Protein AF-0000000083137584 (afdb_homodimer)

Organism: NCBI:txid40520

Structure (mmCIF, N/CA/C/O backbone):
data_AF-0000000083137584-model_v1
#
loop_
_entity.id
_entity.type
_entity.pdbx_description
1 polymer 'Ribose transport system permease protein RbsC'
#
loop_
_atom_site.group_PDB
_atom_site.id
_atom_site.type_symbol
_atom_site.label_atom_id
_atom_site.label_alt_id
_atom_site.label_comp_id
_atom_site.label_asym_id
_atom_site.label_entity_id
_atom_site.label_seq_id
_atom_site.pdbx_PDB_ins_code
_atom_site.Cartn_x
_atom_site.Cartn_y
_atom_site.Cartn_z
_atom_site.occupancy
_atom_site.B_iso_or_equiv
_atom_site.auth_seq_id
_atom_site.auth_comp_id
_atom_site.auth_asym_id
_atom_site.auth_atom_id
_atom_site.pdbx_PDB_model_num
ATOM 1 N N . MET A 1 1 ? 3.494 50.312 -6.324 1 30.39 1 MET A N 1
ATOM 2 C CA . MET A 1 1 ? 2.43 49.438 -6.832 1 30.39 1 MET A CA 1
ATOM 3 C C . MET A 1 1 ? 2.652 48 -6.402 1 30.39 1 MET A C 1
ATOM 5 O O . MET A 1 1 ? 3.66 47.375 -6.77 1 30.39 1 MET A O 1
ATOM 9 N N . LYS A 1 2 ? 2.305 47.625 -5.207 1 37.81 2 LYS A N 1
ATOM 10 C CA . LYS A 1 2 ? 2.469 46.375 -4.461 1 37.81 2 LYS A CA 1
ATOM 11 C C . LYS A 1 2 ? 1.999 45.188 -5.285 1 37.81 2 LYS A C 1
ATOM 13 O O . LYS A 1 2 ? 0.844 45.125 -5.711 1 37.81 2 LYS A O 1
ATOM 18 N N . GLU A 1 3 ? 2.756 44.562 -6.102 1 38.31 3 GLU A N 1
ATOM 19 C CA . GLU A 1 3 ? 2.469 43.406 -6.961 1 38.31 3 GLU A CA 1
ATOM 20 C C . GLU A 1 3 ? 1.7 42.344 -6.203 1 38.31 3 GLU A C 1
ATOM 22 O O . GLU A 1 3 ? 2.141 41.875 -5.148 1 38.31 3 GLU A O 1
ATOM 27 N N . LYS A 1 4 ? 0.429 42.375 -6.156 1 37.44 4 LYS A N 1
ATOM 28 C CA . LYS A 1 4 ? -0.526 41.406 -5.605 1 37.44 4 LYS A CA 1
ATOM 29 C C . LYS A 1 4 ? -0.069 39.969 -5.848 1 37.44 4 LYS A C 1
ATOM 31 O O . LYS A 1 4 ? -0.001 39.531 -6.992 1 37.44 4 LYS A O 1
ATOM 36 N N . LYS A 1 5 ? 0.869 39.438 -5.184 1 43.12 5 LYS A N 1
ATOM 37 C CA . LYS A 1 5 ? 1.196 38 -5.133 1 43.12 5 LYS A CA 1
ATOM 38 C C . LYS A 1 5 ? -0.048 37.156 -5.344 1 43.12 5 LYS A C 1
ATOM 40 O O . LYS A 1 5 ? -0.951 37.156 -4.504 1 43.12 5 LYS A O 1
ATOM 45 N N . ILE A 1 6 ? -0.612 37 -6.527 1 44.5 6 ILE A N 1
ATOM 46 C CA . ILE A 1 6 ? -1.68 36.062 -6.879 1 44.5 6 ILE A CA 1
ATOM 47 C C . ILE A 1 6 ? -1.604 34.844 -5.988 1 44.5 6 ILE A C 1
ATOM 49 O O . ILE A 1 6 ? -0.574 34.156 -5.938 1 44.5 6 ILE A O 1
ATOM 53 N N . ASN A 1 7 ? -2.387 34.781 -4.949 1 54.81 7 ASN A N 1
ATOM 54 C CA . ASN A 1 7 ? -2.48 33.688 -3.986 1 54.81 7 ASN A CA 1
ATOM 55 C C . ASN A 1 7 ? -2.551 32.312 -4.684 1 54.81 7 ASN A C 1
ATOM 57 O O . ASN A 1 7 ? -3.609 31.922 -5.172 1 54.81 7 ASN A O 1
ATOM 61 N N . ILE A 1 8 ? -1.445 31.828 -5.285 1 58.09 8 ILE A N 1
ATOM 62 C CA . ILE A 1 8 ? -1.237 30.594 -6.016 1 58.09 8 ILE A CA 1
ATOM 63 C C . ILE A 1 8 ? -2.109 29.484 -5.414 1 58.09 8 ILE A C 1
ATOM 65 O O . ILE A 1 8 ? -2.684 28.672 -6.141 1 58.09 8 ILE A O 1
ATOM 69 N N . ASN A 1 9 ? -2.332 29.516 -4.121 1 61.72 9 ASN A N 1
ATOM 70 C CA . ASN A 1 9 ? -3.182 28.516 -3.473 1 61.72 9 ASN A CA 1
ATOM 71 C C . ASN A 1 9 ? -4.652 28.719 -3.83 1 61.72 9 ASN A C 1
ATOM 73 O O . ASN A 1 9 ? -5.379 27.75 -4.062 1 61.72 9 ASN A O 1
ATOM 77 N N . GLY A 1 10 ? -4.949 29.984 -3.889 1 64.56 10 GLY A N 1
ATOM 78 C CA . GLY A 1 10 ? -6.312 30.297 -4.277 1 64.56 10 GLY A CA 1
ATOM 79 C C . GLY A 1 10 ? -6.629 29.922 -5.711 1 64.56 10 GLY A C 1
ATOM 80 O O . GLY A 1 10 ? -7.727 29.438 -6.008 1 64.56 10 GLY A O 1
ATOM 81 N N . LEU A 1 11 ? -5.664 30 -6.559 1 71.06 11 LEU A N 1
ATOM 82 C CA . LEU A 1 11 ? -5.824 29.641 -7.961 1 71.06 11 LEU A CA 1
ATOM 83 C C . LEU A 1 11 ? -5.957 28.125 -8.125 1 71.06 11 LEU A C 1
ATOM 85 O O . LEU A 1 11 ? -6.746 27.656 -8.945 1 71.06 11 LEU A O 1
ATOM 89 N N . ARG A 1 12 ? -5.258 27.391 -7.273 1 76.31 12 ARG A N 1
ATOM 90 C CA . ARG A 1 12 ? -5.328 25.938 -7.32 1 76.31 12 ARG A CA 1
ATOM 91 C C . ARG A 1 12 ? -6.703 25.438 -6.887 1 76.31 12 ARG A C 1
ATOM 93 O O . ARG A 1 12 ? -7.266 24.531 -7.504 1 76.31 12 ARG A O 1
ATOM 100 N N . GLU A 1 13 ? -7.105 26.094 -5.895 1 78.25 13 GLU A N 1
ATOM 101 C CA . GLU A 1 13 ? -8.43 25.703 -5.41 1 78.25 13 GLU A CA 1
ATOM 102 C C . GLU A 1 13 ? -9.508 26.047 -6.438 1 78.25 13 GLU A C 1
ATOM 104 O O . GLU A 1 13 ? -10.438 25.25 -6.645 1 78.25 13 GLU A O 1
ATOM 109 N N . LEU A 1 14 ? -9.336 27.156 -7.078 1 80.38 14 LEU A N 1
ATOM 110 C CA . LEU A 1 14 ? -10.297 27.562 -8.094 1 80.38 14 LEU A CA 1
ATOM 111 C C . LEU A 1 14 ? -10.242 26.641 -9.305 1 80.38 14 LEU A C 1
ATOM 113 O O . LEU A 1 14 ? -11.281 26.297 -9.875 1 80.38 14 LEU A O 1
ATOM 117 N N . LEU A 1 15 ? -9.094 26.25 -9.617 1 81.94 15 LEU A N 1
ATOM 118 C CA . LEU A 1 15 ? -8.922 25.328 -10.734 1 81.94 15 LEU A CA 1
ATOM 119 C C . LEU A 1 15 ? -9.57 23.984 -10.43 1 81.94 15 LEU A C 1
ATOM 121 O O . LEU A 1 15 ? -10.211 23.375 -11.289 1 81.94 15 LEU A O 1
ATOM 125 N N . LEU A 1 16 ? -9.398 23.578 -9.188 1 86.75 16 LEU A N 1
ATOM 126 C CA . LEU A 1 16 ? -9.969 22.297 -8.789 1 86.75 16 LEU A CA 1
ATOM 127 C C . LEU A 1 16 ? -11.492 22.328 -8.828 1 86.75 16 LEU A C 1
ATOM 129 O O . LEU A 1 16 ? -12.133 21.391 -9.289 1 86.75 16 LEU A O 1
ATOM 133 N N . VAL A 1 17 ? -11.969 23.469 -8.375 1 88.69 17 VAL A N 1
ATOM 134 C CA . VAL A 1 17 ? -13.414 23.656 -8.414 1 88.69 17 VAL A CA 1
ATOM 135 C C . VAL A 1 17 ? -13.898 23.672 -9.859 1 88.69 17 VAL A C 1
ATOM 137 O O . VAL A 1 17 ? -14.945 23.109 -10.188 1 88.69 17 VAL A O 1
ATOM 140 N N . GLY A 1 18 ? -13.125 24.297 -10.703 1 89.62 18 GLY A N 1
ATOM 141 C CA . GLY A 1 18 ? -13.438 24.312 -12.125 1 89.62 18 GLY A CA 1
ATOM 142 C C . GLY A 1 18 ? -13.484 22.922 -12.742 1 89.62 18 GLY A C 1
ATOM 143 O O . GLY A 1 18 ? -14.391 22.625 -13.523 1 89.62 18 GLY A O 1
ATOM 144 N N . VAL A 1 19 ? -12.578 22.094 -12.32 1 90.12 19 VAL A N 1
ATOM 145 C CA . VAL A 1 19 ? -12.516 20.734 -12.852 1 90.12 19 VAL A CA 1
ATOM 146 C C . VAL A 1 19 ? -13.734 19.938 -12.391 1 90.12 19 VAL A C 1
ATOM 148 O O . VAL A 1 19 ? -14.312 19.172 -13.164 1 90.12 19 VAL A O 1
ATOM 151 N N . VAL A 1 20 ? -14.078 20.156 -11.133 1 90.81 20 VAL A N 1
ATOM 152 C CA . VAL A 1 20 ? -15.25 19.469 -10.609 1 90.81 20 VAL A CA 1
ATOM 153 C C . VAL A 1 20 ? -16.484 19.891 -11.398 1 90.81 20 VAL A C 1
ATOM 155 O O . VAL A 1 20 ? -17.297 19.047 -11.797 1 90.81 20 VAL A O 1
ATOM 158 N N . LEU A 1 21 ? -16.594 21.156 -11.68 1 92.12 21 LEU A N 1
ATOM 159 C CA . LEU A 1 21 ? -17.734 21.672 -12.438 1 92.12 21 LEU A CA 1
ATOM 160 C C . LEU A 1 21 ? -17.734 21.141 -13.859 1 92.12 21 LEU A C 1
ATOM 162 O O . LEU A 1 21 ? -18.781 20.781 -14.398 1 92.12 21 LEU A O 1
ATOM 166 N N . LEU A 1 22 ? -16.578 21.094 -14.461 1 92.5 22 LEU A N 1
ATOM 167 C CA . LEU A 1 22 ? -16.453 20.547 -15.805 1 92.5 22 LEU A CA 1
ATOM 168 C C . LEU A 1 22 ? -16.891 19.094 -15.852 1 92.5 22 LEU A C 1
ATOM 170 O O . LEU A 1 22 ? -17.609 18.672 -16.766 1 92.5 22 LEU A O 1
ATOM 174 N N . LEU A 1 23 ? -16.5 18.344 -14.859 1 91.94 23 LEU A N 1
ATOM 175 C CA . LEU A 1 23 ? -16.891 16.938 -14.797 1 91.94 23 LEU A CA 1
ATOM 176 C C . LEU A 1 23 ? -18.406 16.812 -14.633 1 91.94 23 LEU A C 1
ATOM 178 O O . LEU A 1 23 ? -19.031 15.93 -15.234 1 91.94 23 LEU A O 1
ATOM 182 N N . CYS A 1 24 ? -18.969 17.719 -13.828 1 92.12 24 CYS A N 1
ATOM 183 C CA . CYS A 1 24 ? -20.406 17.703 -13.641 1 92.12 24 CYS A CA 1
ATOM 184 C C . CYS A 1 24 ? -21.141 17.938 -14.969 1 92.12 24 CYS A C 1
ATOM 186 O O . CYS A 1 24 ? -22.125 17.266 -15.258 1 92.12 24 CYS A O 1
ATOM 188 N N . VAL A 1 25 ? -20.625 18.797 -15.758 1 93.38 25 VAL A N 1
ATOM 189 C CA . VAL A 1 25 ? -21.234 19.109 -17.047 1 93.38 25 VAL A CA 1
ATOM 190 C C . VAL A 1 25 ? -21.078 17.906 -17.984 1 93.38 25 VAL A C 1
ATOM 192 O O . VAL A 1 25 ? -22.047 17.5 -18.625 1 93.38 25 VAL A O 1
ATOM 195 N N . VAL A 1 26 ? -19.953 17.328 -18 1 93.19 26 VAL A N 1
ATOM 196 C CA . VAL A 1 26 ? -19.688 16.203 -18.875 1 93.19 26 VAL A CA 1
ATOM 197 C C . VAL A 1 26 ? -20.609 15.031 -18.531 1 93.19 26 VAL A C 1
ATOM 199 O O . VAL A 1 26 ? -21.234 14.445 -19.406 1 93.19 26 VAL A O 1
ATOM 202 N N . TRP A 1 27 ? -20.703 14.719 -17.203 1 93.38 27 TRP A N 1
ATOM 203 C CA . TRP A 1 27 ? -21.531 13.594 -16.766 1 93.38 27 TRP A CA 1
ATOM 204 C C . TRP A 1 27 ? -23 13.875 -17.016 1 93.38 27 TRP A C 1
ATOM 206 O O . TRP A 1 27 ? -23.766 12.969 -17.359 1 93.38 27 TRP A O 1
ATOM 216 N N . THR A 1 28 ? -23.422 15.133 -16.891 1 92.69 28 THR A N 1
ATOM 217 C CA . THR A 1 28 ? -24.812 15.508 -17.125 1 92.69 28 THR A CA 1
ATOM 218 C C . THR A 1 28 ? -25.188 15.344 -18.594 1 92.69 28 THR A C 1
ATOM 220 O O . THR A 1 28 ? -26.297 14.906 -18.906 1 92.69 28 THR A O 1
ATOM 223 N N . VAL A 1 29 ? -24.266 15.688 -19.422 1 93.75 29 VAL A N 1
ATOM 224 C CA . VAL A 1 29 ? -24.5 15.539 -20.859 1 93.75 29 VAL A CA 1
ATOM 225 C C . VAL A 1 29 ? -24.609 14.055 -21.219 1 93.75 29 VAL A C 1
ATOM 227 O O . VAL A 1 29 ? -25.406 13.672 -22.062 1 93.75 29 VAL A O 1
ATOM 230 N N . MET A 1 30 ? -23.922 13.266 -20.547 1 93 30 MET A N 1
ATOM 231 C CA . MET A 1 30 ? -23.906 11.836 -20.844 1 93 30 MET A CA 1
ATOM 232 C C . MET A 1 30 ? -25.094 11.133 -20.203 1 93 30 MET A C 1
ATOM 234 O O . MET A 1 30 ? -25.578 10.117 -20.719 1 93 30 MET A O 1
ATOM 238 N N . ASN A 1 31 ? -25.516 11.594 -19.047 1 92.44 31 ASN A N 1
ATOM 239 C CA . ASN A 1 31 ? -26.656 11.031 -18.312 1 92.44 31 ASN A CA 1
ATOM 240 C C . ASN A 1 31 ? -27.422 12.117 -17.562 1 92.44 31 ASN A C 1
ATOM 242 O O . ASN A 1 31 ? -26.984 12.578 -16.516 1 92.44 31 ASN A O 1
ATOM 246 N N . PRO A 1 32 ? -28.578 12.422 -17.984 1 89.25 32 PRO A N 1
ATOM 247 C CA . PRO A 1 32 ? -29.359 13.508 -17.375 1 89.25 32 PRO A CA 1
ATOM 248 C C . PRO A 1 32 ? -29.703 13.25 -15.922 1 89.25 32 PRO A C 1
ATOM 250 O O . PRO A 1 32 ? -30.047 14.18 -15.188 1 89.25 32 PRO A O 1
ATOM 253 N N . GLN A 1 33 ? -29.594 12.078 -15.461 1 92.19 33 GLN A N 1
ATOM 254 C CA . GLN A 1 33 ? -29.906 11.734 -14.086 1 92.19 33 GLN A CA 1
ATOM 255 C C . GLN A 1 33 ? -28.781 12.125 -13.141 1 92.19 33 GLN A C 1
ATOM 257 O O . GLN A 1 33 ? -28.922 12.031 -11.922 1 92.19 33 GLN A O 1
ATOM 262 N N . PHE A 1 34 ? -27.75 12.617 -13.711 1 93.88 34 PHE A N 1
ATOM 263 C CA . PHE A 1 34 ? -26.578 12.953 -12.898 1 93.88 34 PHE A CA 1
ATOM 264 C C . PHE A 1 34 ? -26.922 14.047 -11.891 1 93.88 34 PHE A C 1
ATOM 266 O O . PHE A 1 34 ? -26.516 13.984 -10.734 1 93.88 34 PHE A O 1
ATOM 273 N N . LEU A 1 35 ? -27.719 15.031 -12.266 1 91.69 35 LEU A N 1
ATOM 274 C CA . LEU A 1 35 ? -28 16.156 -11.375 1 91.69 35 LEU A CA 1
ATOM 275 C C . LEU A 1 35 ? -29.312 15.938 -10.633 1 91.69 35 LEU A C 1
ATOM 277 O O . LEU A 1 35 ? -29.844 16.875 -10.031 1 91.69 35 LEU A O 1
ATOM 281 N N . SER A 1 36 ? -29.812 14.75 -10.656 1 92.75 36 SER A N 1
ATOM 282 C CA . SER A 1 36 ? -31.016 14.453 -9.867 1 92.75 36 SER A CA 1
ATOM 283 C C . SER A 1 36 ? -30.719 14.555 -8.375 1 92.75 36 SER A C 1
ATOM 285 O O . SER A 1 36 ? -29.578 14.398 -7.945 1 92.75 36 SER A O 1
ATOM 287 N N . VAL A 1 37 ? -31.719 14.836 -7.598 1 91.81 37 VAL A N 1
ATOM 288 C CA . VAL A 1 37 ? -31.594 14.969 -6.148 1 91.81 37 VAL A CA 1
ATOM 289 C C . VAL A 1 37 ? -31.078 13.664 -5.551 1 91.81 37 VAL A C 1
ATOM 291 O O . VAL A 1 37 ? -30.25 13.672 -4.645 1 91.81 37 VAL A O 1
ATOM 294 N N . ASN A 1 38 ? -31.562 12.602 -6.078 1 91.81 38 ASN A N 1
ATOM 295 C CA . ASN A 1 38 ? -31.141 11.289 -5.598 1 91.81 38 ASN A CA 1
ATOM 296 C C . ASN A 1 38 ? -29.656 11.055 -5.836 1 91.81 38 ASN A C 1
ATOM 298 O O . ASN A 1 38 ? -28.953 10.57 -4.949 1 91.81 38 ASN A O 1
ATOM 302 N N . ASN A 1 39 ? -29.219 11.453 -7.016 1 94.38 39 ASN A N 1
ATOM 303 C CA . ASN A 1 39 ? -27.812 11.234 -7.328 1 94.38 39 ASN A CA 1
ATOM 304 C C . ASN A 1 39 ? -26.906 12.203 -6.562 1 94.38 39 ASN A C 1
ATOM 306 O O . ASN A 1 39 ? -25.812 11.82 -6.117 1 94.38 39 ASN A O 1
ATOM 310 N N . ILE A 1 40 ? -27.297 13.367 -6.449 1 93.56 40 ILE A N 1
ATOM 311 C CA . ILE A 1 40 ? -26.516 14.336 -5.691 1 93.56 40 ILE A CA 1
ATOM 312 C C . ILE A 1 40 ? -26.406 13.891 -4.234 1 93.56 40 ILE A C 1
ATOM 314 O O . ILE A 1 40 ? -25.344 14.008 -3.621 1 93.56 40 ILE A O 1
ATOM 318 N N . THR A 1 41 ? -27.516 13.383 -3.727 1 92.88 41 THR A N 1
ATOM 319 C CA . THR A 1 41 ? -27.484 12.867 -2.363 1 92.88 41 THR A CA 1
ATOM 320 C C . THR A 1 41 ? -26.531 11.68 -2.25 1 92.88 41 THR A C 1
ATOM 322 O O . THR A 1 41 ? -25.828 11.547 -1.254 1 92.88 41 THR A O 1
ATOM 325 N N . ASN A 1 42 ? -26.469 10.922 -3.258 1 91.56 42 ASN A N 1
ATOM 326 C CA . ASN A 1 42 ? -25.562 9.781 -3.285 1 91.56 42 ASN A CA 1
ATOM 327 C C . ASN A 1 42 ? -24.109 10.234 -3.34 1 91.56 42 ASN A C 1
ATOM 329 O O . ASN A 1 42 ? -23.25 9.648 -2.684 1 91.56 42 ASN A O 1
ATOM 333 N N . ILE A 1 43 ? -23.875 11.188 -4.09 1 94.5 43 ILE A N 1
ATOM 334 C CA . ILE A 1 43 ? -22.531 11.742 -4.195 1 94.5 43 ILE A CA 1
ATOM 335 C C . ILE A 1 43 ? -22.094 12.273 -2.834 1 94.5 43 ILE A C 1
ATOM 337 O O . ILE A 1 43 ? -20.969 12.008 -2.395 1 94.5 43 ILE A O 1
ATOM 341 N N . LEU A 1 44 ? -22.969 12.898 -2.186 1 95.06 44 LEU A N 1
ATOM 342 C CA . LEU A 1 44 ? -22.625 13.477 -0.891 1 95.06 44 LEU A CA 1
ATOM 343 C C . LEU A 1 44 ? -22.422 12.391 0.155 1 95.06 44 LEU A C 1
ATOM 345 O O . LEU A 1 44 ? -21.531 12.5 1.007 1 95.06 44 LEU A O 1
ATOM 349 N N . ARG A 1 45 ? -23.203 11.367 0.063 1 94.12 45 ARG A N 1
ATOM 350 C CA . ARG A 1 45 ? -23.031 10.242 0.984 1 94.12 45 ARG A CA 1
ATOM 351 C C . ARG A 1 45 ? -21.688 9.562 0.782 1 94.12 45 ARG A C 1
ATOM 353 O O . ARG A 1 45 ? -20.984 9.25 1.751 1 94.12 45 ARG A O 1
ATOM 360 N N . GLN A 1 46 ? -21.328 9.406 -0.46 1 92.75 46 GLN A N 1
ATOM 361 C CA . GLN A 1 46 ? -20.062 8.766 -0.779 1 92.75 46 GLN A CA 1
ATOM 362 C C . GLN A 1 46 ? -18.891 9.664 -0.391 1 92.75 46 GLN A C 1
ATOM 364 O O . GLN A 1 46 ? -17.875 9.172 0.114 1 92.75 46 GLN A O 1
ATOM 369 N N . ALA A 1 47 ? -19.078 10.883 -0.617 1 96.75 47 ALA A N 1
ATOM 370 C CA . ALA A 1 47 ? -18.031 11.836 -0.278 1 96.75 47 ALA A CA 1
ATOM 371 C C . ALA A 1 47 ? -17.828 11.93 1.232 1 96.75 47 ALA A C 1
ATOM 373 O O . ALA A 1 47 ? -16.734 12.234 1.705 1 96.75 47 ALA A O 1
ATOM 374 N N . SER A 1 48 ? -18.875 11.625 1.947 1 97.38 48 SER A N 1
ATOM 375 C CA . SER A 1 48 ? -18.859 11.867 3.385 1 97.38 48 SER A CA 1
ATOM 376 C C . SER A 1 48 ? -17.812 11 4.082 1 97.38 48 SER A C 1
ATOM 378 O O . SER A 1 48 ? -16.969 11.516 4.824 1 97.38 48 SER A O 1
ATOM 380 N N . TYR A 1 49 ? -17.812 9.68 3.822 1 96.81 49 TYR A N 1
ATOM 381 C CA . TYR A 1 49 ? -16.891 8.836 4.57 1 96.81 49 TYR A CA 1
ATOM 382 C C . TYR A 1 49 ? -15.453 9.062 4.117 1 96.81 49 TYR A C 1
ATOM 384 O O . TYR A 1 49 ? -14.523 9.023 4.93 1 96.81 49 TYR A O 1
ATOM 392 N N . THR A 1 50 ? -15.234 9.406 2.855 1 97.69 50 THR A N 1
ATOM 393 C CA . THR A 1 50 ? -13.883 9.719 2.389 1 97.69 50 THR A CA 1
ATOM 394 C C . THR A 1 50 ? -13.414 11.055 2.957 1 97.69 50 THR A C 1
ATOM 396 O O . THR A 1 50 ? -12.25 11.188 3.352 1 97.69 50 THR A O 1
ATOM 399 N N . ALA A 1 51 ? -14.336 11.953 2.955 1 98.5 51 ALA A N 1
ATOM 400 C CA . ALA A 1 51 ? -13.992 13.281 3.469 1 98.5 51 ALA A CA 1
ATOM 401 C C . ALA A 1 51 ? -13.602 13.211 4.941 1 98.5 51 ALA A C 1
ATOM 403 O O . ALA A 1 51 ? -12.633 13.844 5.363 1 98.5 51 ALA A O 1
ATOM 404 N N . ILE A 1 52 ? -14.344 12.5 5.703 1 98.69 52 ILE A N 1
ATOM 405 C CA . ILE A 1 52 ? -14.086 12.383 7.137 1 98.69 52 ILE A CA 1
ATOM 406 C C . ILE A 1 52 ? -12.688 11.828 7.359 1 98.69 52 ILE A C 1
ATOM 408 O O . ILE A 1 52 ? -11.891 12.406 8.102 1 98.69 52 ILE A O 1
ATOM 412 N N . ALA A 1 53 ? -12.359 10.758 6.684 1 98.56 53 ALA A N 1
ATOM 413 C CA . ALA A 1 53 ? -11.047 10.148 6.824 1 98.56 53 ALA A CA 1
ATOM 414 C C . ALA A 1 53 ? -9.961 11.031 6.215 1 98.56 53 ALA A C 1
ATOM 416 O O . ALA A 1 53 ? -8.836 11.094 6.73 1 98.56 53 ALA A O 1
ATOM 417 N N . ALA A 1 54 ? -10.297 11.719 5.152 1 98.5 54 ALA A N 1
ATOM 418 C CA . ALA A 1 54 ? -9.32 12.555 4.453 1 98.5 54 ALA A CA 1
ATOM 419 C C . ALA A 1 54 ? -8.898 13.742 5.316 1 98.5 54 ALA A C 1
ATOM 421 O O . ALA A 1 54 ? -7.785 14.25 5.18 1 98.5 54 ALA A O 1
ATOM 422 N N . VAL A 1 55 ? -9.789 14.195 6.164 1 98.56 55 VAL A N 1
ATOM 423 C CA . VAL A 1 55 ? -9.43 15.25 7.109 1 98.56 55 VAL A CA 1
ATOM 424 C C . VAL A 1 55 ? -8.25 14.789 7.965 1 98.56 55 VAL A C 1
ATOM 426 O O . VAL A 1 55 ? -7.289 15.531 8.172 1 98.56 55 VAL A O 1
ATOM 429 N N . GLY A 1 56 ? -8.352 13.562 8.469 1 98.5 56 GLY A N 1
ATOM 430 C CA . GLY A 1 56 ? -7.242 12.992 9.219 1 98.5 56 GLY A CA 1
ATOM 431 C C . GLY A 1 56 ? -5.992 12.812 8.383 1 98.5 56 GLY A C 1
ATOM 432 O O . GLY A 1 56 ? -4.891 13.141 8.82 1 98.5 56 GLY A O 1
ATOM 433 N N . MET A 1 57 ? -6.172 12.352 7.191 1 98.12 57 MET A N 1
ATOM 434 C CA . MET A 1 57 ? -5.047 12.117 6.293 1 98.12 57 MET A CA 1
ATOM 435 C C . MET A 1 57 ? -4.324 13.422 5.969 1 98.12 57 MET A C 1
ATOM 437 O O . MET A 1 57 ? -3.1 13.445 5.828 1 98.12 57 MET A O 1
ATOM 441 N N . THR A 1 58 ? -5.082 14.461 5.824 1 98.06 58 THR A N 1
ATOM 442 C CA . THR A 1 58 ? -4.492 15.773 5.562 1 98.06 58 THR A CA 1
ATOM 443 C C . THR A 1 58 ? -3.504 16.156 6.66 1 98.06 58 THR A C 1
ATOM 445 O O . THR A 1 58 ? -2.393 16.594 6.371 1 98.06 58 THR A O 1
ATOM 448 N N . MET A 1 59 ? -3.863 15.93 7.867 1 98.44 59 MET A N 1
ATOM 449 C CA . MET A 1 59 ? -2.984 16.266 8.984 1 98.44 59 MET A CA 1
ATOM 450 C C . MET A 1 59 ? -1.753 15.367 9 1 98.44 59 MET A C 1
ATOM 452 O O . MET A 1 59 ? -0.65 15.82 9.305 1 98.44 59 MET A O 1
ATOM 456 N N . ILE A 1 60 ? -1.973 14.078 8.664 1 98.44 60 ILE A N 1
ATOM 457 C CA . ILE A 1 60 ? -0.863 13.133 8.586 1 98.44 60 ILE A CA 1
ATOM 458 C C . ILE A 1 60 ? 0.138 13.602 7.527 1 98.44 60 ILE A C 1
ATOM 460 O O . ILE A 1 60 ? 1.347 13.609 7.773 1 98.44 60 ILE A O 1
ATOM 464 N N . ILE A 1 61 ? -0.363 14.031 6.406 1 96.62 61 ILE A N 1
ATOM 465 C CA . ILE A 1 61 ? 0.504 14.438 5.305 1 96.62 61 ILE A CA 1
ATOM 466 C C . ILE A 1 61 ? 1.186 15.758 5.645 1 96.62 61 ILE A C 1
ATOM 468 O O . ILE A 1 61 ? 2.35 15.977 5.301 1 96.62 61 ILE A O 1
ATOM 472 N N . ILE A 1 62 ? 0.556 16.641 6.363 1 97.31 62 ILE A N 1
ATOM 473 C CA . ILE A 1 62 ? 1.141 17.922 6.742 1 97.31 62 ILE A CA 1
ATOM 474 C C . ILE A 1 62 ? 2.359 17.688 7.633 1 97.31 62 ILE A C 1
ATOM 476 O O . ILE A 1 62 ? 3.355 18.406 7.531 1 97.31 62 ILE A O 1
ATOM 480 N N . ILE A 1 63 ? 2.314 16.672 8.492 1 97.12 63 ILE A N 1
ATOM 481 C CA . ILE A 1 63 ? 3.465 16.469 9.367 1 97.12 63 ILE A CA 1
ATOM 482 C C . ILE A 1 63 ? 4.539 15.68 8.617 1 97.12 63 ILE A C 1
ATOM 484 O O . ILE A 1 63 ? 5.559 15.297 9.203 1 97.12 63 ILE A O 1
ATOM 488 N N . GLY A 1 64 ? 4.234 15.352 7.391 1 94.12 64 GLY A N 1
ATOM 489 C CA . GLY A 1 64 ? 5.246 14.734 6.547 1 94.12 64 GLY A CA 1
ATOM 490 C C . GLY A 1 64 ? 5.195 13.219 6.566 1 94.12 64 GLY A C 1
ATOM 491 O O . GLY A 1 64 ? 6.211 12.555 6.332 1 94.12 64 GLY A O 1
ATOM 492 N N . GLU A 1 65 ? 4.066 12.633 6.887 1 94.81 65 GLU A N 1
ATOM 493 C CA . GLU A 1 65 ? 3.902 11.18 6.941 1 94.81 65 GLU A CA 1
ATOM 494 C C . GLU A 1 65 ? 2.732 10.719 6.078 1 94.81 65 GLU A C 1
ATOM 496 O O . GLU A 1 65 ? 2.049 11.547 5.461 1 94.81 65 GLU A O 1
ATOM 501 N N . ILE A 1 66 ? 2.629 9.461 5.906 1 93.69 66 ILE A N 1
ATOM 502 C CA . ILE A 1 66 ? 1.525 8.859 5.164 1 93.69 66 ILE A CA 1
ATOM 503 C C . ILE A 1 66 ? 0.96 7.676 5.945 1 93.69 66 ILE A C 1
ATOM 505 O O . ILE A 1 66 ? 1.712 6.898 6.539 1 93.69 66 ILE A O 1
ATOM 509 N N . ASP A 1 67 ? -0.285 7.625 6.039 1 96.81 67 ASP A N 1
ATOM 510 C CA . ASP A 1 67 ? -0.944 6.512 6.711 1 96.81 67 ASP A CA 1
ATOM 511 C C . ASP A 1 67 ? -1.598 5.57 5.703 1 96.81 67 ASP A C 1
ATOM 513 O O . ASP A 1 67 ? -2.617 5.91 5.098 1 96.81 67 ASP A O 1
ATOM 517 N N . LEU A 1 68 ? -1.086 4.395 5.531 1 94.38 68 LEU A N 1
ATOM 518 C CA . LEU A 1 68 ? -1.614 3.441 4.562 1 94.38 68 LEU A CA 1
ATOM 519 C C . LEU A 1 68 ? -2.625 2.506 5.219 1 94.38 68 LEU A C 1
ATOM 521 O O . LEU A 1 68 ? -3.26 1.697 4.535 1 94.38 68 LEU A O 1
ATOM 525 N N . SER A 1 69 ? -2.834 2.633 6.457 1 96.94 69 SER A N 1
ATOM 526 C CA . SER A 1 69 ? -3.664 1.669 7.176 1 96.94 69 SER A CA 1
ATOM 527 C C . SER A 1 69 ? -5.133 2.07 7.141 1 96.94 69 SER A C 1
ATOM 529 O O . SER A 1 69 ? -5.992 1.341 7.637 1 96.94 69 SER A O 1
ATOM 531 N N . ALA A 1 70 ? -5.441 3.191 6.547 1 97.12 70 ALA A N 1
ATOM 532 C CA . ALA A 1 70 ? -6.797 3.74 6.586 1 97.12 70 ALA A CA 1
ATOM 533 C C . ALA A 1 70 ? -7.812 2.736 6.051 1 97.12 70 ALA A C 1
ATOM 535 O O . ALA A 1 70 ? -8.883 2.555 6.641 1 97.12 70 ALA A O 1
ATOM 536 N N . GLY A 1 71 ? -7.469 2.096 5.016 1 96.38 71 GLY A N 1
ATOM 537 C CA . GLY A 1 71 ? -8.398 1.141 4.43 1 96.38 71 GLY A CA 1
ATOM 538 C C . GLY A 1 71 ? -8.703 -0.028 5.348 1 96.38 71 GLY A C 1
ATOM 539 O O . GLY A 1 71 ? -9.875 -0.352 5.574 1 96.38 71 GLY A O 1
ATOM 540 N N . SER A 1 72 ? -7.68 -0.648 5.859 1 97.25 72 SER A N 1
ATOM 541 C CA . SER A 1 72 ? -7.867 -1.785 6.754 1 97.25 72 SER A CA 1
ATOM 542 C C . SER A 1 72 ? -8.516 -1.354 8.07 1 97.25 72 SER A C 1
ATOM 544 O O . SER A 1 72 ? -9.234 -2.133 8.695 1 97.25 72 SER A O 1
ATOM 546 N N . LEU A 1 73 ? -8.266 -0.136 8.43 1 98.38 73 LEU A N 1
ATOM 547 C CA . LEU A 1 73 ? -8.883 0.357 9.656 1 98.38 73 LEU A CA 1
ATOM 548 C C . LEU A 1 73 ? -10.375 0.594 9.461 1 98.38 73 LEU A C 1
ATOM 550 O O . LEU A 1 73 ? -11.172 0.356 10.375 1 98.38 73 LEU A O 1
ATOM 554 N N . VAL A 1 74 ? -10.75 1.065 8.289 1 98.12 74 VAL A N 1
ATOM 555 C CA . VAL A 1 74 ? -12.164 1.179 7.945 1 98.12 74 VAL A CA 1
ATOM 556 C C . VAL A 1 74 ? -12.844 -0.177 8.109 1 98.12 74 VAL A C 1
ATOM 558 O O . VAL A 1 74 ? -13.922 -0.272 8.711 1 98.12 74 VAL A O 1
ATOM 561 N N . CYS A 1 75 ? -12.195 -1.123 7.605 1 97.81 75 CYS A N 1
ATOM 562 C CA . CYS A 1 75 ? -12.711 -2.482 7.703 1 97.81 75 CYS A CA 1
ATOM 563 C C . CYS A 1 75 ? -12.781 -2.936 9.156 1 97.81 75 CYS A C 1
ATOM 565 O O . CYS A 1 75 ? -13.836 -3.391 9.617 1 97.81 75 CYS A O 1
ATOM 567 N N . ALA A 1 76 ? -11.742 -2.789 9.898 1 97.75 76 ALA A N 1
ATOM 568 C CA . ALA A 1 76 ? -11.664 -3.258 11.281 1 97.75 76 ALA A CA 1
ATOM 569 C C . ALA A 1 76 ? -12.703 -2.557 12.156 1 97.75 76 ALA A C 1
ATOM 571 O O . ALA A 1 76 ? -13.406 -3.203 12.93 1 97.75 76 ALA A O 1
ATOM 572 N N . ALA A 1 77 ? -12.758 -1.282 12.008 1 98.06 77 ALA A N 1
ATOM 573 C CA . ALA A 1 77 ? -13.719 -0.509 12.797 1 98.06 77 ALA A CA 1
ATOM 574 C C . ALA A 1 77 ? -15.148 -0.89 12.438 1 98.06 77 ALA A C 1
ATOM 576 O O . ALA A 1 77 ? -15.992 -1.05 13.328 1 98.06 77 ALA A O 1
ATOM 577 N N . GLY A 1 78 ? -15.414 -1.005 11.18 1 97.69 78 GLY A N 1
ATOM 578 C CA . GLY A 1 78 ? -16.734 -1.432 10.742 1 97.69 78 GLY A CA 1
ATOM 579 C C . GLY A 1 78 ? -17.125 -2.801 11.273 1 97.69 78 GLY A C 1
ATOM 580 O O . GLY A 1 78 ? -18.25 -3 11.719 1 97.69 78 GLY A O 1
ATOM 581 N N . LEU A 1 79 ? -16.203 -3.682 11.234 1 97.88 79 LEU A N 1
ATOM 582 C CA . LEU A 1 79 ? -16.453 -5.043 11.688 1 97.88 79 LEU A CA 1
ATOM 583 C C . LEU A 1 79 ? -16.703 -5.078 13.188 1 97.88 79 LEU A C 1
ATOM 585 O O . LEU A 1 79 ? -17.625 -5.75 13.656 1 97.88 79 LEU A O 1
ATOM 589 N N . VAL A 1 80 ? -15.859 -4.371 13.938 1 97.88 80 VAL A N 1
ATOM 590 C CA . VAL A 1 80 ? -16.031 -4.336 15.383 1 97.88 80 VAL A CA 1
ATOM 591 C C . VAL A 1 80 ? -17.391 -3.719 15.727 1 97.88 80 VAL A C 1
ATOM 593 O O . VAL A 1 80 ? -18.109 -4.23 16.578 1 97.88 80 VAL A O 1
ATOM 596 N N . GLY A 1 81 ? -17.75 -2.65 15.023 1 97.88 81 GLY A N 1
ATOM 597 C CA . GLY A 1 81 ? -19.078 -2.072 15.219 1 97.88 81 GLY A CA 1
ATOM 598 C C . GLY A 1 81 ? -20.203 -3.047 14.922 1 97.88 81 GLY A C 1
ATOM 599 O O . GLY A 1 81 ? -21.156 -3.145 15.688 1 97.88 81 GLY A O 1
ATOM 600 N N . ALA A 1 82 ? -20.078 -3.758 13.852 1 97.5 82 ALA A N 1
ATOM 601 C CA . ALA A 1 82 ? -21.094 -4.715 13.43 1 97.5 82 ALA A CA 1
ATOM 602 C C . ALA A 1 82 ? -21.219 -5.855 14.43 1 97.5 82 ALA A C 1
ATOM 604 O O . ALA A 1 82 ? -22.344 -6.258 14.781 1 97.5 82 ALA A O 1
ATOM 605 N N . VAL A 1 83 ? -20.109 -6.367 14.906 1 96.81 83 VAL A N 1
ATOM 606 C CA . VAL A 1 83 ? -20.109 -7.488 15.836 1 96.81 83 VAL A CA 1
ATOM 607 C C . VAL A 1 83 ? -20.75 -7.066 17.156 1 96.81 83 VAL A C 1
ATOM 609 O O . VAL A 1 83 ? -21.562 -7.801 17.719 1 96.81 83 VAL A O 1
ATOM 612 N N . VAL A 1 84 ? -20.344 -5.902 17.641 1 97.5 84 VAL A N 1
ATOM 613 C CA . VAL A 1 84 ? -20.875 -5.414 18.906 1 97.5 84 VAL A CA 1
ATOM 614 C C . VAL A 1 84 ? -22.375 -5.16 18.766 1 97.5 84 VAL A C 1
ATOM 616 O O . VAL A 1 84 ? -23.156 -5.488 19.656 1 97.5 84 VAL A O 1
ATOM 619 N N . CYS A 1 85 ? -22.781 -4.598 17.641 1 97.19 85 CYS A N 1
ATOM 620 C CA . CYS A 1 85 ? -24.203 -4.363 17.406 1 97.19 85 CYS A CA 1
ATOM 621 C C . CYS A 1 85 ? -24.969 -5.68 17.359 1 97.19 85 CYS A C 1
ATOM 623 O O . CYS A 1 85 ? -26.047 -5.793 17.938 1 97.19 85 CYS A O 1
ATOM 625 N N . LYS A 1 86 ? -24.406 -6.605 16.672 1 96.19 86 LYS A N 1
ATOM 626 C CA . LYS A 1 86 ? -25.047 -7.914 16.531 1 96.19 86 LYS A CA 1
ATOM 627 C C . LYS A 1 86 ? -25.234 -8.586 17.891 1 96.19 86 LYS A C 1
ATOM 629 O O . LYS A 1 86 ? -26.281 -9.164 18.172 1 96.19 86 LYS A O 1
ATOM 634 N N . ASN A 1 87 ? -24.234 -8.477 18.766 1 96.38 87 ASN A N 1
ATOM 635 C CA . ASN A 1 87 ? -24.25 -9.219 20.016 1 96.38 87 ASN A CA 1
ATOM 636 C C . ASN A 1 87 ? -24.969 -8.445 21.125 1 96.38 87 ASN A C 1
ATOM 638 O O . ASN A 1 87 ? -25.531 -9.047 22.031 1 96.38 87 ASN A O 1
ATOM 642 N N . THR A 1 88 ? -24.922 -7.094 21.094 1 96.44 88 THR A N 1
ATOM 643 C CA . THR A 1 88 ? -25.453 -6.324 22.219 1 96.44 88 THR A CA 1
ATOM 644 C C . THR A 1 88 ? -26.703 -5.555 21.797 1 96.44 88 THR A C 1
ATOM 646 O O . THR A 1 88 ? -27.469 -5.082 22.641 1 96.44 88 THR A O 1
ATOM 649 N N . ASN A 1 89 ? -26.938 -5.375 20.562 1 96.12 89 ASN A N 1
ATOM 650 C CA . ASN A 1 89 ? -28.031 -4.594 20 1 96.12 89 ASN A CA 1
ATOM 651 C C . ASN A 1 89 ? -28.016 -3.158 20.516 1 96.12 89 ASN A C 1
ATOM 653 O O . ASN A 1 89 ? -29.078 -2.533 20.656 1 96.12 89 ASN A O 1
ATOM 657 N N . ASN A 1 90 ? -26.875 -2.725 20.906 1 97.12 90 ASN A N 1
ATOM 658 C CA . ASN A 1 90 ? -26.703 -1.359 21.391 1 97.12 90 ASN A CA 1
ATOM 659 C C . ASN A 1 90 ? -25.859 -0.531 20.422 1 97.12 90 ASN A C 1
ATOM 661 O O . ASN A 1 90 ? -24.656 -0.773 20.281 1 97.12 90 ASN A O 1
ATOM 665 N N . VAL A 1 91 ? -26.453 0.463 19.891 1 97.19 91 VAL A N 1
ATOM 666 C CA . VAL A 1 91 ? -25.828 1.276 18.859 1 97.19 91 VAL A CA 1
ATOM 667 C C . VAL A 1 91 ? -24.703 2.113 19.469 1 97.19 91 VAL A C 1
ATOM 669 O O . VAL A 1 91 ? -23.625 2.23 18.875 1 97.19 91 VAL A O 1
ATOM 672 N N . LEU A 1 92 ? -24.891 2.691 20.594 1 97.5 92 LEU A N 1
ATOM 673 C CA . LEU A 1 92 ? -23.891 3.531 21.234 1 97.5 92 LEU A CA 1
ATOM 674 C C . LEU A 1 92 ? -22.641 2.732 21.547 1 97.5 92 LEU A C 1
ATOM 676 O O . LEU A 1 92 ? -21.516 3.219 21.344 1 97.5 92 LEU A O 1
ATOM 680 N N . LEU A 1 93 ? -22.844 1.53 22.047 1 97.94 93 LEU A N 1
ATOM 681 C CA . LEU A 1 93 ? -21.703 0.672 22.359 1 97.94 93 LEU A CA 1
ATOM 682 C C . LEU A 1 93 ? -20.953 0.311 21.078 1 97.94 93 LEU A C 1
ATOM 684 O O . LEU A 1 93 ? -19.719 0.187 21.109 1 97.94 93 LEU A O 1
ATOM 688 N N . SER A 1 94 ? -21.719 0.102 20 1 98.12 94 SER A N 1
ATOM 689 C CA . SER A 1 94 ? -21.094 -0.21 18.703 1 98.12 94 SER A CA 1
ATOM 690 C C . SER A 1 94 ? -20.219 0.94 18.219 1 98.12 94 SER A C 1
ATOM 692 O O . SER A 1 94 ? -19.094 0.723 17.766 1 98.12 94 SER A O 1
ATOM 694 N N . ILE A 1 95 ? -20.734 2.139 18.375 1 98.25 95 ILE A N 1
ATOM 695 C CA . ILE A 1 95 ? -20 3.324 17.922 1 98.25 95 ILE A CA 1
ATOM 696 C C . ILE A 1 95 ? -18.75 3.51 18.781 1 98.25 95 ILE A C 1
ATOM 698 O O . ILE A 1 95 ? -17.656 3.732 18.25 1 98.25 95 ILE A O 1
ATOM 702 N N . LEU A 1 96 ? -18.875 3.35 20.094 1 98.56 96 LEU A N 1
ATOM 703 C CA . LEU A 1 96 ? -17.75 3.531 21.016 1 98.56 96 LEU A CA 1
ATOM 704 C C . LEU A 1 96 ? -16.672 2.484 20.766 1 98.56 96 LEU A C 1
ATOM 706 O O . LEU A 1 96 ? -15.477 2.795 20.812 1 98.56 96 LEU A O 1
ATOM 710 N N . ALA A 1 97 ? -17.125 1.27 20.5 1 98.56 97 ALA A N 1
ATOM 711 C CA . ALA A 1 97 ? -16.172 0.195 20.234 1 98.56 97 ALA A CA 1
ATOM 712 C C . ALA A 1 97 ? -15.383 0.46 18.969 1 98.56 97 ALA A C 1
ATOM 714 O O . ALA A 1 97 ? -14.164 0.268 18.922 1 98.56 97 ALA A O 1
ATOM 715 N N . ALA A 1 98 ? -16.078 0.879 17.906 1 98.5 98 ALA A N 1
ATOM 716 C CA . ALA A 1 98 ? -15.43 1.181 16.625 1 98.5 98 ALA A CA 1
ATOM 717 C C . ALA A 1 98 ? -14.438 2.33 16.781 1 98.5 98 ALA A C 1
ATOM 719 O O . ALA A 1 98 ? -13.305 2.25 16.297 1 98.5 98 ALA A O 1
ATOM 720 N N . VAL A 1 99 ? -14.844 3.357 17.469 1 98.69 99 VAL A N 1
ATOM 721 C CA . VAL A 1 99 ? -14.008 4.535 17.656 1 98.69 99 VAL A CA 1
ATOM 722 C C . VAL A 1 99 ? -12.797 4.18 18.531 1 98.69 99 VAL A C 1
ATOM 724 O O . VAL A 1 99 ? -11.695 4.664 18.297 1 98.69 99 VAL A O 1
ATOM 727 N N . LEU A 1 100 ? -12.992 3.346 19.516 1 98.69 100 LEU A N 1
ATOM 728 C CA . LEU A 1 100 ? -11.906 2.912 20.391 1 98.69 100 LEU A CA 1
ATOM 729 C C . LEU A 1 100 ? -10.852 2.143 19.594 1 98.69 100 LEU A C 1
ATOM 731 O O . LEU A 1 100 ? -9.656 2.307 19.844 1 98.69 100 LEU A O 1
ATOM 735 N N . VAL A 1 101 ? -11.32 1.283 18.703 1 98.38 101 VAL A N 1
ATOM 736 C CA . VAL A 1 101 ? -10.383 0.546 17.844 1 98.38 101 VAL A CA 1
ATOM 737 C C . VAL A 1 101 ? -9.555 1.524 17.016 1 98.38 101 VAL A C 1
ATOM 739 O O . VAL A 1 101 ? -8.344 1.363 16.891 1 98.38 101 VAL A O 1
ATOM 742 N N . GLY A 1 102 ? -10.25 2.508 16.453 1 98.69 102 GLY A N 1
ATOM 743 C CA . GLY A 1 102 ? -9.547 3.525 15.695 1 98.69 102 GLY A CA 1
ATOM 744 C C . GLY A 1 102 ? -8.523 4.285 16.516 1 98.69 102 GLY A C 1
ATOM 745 O O . GLY A 1 102 ? -7.398 4.504 16.062 1 98.69 102 GLY A O 1
ATOM 746 N N . ALA A 1 103 ? -8.93 4.629 17.703 1 98.81 103 ALA A N 1
ATOM 747 C CA . ALA A 1 103 ? -8.023 5.355 18.594 1 98.81 103 ALA A CA 1
ATOM 748 C C . ALA A 1 103 ? -6.82 4.5 18.969 1 98.81 103 ALA A C 1
ATOM 750 O O . ALA A 1 103 ? -5.691 4.992 19 1 98.81 103 ALA A O 1
ATOM 751 N N . LEU A 1 104 ? -7.027 3.268 19.203 1 98.69 104 LEU A N 1
ATOM 752 C CA . LEU A 1 104 ? -5.965 2.359 19.609 1 98.69 104 LEU A CA 1
ATOM 753 C C . LEU A 1 104 ? -4.984 2.119 18.453 1 98.69 104 LEU A C 1
ATOM 755 O O . LEU A 1 104 ? -3.77 2.135 18.656 1 98.69 104 LEU A O 1
ATOM 759 N N . VAL A 1 105 ? -5.527 1.88 17.312 1 98.56 105 VAL A N 1
ATOM 760 C CA . VAL A 1 105 ? -4.672 1.663 16.141 1 98.56 105 VAL A CA 1
ATOM 761 C C . VAL A 1 105 ? -3.885 2.936 15.844 1 98.56 105 VAL A C 1
ATOM 763 O O . VAL A 1 105 ? -2.689 2.877 15.539 1 98.56 105 VAL A O 1
ATOM 766 N N . GLY A 1 106 ? -4.605 4.066 15.891 1 98.69 106 GLY A N 1
ATOM 767 C CA . GLY A 1 106 ? -3.908 5.336 15.727 1 98.69 106 GLY A CA 1
ATOM 768 C C . GLY A 1 106 ? -2.805 5.547 16.75 1 98.69 106 GLY A C 1
ATOM 769 O O . GLY A 1 106 ? -1.714 6.004 16.406 1 98.69 106 GLY A O 1
ATOM 770 N N . LEU A 1 107 ? -3.078 5.191 17.938 1 98.75 107 LEU A N 1
ATOM 771 C CA . LEU A 1 107 ? -2.09 5.312 19.016 1 98.75 107 LEU A CA 1
ATOM 772 C C . LEU A 1 107 ? -0.891 4.41 18.75 1 98.75 107 LEU A C 1
ATOM 774 O O . LEU A 1 107 ? 0.257 4.832 18.906 1 98.75 107 LEU A O 1
ATOM 778 N N . CYS A 1 108 ? -1.141 3.229 18.344 1 98.31 108 CYS A N 1
ATOM 779 C CA . CYS A 1 108 ? -0.063 2.289 18.062 1 98.31 108 CYS A CA 1
ATOM 780 C C . CYS A 1 108 ? 0.809 2.797 16.922 1 98.31 108 CYS A C 1
ATOM 782 O O . CYS A 1 108 ? 2.035 2.822 17.031 1 98.31 108 CYS A O 1
ATOM 784 N N . ASN A 1 109 ? 0.162 3.213 15.852 1 98.25 109 ASN A N 1
ATOM 785 C CA . ASN A 1 109 ? 0.909 3.754 14.719 1 98.25 109 ASN A CA 1
ATOM 786 C C . ASN A 1 109 ? 1.689 5.004 15.109 1 98.25 109 ASN A C 1
ATOM 788 O O . ASN A 1 109 ? 2.846 5.168 14.719 1 98.25 109 ASN A O 1
ATOM 792 N N . GLY A 1 110 ? 1.001 5.836 15.891 1 98.38 110 GLY A N 1
ATOM 793 C CA . GLY A 1 110 ? 1.667 7.043 16.344 1 98.38 110 GLY A CA 1
ATOM 794 C C . GLY A 1 110 ? 2.895 6.762 17.188 1 98.38 110 GLY A C 1
ATOM 795 O O . GLY A 1 110 ? 3.936 7.398 17.016 1 98.38 110 GLY A O 1
ATOM 796 N N . VAL A 1 111 ? 2.799 5.848 18.062 1 97.94 111 VAL A N 1
ATOM 797 C CA . VAL A 1 111 ? 3.91 5.5 18.953 1 97.94 111 VAL A CA 1
ATOM 798 C C . VAL A 1 111 ? 5.035 4.863 18.125 1 97.94 111 VAL A C 1
ATOM 800 O O . VAL A 1 111 ? 6.211 5.172 18.344 1 97.94 111 VAL A O 1
ATOM 803 N N . LEU A 1 112 ? 4.691 4.012 17.234 1 96.75 112 LEU A N 1
ATOM 804 C CA . LEU A 1 112 ? 5.695 3.361 16.406 1 96.75 112 LEU A CA 1
ATOM 805 C C . LEU A 1 112 ? 6.465 4.391 15.578 1 96.75 112 LEU A C 1
ATOM 807 O O . LEU A 1 112 ? 7.676 4.258 15.391 1 96.75 112 LEU A O 1
ATOM 811 N N . CYS A 1 113 ? 5.766 5.398 15.125 1 95.88 113 CYS A N 1
ATOM 812 C CA . CYS A 1 113 ? 6.402 6.41 14.289 1 95.88 113 CYS A CA 1
ATOM 813 C C . CYS A 1 113 ? 7.18 7.41 15.141 1 95.88 113 CYS A C 1
ATOM 815 O O . CYS A 1 113 ? 8.336 7.707 14.844 1 95.88 113 CYS A O 1
ATOM 817 N N . ALA A 1 114 ? 6.535 7.848 16.203 1 96.25 114 ALA A N 1
ATOM 818 C CA . ALA A 1 114 ? 7.105 8.945 16.984 1 96.25 114 ALA A CA 1
ATOM 819 C C . ALA A 1 114 ? 8.211 8.438 17.906 1 96.25 114 ALA A C 1
ATOM 821 O O . ALA A 1 114 ? 9.242 9.094 18.078 1 96.25 114 ALA A O 1
ATOM 822 N N . VAL A 1 115 ? 7.992 7.363 18.547 1 94.81 115 VAL A N 1
ATOM 823 C CA . VAL A 1 115 ? 8.945 6.84 19.531 1 94.81 115 VAL A CA 1
ATOM 824 C C . VAL A 1 115 ? 9.836 5.789 18.875 1 94.81 115 VAL A C 1
ATOM 826 O O . VAL A 1 115 ? 11.055 5.785 19.078 1 94.81 115 VAL A O 1
ATOM 829 N N . GLY A 1 116 ? 9.258 4.969 18.031 1 93.19 116 GLY A N 1
ATOM 830 C CA . GLY A 1 116 ? 10.023 3.92 17.375 1 93.19 116 GLY A CA 1
ATOM 831 C C . GLY A 1 116 ? 10.812 4.418 16.188 1 93.19 116 GLY A C 1
ATOM 832 O O . GLY A 1 116 ? 11.641 3.691 15.633 1 93.19 116 GLY A O 1
ATOM 833 N N . CYS A 1 117 ? 10.461 5.613 15.719 1 92.31 117 CYS A N 1
ATOM 834 C CA . CYS A 1 117 ? 11.148 6.273 14.609 1 92.31 117 CYS A CA 1
ATOM 835 C C . CYS A 1 117 ? 10.977 5.488 13.312 1 92.31 117 CYS A C 1
ATOM 837 O O . CYS A 1 117 ? 11.898 5.414 12.508 1 92.31 117 CYS A O 1
ATOM 839 N N . LEU A 1 118 ? 9.844 4.812 13.266 1 91.69 118 LEU A N 1
ATOM 840 C CA . LEU A 1 118 ? 9.492 4.156 12.008 1 91.69 118 LEU A CA 1
ATOM 841 C C . LEU A 1 118 ? 8.93 5.164 11.008 1 91.69 118 LEU A C 1
ATOM 843 O O . LEU A 1 118 ? 8.133 6.027 11.375 1 91.69 118 LEU A O 1
ATOM 847 N N . PRO A 1 119 ? 9.391 5.035 9.734 1 89.31 119 PRO A N 1
ATOM 848 C CA . PRO A 1 119 ? 8.672 5.832 8.734 1 89.31 119 PRO A CA 1
ATOM 849 C C . PRO A 1 119 ? 7.176 5.527 8.703 1 89.31 119 PRO A C 1
ATOM 851 O O . PRO A 1 119 ? 6.773 4.367 8.828 1 89.31 119 PRO A O 1
ATOM 854 N N . GLY A 1 120 ? 6.414 6.531 8.656 1 92.75 120 GLY A N 1
ATOM 855 C CA . GLY A 1 120 ? 4.965 6.422 8.727 1 92.75 120 GLY A CA 1
ATOM 856 C C . GLY A 1 120 ? 4.398 5.371 7.793 1 92.75 120 GLY A C 1
ATOM 857 O O . GLY A 1 120 ? 3.541 4.578 8.188 1 92.75 120 GLY A O 1
ATOM 858 N N . PHE A 1 121 ? 4.934 5.344 6.598 1 89.75 121 PHE A N 1
ATOM 859 C CA . PHE A 1 121 ? 4.371 4.445 5.594 1 89.75 121 PHE A CA 1
ATOM 860 C C . PHE A 1 121 ? 4.625 2.99 5.965 1 89.75 121 PHE A C 1
ATOM 862 O O . PHE A 1 121 ? 3.809 2.117 5.664 1 89.75 121 PHE A O 1
ATOM 869 N N . ILE A 1 122 ? 5.719 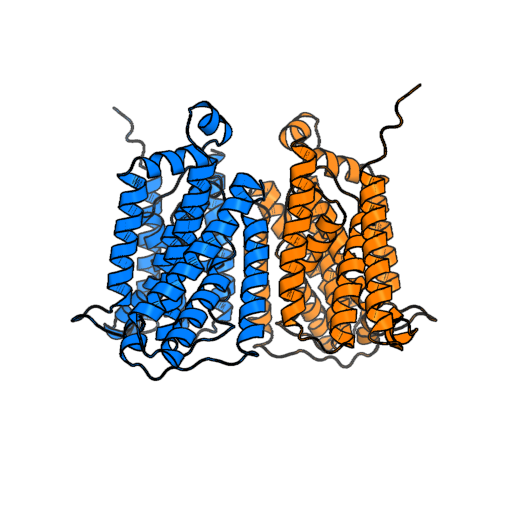2.623 6.582 1 88.88 122 ILE A N 1
ATOM 870 C CA . ILE A 1 122 ? 6.062 1.254 6.949 1 88.88 122 ILE A CA 1
ATOM 871 C C . ILE A 1 122 ? 5.207 0.808 8.133 1 88.88 122 ILE A C 1
ATOM 873 O O . ILE A 1 122 ? 4.648 -0.29 8.125 1 88.88 122 ILE A O 1
ATOM 877 N N . ALA A 1 123 ? 5.152 1.726 9.156 1 93.5 123 ALA A N 1
ATOM 878 C CA . ALA A 1 123 ? 4.336 1.412 10.328 1 93.5 123 ALA A CA 1
ATOM 879 C C . ALA A 1 123 ? 2.893 1.123 9.93 1 93.5 123 ALA A C 1
ATOM 881 O O . ALA A 1 123 ? 2.285 0.168 10.422 1 93.5 123 ALA A O 1
ATOM 882 N N . THR A 1 124 ? 2.459 1.903 8.984 1 95.69 124 THR A N 1
ATOM 883 C CA . THR A 1 124 ? 1.041 1.79 8.656 1 95.69 124 THR A CA 1
ATOM 884 C C . THR A 1 124 ? 0.814 0.716 7.598 1 95.69 124 THR A C 1
ATOM 886 O O . THR A 1 124 ? -0.29 0.181 7.473 1 95.69 124 THR A O 1
ATOM 889 N N . LEU A 1 125 ? 1.818 0.432 6.816 1 91.25 125 LEU A N 1
ATOM 890 C CA . LEU A 1 125 ? 1.743 -0.737 5.949 1 91.25 125 LEU A CA 1
ATOM 891 C C . LEU A 1 125 ? 1.619 -2.018 6.77 1 91.25 125 LEU A C 1
ATOM 893 O O . LEU A 1 125 ? 0.831 -2.902 6.43 1 91.25 125 LEU A O 1
ATOM 897 N N . ALA A 1 126 ? 2.451 -2.109 7.785 1 93.62 126 ALA A N 1
ATOM 898 C CA . ALA A 1 126 ? 2.371 -3.25 8.695 1 93.62 126 ALA A CA 1
ATOM 899 C C . ALA A 1 126 ? 0.997 -3.336 9.352 1 93.62 126 ALA A C 1
ATOM 901 O O . ALA A 1 126 ? 0.388 -4.406 9.391 1 93.62 126 ALA A O 1
ATOM 902 N N . SER A 1 127 ? 0.537 -2.195 9.805 1 96.38 127 SER A N 1
ATOM 903 C CA . SER A 1 127 ? -0.775 -2.15 10.438 1 96.38 127 SER A CA 1
ATOM 904 C C . SER A 1 127 ? -1.878 -2.549 9.461 1 96.38 127 SER A C 1
ATOM 906 O O . SER A 1 127 ? -2.832 -3.23 9.844 1 96.38 127 SER A O 1
ATOM 908 N N . MET A 1 128 ? -1.73 -2.092 8.258 1 95.38 128 MET A N 1
ATOM 909 C CA . MET A 1 128 ? -2.699 -2.434 7.223 1 95.38 128 MET A CA 1
ATOM 910 C C . MET A 1 128 ? -2.805 -3.945 7.047 1 95.38 128 MET A C 1
ATOM 912 O O . MET A 1 128 ? -3.904 -4.5 7.039 1 95.38 128 MET A O 1
ATOM 916 N N . THR A 1 129 ? -1.666 -4.559 6.992 1 92.69 129 THR A N 1
ATOM 917 C CA . THR A 1 129 ? -1.621 -5.996 6.754 1 92.69 129 THR A CA 1
ATOM 918 C C . THR A 1 129 ? -2.121 -6.762 7.977 1 92.69 129 THR A C 1
ATOM 920 O O . THR A 1 129 ? -2.865 -7.738 7.844 1 92.69 129 THR A O 1
ATOM 923 N N . ILE A 1 130 ? -1.734 -6.328 9.109 1 95.81 130 ILE A N 1
ATOM 924 C CA . ILE A 1 130 ? -2.135 -6.984 10.352 1 95.81 130 ILE A CA 1
ATOM 925 C C . ILE A 1 130 ? -3.646 -6.867 10.531 1 95.81 130 ILE A C 1
ATOM 927 O O . ILE A 1 130 ? -4.324 -7.863 10.789 1 95.81 130 ILE A O 1
ATOM 931 N N . LEU A 1 131 ? -4.156 -5.676 10.336 1 96.94 131 LEU A N 1
ATOM 932 C CA . LEU A 1 131 ? -5.582 -5.43 10.531 1 96.94 131 LEU A CA 1
ATOM 933 C C . LEU A 1 131 ? -6.41 -6.219 9.516 1 96.94 131 LEU A C 1
ATOM 935 O O . LEU A 1 131 ? -7.441 -6.801 9.875 1 96.94 131 LEU A O 1
ATOM 939 N N . ARG A 1 132 ? -5.969 -6.191 8.328 1 94.94 132 ARG A N 1
ATOM 940 C CA . ARG A 1 132 ? -6.68 -6.938 7.293 1 94.94 132 ARG A CA 1
ATOM 941 C C . ARG A 1 132 ? -6.664 -8.43 7.59 1 94.94 132 ARG A C 1
ATOM 943 O O . ARG A 1 132 ? -7.691 -9.102 7.477 1 94.94 132 ARG A O 1
ATOM 950 N N . GLY A 1 133 ? -5.488 -8.961 7.953 1 93.12 133 GLY A N 1
ATOM 951 C CA . GLY A 1 133 ? -5.391 -10.359 8.328 1 93.12 133 GLY A CA 1
ATOM 952 C C . GLY A 1 133 ? -6.281 -10.734 9.492 1 93.12 133 GLY A C 1
ATOM 953 O O . GLY A 1 133 ? -6.973 -11.75 9.461 1 93.12 133 GLY A O 1
ATOM 954 N N . LEU A 1 134 ? -6.316 -9.906 10.453 1 95.44 134 LEU A N 1
ATOM 955 C CA . LEU A 1 134 ? -7.141 -10.156 11.625 1 95.44 134 LEU A CA 1
ATOM 956 C C . LEU A 1 134 ? -8.625 -10.125 11.266 1 95.44 134 LEU A C 1
ATOM 958 O O . LEU A 1 134 ? -9.414 -10.891 11.82 1 95.44 134 LEU A O 1
ATOM 962 N N . ALA A 1 135 ? -8.992 -9.211 10.375 1 95.38 135 ALA A N 1
ATOM 963 C CA . ALA A 1 135 ? -10.383 -9.141 9.922 1 95.38 135 ALA A CA 1
ATOM 964 C C . ALA A 1 135 ? -10.812 -10.453 9.281 1 95.38 135 ALA A C 1
ATOM 966 O O . ALA A 1 135 ? -11.891 -10.977 9.586 1 95.38 135 ALA A O 1
ATOM 967 N N . TYR A 1 136 ? -9.969 -10.977 8.523 1 93.31 136 TYR A N 1
ATOM 968 C CA . TYR A 1 136 ? -10.297 -12.227 7.848 1 93.31 136 TYR A CA 1
ATOM 969 C C . TYR A 1 136 ? -10.289 -13.391 8.828 1 93.31 136 TYR A C 1
ATOM 971 O O . TYR A 1 136 ? -11.125 -14.297 8.742 1 93.31 136 TYR A O 1
ATOM 979 N N . ILE A 1 137 ? -9.375 -13.422 9.773 1 92.75 137 ILE A N 1
ATOM 980 C CA . ILE A 1 137 ? -9.266 -14.5 10.75 1 92.75 137 ILE A CA 1
ATOM 981 C C . ILE A 1 137 ? -10.508 -14.531 11.633 1 92.75 137 ILE A C 1
ATOM 983 O O . ILE A 1 137 ? -11.109 -15.586 11.844 1 92.75 137 ILE A O 1
ATOM 987 N N . ILE A 1 138 ? -10.922 -13.398 12.039 1 91.38 138 ILE A N 1
ATOM 988 C CA . ILE A 1 138 ? -12.008 -13.305 13.008 1 91.38 138 ILE A CA 1
ATOM 989 C C . ILE A 1 138 ? -13.336 -13.617 12.328 1 91.38 138 ILE A C 1
ATOM 991 O O . ILE A 1 138 ? -14.203 -14.273 12.914 1 91.38 138 ILE A O 1
ATOM 995 N N . THR A 1 139 ? -13.5 -13.266 11.062 1 93.56 139 THR A N 1
ATOM 996 C CA . THR A 1 139 ? -14.781 -13.445 10.391 1 93.56 139 THR A CA 1
ATOM 997 C C . THR A 1 139 ? -14.789 -14.742 9.586 1 93.56 139 THR A C 1
ATOM 999 O O . THR A 1 139 ? -15.844 -15.188 9.117 1 93.56 139 THR A O 1
ATOM 1002 N N . GLY A 1 140 ? -13.609 -15.352 9.438 1 90.38 140 GLY A N 1
ATOM 1003 C CA . GLY A 1 140 ? -13.516 -16.5 8.555 1 90.38 140 GLY A CA 1
ATOM 1004 C C . GLY A 1 140 ? -13.805 -16.156 7.105 1 90.38 140 GLY A C 1
ATOM 1005 O O . GLY A 1 140 ? -14.25 -17.016 6.34 1 90.38 140 GLY A O 1
ATOM 1006 N N . GLY A 1 141 ? -13.688 -14.891 6.824 1 89.56 141 GLY A N 1
ATOM 1007 C CA . GLY A 1 141 ? -13.945 -14.445 5.469 1 89.56 141 GLY A CA 1
ATOM 1008 C C . GLY A 1 141 ? -15.414 -14.18 5.195 1 89.56 141 GLY A C 1
ATOM 1009 O O . GLY A 1 141 ? -15.789 -13.789 4.086 1 89.56 141 GLY A O 1
ATOM 1010 N N . ASN A 1 142 ? -16.203 -14.297 6.191 1 93.44 142 ASN A N 1
ATOM 1011 C CA . ASN A 1 142 ? -17.641 -14.102 6.031 1 93.44 142 ASN A CA 1
ATOM 1012 C C . ASN A 1 142 ? -18.062 -12.703 6.453 1 93.44 142 ASN A C 1
ATOM 1014 O O . ASN A 1 142 ? -17.391 -12.055 7.246 1 93.44 142 ASN A O 1
ATOM 1018 N N . SER A 1 143 ? -19.172 -12.297 5.887 1 95.31 143 SER A N 1
ATOM 1019 C CA . SER A 1 143 ? -19.75 -11.016 6.273 1 95.31 143 SER A CA 1
ATOM 1020 C C . SER A 1 143 ? -20.531 -11.133 7.578 1 95.31 143 SER A C 1
ATOM 1022 O O . SER A 1 143 ? -21.062 -12.195 7.902 1 95.31 143 SER A O 1
ATOM 1024 N N . ILE A 1 144 ? -20.578 -10.047 8.273 1 96.31 144 ILE A N 1
ATOM 1025 C CA . ILE A 1 144 ? -21.328 -9.984 9.516 1 96.31 144 ILE A CA 1
ATOM 1026 C C . ILE A 1 144 ? -22.578 -9.133 9.32 1 96.31 144 ILE A C 1
ATOM 1028 O O . ILE A 1 144 ? -22.484 -7.996 8.836 1 96.31 144 ILE A O 1
ATOM 1032 N N . VAL A 1 145 ? -23.688 -9.75 9.711 1 95 145 VAL A N 1
ATOM 1033 C CA . VAL A 1 145 ? -24.953 -9.039 9.555 1 95 145 VAL A CA 1
ATOM 1034 C C . VAL A 1 145 ? -25.547 -8.742 10.93 1 95 145 VAL A C 1
ATOM 1036 O O . VAL A 1 145 ? -25.281 -9.461 11.898 1 95 145 VAL A O 1
ATOM 1039 N N . TRP A 1 146 ? -26.234 -7.621 10.961 1 94.44 146 TRP A N 1
ATOM 1040 C CA . TRP A 1 146 ? -26.906 -7.207 12.188 1 94.44 146 TRP A CA 1
ATOM 1041 C C . TRP A 1 146 ? -28.391 -6.957 11.945 1 94.44 146 TRP A C 1
ATOM 1043 O O . TRP A 1 146 ? -28.828 -6.875 10.789 1 94.44 146 TRP A O 1
ATOM 1053 N N . SER A 1 147 ? -29.234 -6.902 12.969 1 89.81 147 SER A N 1
ATOM 1054 C CA . SER A 1 147 ? -30.672 -6.723 12.82 1 89.81 147 SER A CA 1
ATOM 1055 C C . SER A 1 147 ? -31.109 -5.344 13.297 1 89.81 147 SER A C 1
ATOM 1057 O O . SER A 1 147 ? -32.219 -4.906 13.016 1 89.81 147 SER A O 1
ATOM 1059 N N . ASN A 1 148 ? -30.234 -4.559 13.852 1 93.69 148 ASN A N 1
ATOM 1060 C CA . ASN A 1 148 ? -30.609 -3.279 14.445 1 93.69 148 ASN A CA 1
ATOM 1061 C C . ASN A 1 148 ? -30.719 -2.18 13.398 1 93.69 148 ASN A C 1
ATOM 1063 O O . ASN A 1 148 ? -29.703 -1.731 12.852 1 93.69 148 ASN A O 1
ATOM 1067 N N . ASP A 1 149 ? -31.891 -1.644 13.227 1 93.25 149 ASP A N 1
ATOM 1068 C CA . ASP A 1 149 ? -32.156 -0.638 12.203 1 93.25 149 ASP A CA 1
ATOM 1069 C C . ASP A 1 149 ? -31.484 0.689 12.547 1 93.25 149 ASP A C 1
ATOM 1071 O O . ASP A 1 149 ? -31.094 1.443 11.656 1 93.25 149 ASP A O 1
ATOM 1075 N N . ASN A 1 150 ? -31.391 0.945 13.789 1 94.81 150 ASN A N 1
ATOM 1076 C CA . ASN A 1 150 ? -30.766 2.197 14.203 1 94.81 150 ASN A CA 1
ATOM 1077 C C . ASN A 1 150 ? -29.281 2.238 13.836 1 94.81 150 ASN A C 1
ATOM 1079 O O . ASN A 1 150 ? -28.75 3.305 13.531 1 94.81 150 ASN A O 1
ATOM 1083 N N . PHE A 1 151 ? -28.719 1.068 13.906 1 96.38 151 PHE A N 1
ATOM 1084 C CA . PHE A 1 151 ? -27.328 0.975 13.484 1 96.38 151 PHE A CA 1
ATOM 1085 C C . PHE A 1 151 ? -27.203 1.222 11.984 1 96.38 151 PHE A C 1
ATOM 1087 O O . PHE A 1 151 ? -26.297 1.929 11.547 1 96.38 151 PHE A O 1
ATOM 1094 N N . THR A 1 152 ? -28.109 0.759 11.25 1 95.12 152 THR A N 1
ATOM 1095 C CA . THR A 1 152 ? -28.109 0.915 9.805 1 95.12 152 THR A CA 1
ATOM 1096 C C . THR A 1 152 ? -28.359 2.371 9.414 1 95.12 152 THR A C 1
ATOM 1098 O O . THR A 1 152 ? -27.844 2.84 8.391 1 95.12 152 THR A O 1
ATOM 1101 N N . LYS A 1 153 ? -29.016 3.115 10.258 1 94.31 153 LYS A N 1
ATOM 1102 C CA . LYS A 1 153 ? -29.375 4.496 9.961 1 94.31 153 LYS A CA 1
ATOM 1103 C C . LYS A 1 153 ? -28.156 5.406 9.977 1 94.31 153 LYS A C 1
ATOM 1105 O O . LYS A 1 153 ? -28.188 6.504 9.414 1 94.31 153 LYS A O 1
ATOM 1110 N N . ILE A 1 154 ? -27.078 4.961 10.539 1 94.62 154 ILE A N 1
ATOM 1111 C CA . ILE A 1 154 ? -25.859 5.746 10.562 1 94.62 154 ILE A CA 1
ATOM 1112 C C . ILE A 1 154 ? -25.375 6 9.133 1 94.62 154 ILE A C 1
ATOM 1114 O O . ILE A 1 154 ? -24.953 7.105 8.805 1 94.62 154 ILE A O 1
ATOM 1118 N N . GLY A 1 155 ? -25.469 4.992 8.289 1 93.75 155 GLY A N 1
ATOM 1119 C CA . GLY A 1 155 ? -24.984 5.105 6.926 1 93.75 155 GLY A CA 1
ATOM 1120 C C . GLY A 1 155 ? -26.078 5.379 5.914 1 93.75 155 GLY A C 1
ATOM 1121 O O . GLY A 1 155 ? -25.812 5.883 4.824 1 93.75 155 GLY A O 1
ATOM 1122 N N . THR A 1 156 ? -27.328 5.082 6.289 1 92.56 156 THR A N 1
ATOM 1123 C CA . THR A 1 156 ? -28.391 5.152 5.285 1 92.56 156 THR A CA 1
ATOM 1124 C C . THR A 1 156 ? -29.484 6.129 5.719 1 92.56 156 THR A C 1
ATOM 1126 O O . THR A 1 156 ? -30.328 6.523 4.91 1 92.56 156 THR A O 1
ATOM 1129 N N . GLY A 1 157 ? -29.422 6.59 6.906 1 91.81 157 GLY A N 1
ATOM 1130 C CA . GLY A 1 157 ? -30.516 7.367 7.461 1 91.81 157 GLY A CA 1
ATOM 1131 C C . GLY A 1 157 ? -30.484 8.828 7.059 1 91.81 157 GLY A C 1
ATOM 1132 O O . GLY A 1 157 ? -29.547 9.266 6.375 1 91.81 157 GLY A O 1
ATOM 1133 N N . TYR A 1 158 ? -31.641 9.531 7.469 1 92.5 158 TYR A N 1
ATOM 1134 C CA . TYR A 1 158 ? -31.781 10.945 7.152 1 92.5 158 TYR A CA 1
ATOM 1135 C C . TYR A 1 158 ? -32.188 11.734 8.383 1 92.5 158 TYR A C 1
ATOM 1137 O O . TYR A 1 158 ? -32.875 11.203 9.281 1 92.5 158 TYR A O 1
ATOM 1145 N N . MET A 1 159 ? -31.656 12.852 8.5 1 91.81 159 MET A N 1
ATOM 1146 C CA . MET A 1 159 ? -32.188 13.891 9.375 1 91.81 159 MET A CA 1
ATOM 1147 C C . MET A 1 159 ? -32.812 15.023 8.555 1 91.81 159 MET A C 1
ATOM 1149 O O . MET A 1 159 ? -32.094 15.906 8.086 1 91.81 159 MET A O 1
ATOM 1153 N N . GLY A 1 160 ? -34.156 14.953 8.359 1 91.25 160 GLY A N 1
ATOM 1154 C CA . GLY A 1 160 ? -34.75 15.828 7.367 1 91.25 160 GLY A CA 1
ATOM 1155 C C . GLY A 1 160 ? -34.375 15.461 5.941 1 91.25 160 GLY A C 1
ATOM 1156 O O . GLY A 1 160 ? -34.5 14.305 5.543 1 91.25 160 GLY A O 1
ATOM 1157 N N . PRO A 1 161 ? -33.969 16.438 5.172 1 90.19 161 PRO A N 1
ATOM 1158 C CA . PRO A 1 161 ? -33.562 16.156 3.795 1 90.19 161 PRO A CA 1
ATOM 1159 C C . PRO A 1 161 ? -32.062 15.82 3.682 1 90.19 161 PRO A C 1
ATOM 1161 O O . PRO A 1 161 ? -31.609 15.422 2.611 1 90.19 161 PRO A O 1
ATOM 1164 N N . VAL A 1 162 ? -31.422 15.867 4.77 1 93.25 162 VAL A N 1
ATOM 1165 C CA . VAL A 1 162 ? -29.969 15.703 4.715 1 93.25 162 VAL A CA 1
ATOM 1166 C C . VAL A 1 162 ? -29.578 14.336 5.273 1 93.25 162 VAL A C 1
ATOM 1168 O O . VAL A 1 162 ? -29.969 13.977 6.383 1 93.25 162 VAL A O 1
ATOM 1171 N N . PRO A 1 163 ? -28.844 13.57 4.516 1 95.81 163 PRO A N 1
ATOM 1172 C CA . PRO A 1 163 ? -28.375 12.273 5.02 1 95.81 163 PRO A CA 1
ATOM 1173 C C . PRO A 1 163 ? -27.484 12.406 6.254 1 95.81 163 PRO A C 1
ATOM 1175 O O . PRO A 1 163 ? -26.688 13.344 6.348 1 95.81 163 PRO A O 1
ATOM 1178 N N . ILE A 1 164 ? -27.562 11.492 7.188 1 97.06 164 ILE A N 1
ATOM 1179 C CA . ILE A 1 164 ? -26.859 11.508 8.461 1 97.06 164 ILE A CA 1
ATOM 1180 C C . ILE A 1 164 ? -25.344 11.531 8.211 1 97.06 164 ILE A C 1
ATOM 1182 O O . ILE A 1 164 ? -24.625 12.305 8.844 1 97.06 164 ILE A O 1
ATOM 1186 N N . PRO A 1 165 ? -24.797 10.695 7.223 1 97.56 165 PRO A N 1
ATOM 1187 C CA . PRO A 1 165 ? -23.359 10.742 6.965 1 97.56 165 PRO A CA 1
ATOM 1188 C C . PRO A 1 165 ? -22.875 12.141 6.586 1 97.56 165 PRO A C 1
ATOM 1190 O O . PRO A 1 165 ? -21.734 12.516 6.914 1 97.56 165 PRO A O 1
ATOM 1193 N N . VAL A 1 166 ? -23.672 12.898 5.91 1 97.75 166 VAL A N 1
ATOM 1194 C CA . VAL A 1 166 ? -23.281 14.242 5.48 1 97.75 166 VAL A CA 1
ATOM 1195 C C . VAL A 1 166 ? -23.172 15.156 6.695 1 97.75 166 VAL A C 1
ATOM 1197 O O . VAL A 1 166 ? -22.266 15.992 6.762 1 97.75 166 VAL A O 1
ATOM 1200 N N . ILE A 1 167 ? -24.047 15 7.609 1 97.81 167 ILE A N 1
ATOM 1201 C CA . ILE A 1 167 ? -24.016 15.789 8.844 1 97.81 167 ILE A CA 1
ATOM 1202 C C . ILE A 1 167 ? -22.719 15.469 9.609 1 97.81 167 ILE A C 1
ATOM 1204 O O . ILE A 1 167 ? -22.031 16.375 10.062 1 97.81 167 ILE A O 1
ATOM 1208 N N . ILE A 1 168 ? -22.438 14.18 9.703 1 98.12 168 ILE A N 1
ATOM 1209 C CA . ILE A 1 168 ? -21.219 13.758 10.391 1 98.12 168 ILE A CA 1
ATOM 1210 C C . ILE A 1 168 ? -20 14.328 9.672 1 98.12 168 ILE A C 1
ATOM 1212 O O . ILE A 1 168 ? -19.031 14.766 10.32 1 98.12 168 ILE A O 1
ATOM 1216 N N . MET A 1 169 ? -20.031 14.312 8.359 1 98.19 169 MET A N 1
ATOM 1217 C CA . MET A 1 169 ? -18.953 14.867 7.543 1 98.19 169 MET A CA 1
ATOM 1218 C C . MET A 1 169 ? -18.734 16.344 7.855 1 98.19 169 MET A C 1
ATOM 1220 O O . MET A 1 169 ? -17.609 16.781 8.039 1 98.19 169 MET A O 1
ATOM 1224 N N . ILE A 1 170 ? -19.828 17.141 7.945 1 98.06 170 ILE A N 1
ATOM 1225 C CA . ILE A 1 170 ? -19.734 18.562 8.219 1 98.06 170 ILE A CA 1
ATOM 1226 C C . ILE A 1 170 ? -19.094 18.797 9.586 1 98.06 170 ILE A C 1
ATOM 1228 O O . ILE A 1 170 ? -18.234 19.656 9.734 1 98.06 170 ILE A O 1
ATOM 1232 N N . VAL A 1 171 ? -19.484 18.016 10.547 1 98.31 171 VAL A N 1
ATOM 1233 C CA . VAL A 1 171 ? -18.906 18.125 11.891 1 98.31 171 VAL A CA 1
ATOM 1234 C C . VAL A 1 171 ? -17.406 17.828 11.836 1 98.31 171 VAL A C 1
ATOM 1236 O O . VAL A 1 171 ? -16.609 18.531 12.453 1 98.31 171 VAL A O 1
ATOM 1239 N N . ALA A 1 172 ? -17.047 16.766 11.102 1 98.31 172 ALA A N 1
ATOM 1240 C CA . ALA A 1 172 ? -15.641 16.391 10.977 1 98.31 172 ALA A CA 1
ATOM 1241 C C . ALA A 1 172 ? -14.836 17.484 10.281 1 98.31 172 ALA A C 1
ATOM 1243 O O . ALA A 1 172 ? -13.695 17.75 10.656 1 98.31 172 ALA A O 1
ATOM 1244 N N . ILE A 1 173 ? -15.453 18.094 9.266 1 98.31 173 ILE A N 1
ATOM 1245 C CA . ILE A 1 173 ? -14.789 19.156 8.523 1 98.31 173 ILE A CA 1
ATOM 1246 C C . ILE A 1 173 ? -14.57 20.359 9.438 1 98.31 173 ILE A C 1
ATOM 1248 O O . ILE A 1 173 ? -13.477 20.922 9.477 1 98.31 173 ILE A O 1
ATOM 1252 N N . ILE A 1 174 ? -15.602 20.719 10.141 1 98.19 174 ILE A N 1
ATOM 1253 C CA . ILE A 1 174 ? -15.5 21.844 11.07 1 98.19 174 ILE A CA 1
ATOM 1254 C C . ILE A 1 174 ? -14.414 21.562 12.109 1 98.19 174 ILE A C 1
ATOM 1256 O O . ILE A 1 174 ? -13.586 22.422 12.406 1 98.19 174 ILE A O 1
ATOM 1260 N N . PHE A 1 175 ? -14.414 20.312 12.57 1 97.94 175 PHE A N 1
ATOM 1261 C CA . PHE A 1 175 ? -13.406 19.891 13.539 1 97.94 175 PHE A CA 1
ATOM 1262 C C . PHE A 1 175 ? -12.008 20.031 12.945 1 97.94 175 PHE A C 1
ATOM 1264 O O . PHE A 1 175 ? -11.117 20.609 13.578 1 97.94 175 PHE A O 1
ATOM 1271 N N . GLY A 1 176 ? -11.828 19.531 11.789 1 97.81 176 GLY A N 1
ATOM 1272 C CA . GLY A 1 176 ? -10.531 19.578 11.141 1 97.81 176 GLY A CA 1
ATOM 1273 C C . GLY A 1 176 ? -10.062 21 10.852 1 97.81 176 GLY A C 1
ATOM 1274 O O . GLY A 1 176 ? -8.906 21.344 11.086 1 97.81 176 GLY A O 1
ATOM 1275 N N . VAL A 1 177 ? -11.016 21.828 10.375 1 97.25 177 VAL A N 1
ATOM 1276 C CA . VAL A 1 177 ? -10.695 23.219 10.039 1 97.25 177 VAL A CA 1
ATOM 1277 C C . VAL A 1 177 ? -10.328 23.984 11.312 1 97.25 177 VAL A C 1
ATOM 1279 O O . VAL A 1 177 ? -9.328 24.688 11.352 1 97.25 177 VAL A O 1
ATOM 1282 N N . MET A 1 178 ? -11.094 23.812 12.328 1 97.5 178 MET A N 1
ATOM 1283 C CA . MET A 1 178 ? -10.836 24.5 13.594 1 97.5 178 MET A CA 1
ATOM 1284 C C . MET A 1 178 ? -9.516 24.031 14.203 1 97.5 178 MET A C 1
ATOM 1286 O O . MET A 1 178 ? -8.719 24.859 14.656 1 97.5 178 MET A O 1
ATOM 1290 N N . LEU A 1 179 ? -9.266 22.766 14.141 1 96.94 179 LEU A N 1
ATOM 1291 C CA . LEU A 1 179 ? -8.055 22.188 14.734 1 96.94 179 LEU A CA 1
ATOM 1292 C C . LEU A 1 179 ? -6.809 22.703 14.023 1 96.94 179 LEU A C 1
ATOM 1294 O O . LEU A 1 179 ? -5.785 22.953 14.664 1 96.94 179 LEU A O 1
ATOM 1298 N N . THR A 1 180 ? -6.863 22.922 12.742 1 96 180 THR A N 1
ATOM 1299 C CA . THR A 1 180 ? -5.68 23.281 11.969 1 96 180 THR A CA 1
ATOM 1300 C C . THR A 1 180 ? -5.512 24.781 11.883 1 96 180 THR A C 1
ATOM 1302 O O . THR A 1 180 ? -4.418 25.281 11.609 1 96 180 THR A O 1
ATOM 1305 N N . THR A 1 181 ? -6.602 25.578 12.086 1 94.69 181 THR A N 1
ATOM 1306 C CA . THR A 1 181 ? -6.488 27 11.836 1 94.69 181 THR A CA 1
ATOM 1307 C C . THR A 1 181 ? -6.656 27.797 13.133 1 94.69 181 THR A C 1
ATOM 1309 O O . THR A 1 181 ? -6.086 28.875 13.281 1 94.69 181 THR A O 1
ATOM 1312 N N . LYS A 1 182 ? -7.414 27.266 14.062 1 95.44 182 LYS A N 1
ATOM 1313 C CA . LYS A 1 182 ? -7.781 28.094 15.203 1 95.44 182 LYS A CA 1
ATOM 1314 C C . LYS A 1 182 ? -7.035 27.656 16.469 1 95.44 182 LYS A C 1
ATOM 1316 O O . LYS A 1 182 ? -6.801 28.469 17.359 1 95.44 182 LYS A O 1
ATOM 1321 N N . PHE A 1 183 ? -6.629 26.469 16.547 1 96.06 183 PHE A N 1
ATOM 1322 C CA . PHE A 1 183 ? -6.016 25.938 17.766 1 96.06 183 PHE A CA 1
ATOM 1323 C C . PHE A 1 183 ? -4.496 25.953 17.656 1 96.06 183 PHE A C 1
ATOM 1325 O O . PHE A 1 183 ? -3.947 25.969 16.547 1 96.06 183 PHE A O 1
ATOM 1332 N N . ARG A 1 184 ? -3.836 26 18.859 1 95.19 184 ARG A N 1
ATOM 1333 C CA . ARG A 1 184 ? -2.379 25.953 18.922 1 95.19 184 ARG A CA 1
ATOM 1334 C C . ARG A 1 184 ? -1.841 24.656 18.328 1 95.19 184 ARG A C 1
ATOM 1336 O O . ARG A 1 184 ? -0.765 24.641 17.734 1 95.19 184 ARG A O 1
ATOM 1343 N N . PHE A 1 185 ? -2.611 23.672 18.453 1 96.75 185 PHE A N 1
ATOM 1344 C CA . PHE A 1 185 ? -2.211 22.359 17.953 1 96.75 185 PHE A CA 1
ATOM 1345 C C . PHE A 1 185 ? -1.976 22.406 16.453 1 96.75 185 PHE A C 1
ATOM 1347 O O . PHE A 1 185 ? -1.064 21.75 15.938 1 96.75 185 PHE A O 1
ATOM 1354 N N . GLY A 1 186 ? -2.812 23.125 15.789 1 96.69 186 GLY A N 1
ATOM 1355 C CA . GLY A 1 186 ? -2.635 23.281 14.359 1 96.69 186 GLY A CA 1
ATOM 1356 C C . GLY A 1 186 ? -1.291 23.891 13.984 1 96.69 186 GLY A C 1
ATOM 1357 O O . GLY A 1 186 ? -0.638 23.438 13.047 1 96.69 186 GLY A O 1
ATOM 1358 N N . ARG A 1 187 ? -0.835 24.844 14.719 1 96.44 187 ARG A N 1
ATOM 1359 C CA . ARG A 1 187 ? 0.464 25.453 14.477 1 96.44 187 ARG A CA 1
ATOM 1360 C C . ARG A 1 187 ? 1.595 24.453 14.688 1 96.44 187 ARG A C 1
ATOM 1362 O O . ARG A 1 187 ? 2.592 24.469 13.961 1 96.44 187 ARG A O 1
ATOM 1369 N N . TYR A 1 188 ? 1.348 23.641 15.641 1 97.88 188 TYR A N 1
ATOM 1370 C CA . TYR A 1 188 ? 2.363 22.625 15.906 1 97.88 188 TYR A CA 1
ATOM 1371 C C . TYR A 1 188 ? 2.451 21.625 14.758 1 97.88 188 TYR A C 1
ATOM 1373 O O . TYR A 1 188 ? 3.543 21.188 14.398 1 97.88 188 TYR A O 1
ATOM 1381 N N . ILE A 1 189 ? 1.317 21.312 14.18 1 97.81 189 ILE A N 1
ATOM 1382 C CA . ILE A 1 189 ? 1.269 20.359 13.078 1 97.81 189 ILE A CA 1
ATOM 1383 C C . ILE A 1 189 ? 2.045 20.906 11.883 1 97.81 189 ILE A C 1
ATOM 1385 O O . ILE A 1 189 ? 2.883 20.203 11.305 1 97.81 189 ILE A O 1
ATOM 1389 N N . TYR A 1 190 ? 1.84 22.156 11.555 1 97.69 190 TYR A N 1
ATOM 1390 C CA . TYR A 1 190 ? 2.502 22.781 10.406 1 97.69 190 TYR A CA 1
ATOM 1391 C C . TYR A 1 190 ? 3.992 22.953 10.672 1 97.69 190 TYR A C 1
ATOM 1393 O O . TYR A 1 190 ? 4.816 22.781 9.773 1 97.69 190 TYR A O 1
ATOM 1401 N N . ALA A 1 191 ? 4.355 23.281 11.875 1 97.44 191 ALA A N 1
ATOM 1402 C CA . ALA A 1 191 ? 5.758 23.469 12.234 1 97.44 191 ALA A CA 1
ATOM 1403 C C . ALA A 1 191 ? 6.531 22.156 12.141 1 97.44 191 ALA A C 1
ATOM 1405 O O . ALA A 1 191 ? 7.613 22.109 11.547 1 97.44 191 ALA A O 1
ATOM 1406 N N . VAL A 1 192 ? 5.898 21.141 12.695 1 97.44 192 VAL A N 1
ATOM 1407 C CA . VAL A 1 192 ? 6.531 19.828 12.656 1 97.44 192 VAL A CA 1
ATOM 1408 C C . VAL A 1 192 ? 6.719 19.375 11.211 1 97.44 192 VAL A C 1
ATOM 1410 O O . VAL A 1 192 ? 7.754 18.812 10.859 1 97.44 192 VAL A O 1
ATOM 1413 N N . GLY A 1 193 ? 5.723 19.656 10.422 1 96.38 193 GLY A N 1
ATOM 1414 C CA . GLY A 1 193 ? 5.789 19.297 9.016 1 96.38 193 GLY A CA 1
ATOM 1415 C C . GLY A 1 193 ? 6.828 20.094 8.242 1 96.38 193 GLY A C 1
ATOM 1416 O O . GLY A 1 193 ? 7.379 19.594 7.254 1 96.38 193 GLY A O 1
ATOM 1417 N N . GLY A 1 194 ? 7.035 21.281 8.625 1 94.69 194 GLY A N 1
ATOM 1418 C CA . GLY A 1 194 ? 8.039 22.109 7.973 1 94.69 194 GLY A CA 1
ATOM 1419 C C . GLY A 1 194 ? 9.461 21.625 8.227 1 94.69 194 GLY A C 1
ATOM 1420 O O . GLY A 1 194 ? 10.227 21.438 7.289 1 94.69 194 GLY A O 1
ATOM 1421 N N . ASN A 1 195 ? 9.75 21.531 9.523 1 95.12 195 ASN A N 1
ATOM 1422 C CA . ASN A 1 195 ? 11.055 21.031 9.938 1 95.12 195 ASN A CA 1
ATOM 1423 C C . ASN A 1 195 ? 11.008 20.438 11.336 1 95.12 195 ASN A C 1
ATOM 1425 O O . ASN A 1 195 ? 10.961 21.156 12.328 1 95.12 195 ASN A O 1
ATOM 1429 N N . MET A 1 196 ? 11.195 19.172 11.359 1 93.25 196 MET A N 1
ATOM 1430 C CA . MET A 1 196 ? 11.055 18.469 12.625 1 93.25 196 MET A CA 1
ATOM 1431 C C . MET A 1 196 ? 12.156 18.859 13.594 1 93.25 196 MET A C 1
ATOM 1433 O O . MET A 1 196 ? 11.906 19.047 14.789 1 93.25 196 MET A O 1
ATOM 1437 N N . GLU A 1 197 ? 13.328 18.953 13.086 1 92.56 197 GLU A N 1
ATOM 1438 C CA . GLU A 1 197 ? 14.469 19.281 13.938 1 92.56 197 GLU A CA 1
ATOM 1439 C C . GLU A 1 197 ? 14.344 20.688 14.508 1 92.56 197 GLU A C 1
ATOM 1441 O O . GLU A 1 197 ? 14.57 20.906 15.695 1 92.56 197 GLU A O 1
ATOM 1446 N N . THR A 1 198 ? 14.031 21.562 13.656 1 95.25 198 THR A N 1
ATOM 1447 C CA . THR A 1 198 ? 13.859 22.938 14.109 1 95.25 198 THR A CA 1
ATOM 1448 C C . THR A 1 198 ? 12.711 23.047 15.109 1 95.25 198 THR A C 1
ATOM 1450 O O . THR A 1 198 ? 12.781 23.812 16.078 1 95.25 198 THR A O 1
ATOM 1453 N N . SER A 1 199 ? 11.672 22.234 14.891 1 96.44 199 SER A N 1
ATOM 1454 C CA . SER A 1 199 ? 10.531 22.219 15.805 1 96.44 199 SER A CA 1
ATOM 1455 C C . SER A 1 199 ? 10.938 21.703 17.188 1 96.44 199 SER A C 1
ATOM 1457 O O . SER A 1 199 ? 10.539 22.266 18.203 1 96.44 199 SER A O 1
ATOM 1459 N N . ARG A 1 200 ? 11.734 20.734 17.156 1 95.12 200 ARG A N 1
ATOM 1460 C CA . ARG A 1 200 ? 12.234 20.188 18.422 1 95.12 200 ARG A CA 1
ATOM 1461 C C . ARG A 1 200 ? 13.055 21.219 19.172 1 95.12 200 ARG A C 1
ATOM 1463 O O . ARG A 1 200 ? 12.891 21.375 20.391 1 95.12 200 ARG A O 1
ATOM 1470 N N . TRP A 1 201 ? 13.836 21.953 18.484 1 95.44 201 TRP A N 1
ATOM 1471 C CA . TRP A 1 201 ? 14.703 22.969 19.062 1 95.44 201 TRP A CA 1
ATOM 1472 C C . TRP A 1 201 ? 13.883 24.141 19.578 1 95.44 201 TRP A C 1
ATOM 1474 O O . TRP A 1 201 ? 14.289 24.828 20.531 1 95.44 201 TRP A O 1
ATOM 1484 N N . SER A 1 202 ? 12.727 24.312 19.016 1 96.31 202 SER A N 1
ATOM 1485 C CA . SER A 1 202 ? 11.875 25.438 19.391 1 96.31 202 SER A CA 1
ATOM 1486 C C . SER A 1 202 ? 10.953 25.078 20.547 1 96.31 202 SER A C 1
ATOM 1488 O O . SER A 1 202 ? 10.062 25.844 20.906 1 96.31 202 SER A O 1
ATOM 1490 N N . GLY A 1 203 ? 11.078 23.812 21.078 1 96.19 203 GLY A N 1
ATOM 1491 C CA . GLY A 1 203 ? 10.344 23.422 22.266 1 96.19 203 GLY A CA 1
ATOM 1492 C C . GLY A 1 203 ? 9.023 22.75 21.953 1 96.19 203 GLY A C 1
ATOM 1493 O O . GLY A 1 203 ? 8.25 22.438 22.859 1 96.19 203 GLY A O 1
ATOM 1494 N N . ILE A 1 204 ? 8.719 22.547 20.766 1 97 204 ILE A N 1
ATOM 1495 C CA . ILE A 1 204 ? 7.492 21.859 20.391 1 97 204 ILE A CA 1
ATOM 1496 C C . ILE A 1 204 ? 7.629 20.359 20.688 1 97 204 ILE A C 1
ATOM 1498 O O . ILE A 1 204 ? 8.641 19.75 20.344 1 97 204 ILE A O 1
ATOM 1502 N N . PRO A 1 205 ? 6.668 19.797 21.406 1 97.88 205 PRO A N 1
ATOM 1503 C CA . PRO A 1 205 ? 6.73 18.359 21.672 1 97.88 205 PRO A CA 1
ATOM 1504 C C . PRO A 1 205 ? 6.371 17.516 20.438 1 97.88 205 PRO A C 1
ATOM 1506 O O . PRO A 1 205 ? 5.246 17.016 20.344 1 97.88 205 PRO A O 1
ATOM 1509 N N . VAL A 1 206 ? 7.305 17.266 19.672 1 97.62 206 VAL A N 1
ATOM 1510 C CA . VAL A 1 206 ? 7.129 16.625 18.375 1 97.62 206 VAL A CA 1
ATOM 1511 C C . VAL A 1 206 ? 6.523 15.234 18.578 1 97.62 206 VAL A C 1
ATOM 1513 O O . VAL A 1 206 ? 5.613 14.836 17.844 1 97.62 206 VAL A O 1
ATOM 1516 N N . VAL A 1 207 ? 6.926 14.477 19.578 1 97.75 207 VAL A N 1
ATOM 1517 C CA . VAL A 1 207 ? 6.457 13.125 19.844 1 97.75 207 VAL A CA 1
ATOM 1518 C C . VAL A 1 207 ? 4.957 13.148 20.141 1 97.75 207 VAL A C 1
ATOM 1520 O O . VAL A 1 207 ? 4.195 12.367 19.562 1 97.75 207 VAL A O 1
ATOM 1523 N N . LYS A 1 208 ? 4.555 14.039 20.938 1 98.25 208 LYS A N 1
ATOM 1524 C CA . LYS A 1 208 ? 3.145 14.148 21.297 1 98.25 208 LYS A CA 1
ATOM 1525 C C . LYS A 1 208 ? 2.297 14.578 20.109 1 98.25 208 LYS A C 1
ATOM 1527 O O . LYS A 1 208 ? 1.186 14.078 19.922 1 98.25 208 LYS A O 1
ATOM 1532 N N . VAL A 1 209 ? 2.816 15.531 19.375 1 98.25 209 VAL A N 1
ATOM 1533 C CA . VAL A 1 209 ? 2.092 16.031 18.219 1 98.25 209 VAL A CA 1
ATOM 1534 C C . VAL A 1 209 ? 1.864 14.898 17.219 1 98.25 209 VAL A C 1
ATOM 1536 O O . VAL A 1 209 ? 0.746 14.703 16.734 1 98.25 209 VAL A O 1
ATOM 1539 N N . LYS A 1 210 ? 2.885 14.133 16.922 1 98.12 210 LYS A N 1
ATOM 1540 C CA . LYS A 1 210 ? 2.783 13.016 15.984 1 98.12 210 LYS A CA 1
ATOM 1541 C C . LYS A 1 210 ? 1.771 11.977 16.469 1 98.12 210 LYS A C 1
ATOM 1543 O O . LYS A 1 210 ? 0.907 11.539 15.711 1 98.12 210 LYS A O 1
ATOM 1548 N N . ILE A 1 211 ? 1.886 11.648 17.719 1 98.69 211 ILE A N 1
ATOM 1549 C CA . ILE A 1 211 ? 1.01 10.625 18.266 1 98.69 211 ILE A CA 1
ATOM 1550 C C . ILE A 1 211 ? -0.443 11.086 18.188 1 98.69 211 ILE A C 1
ATOM 1552 O O . ILE A 1 211 ? -1.322 10.336 17.781 1 98.69 211 ILE A O 1
ATOM 1556 N N . LEU A 1 212 ? -0.669 12.312 18.547 1 98.69 212 LEU A N 1
ATOM 1557 C CA . LEU A 1 212 ? -2.029 12.844 18.547 1 98.69 212 LEU A CA 1
ATOM 1558 C C . LEU A 1 212 ? -2.602 12.898 17.141 1 98.69 212 LEU A C 1
ATOM 1560 O O . LEU A 1 212 ? -3.785 12.625 16.938 1 98.69 212 LEU A O 1
ATOM 1564 N N . VAL A 1 213 ? -1.774 13.273 16.172 1 98.69 213 VAL A N 1
ATOM 1565 C CA . VAL A 1 213 ? -2.223 13.336 14.789 1 98.69 213 VAL A CA 1
ATOM 1566 C C . VAL A 1 213 ? -2.637 11.938 14.32 1 98.69 213 VAL A C 1
ATOM 1568 O O . VAL A 1 213 ? -3.672 11.781 13.672 1 98.69 213 VAL A O 1
ATOM 1571 N N . TYR A 1 214 ? -1.894 10.93 14.703 1 98.81 214 TYR A N 1
ATOM 1572 C CA . TYR A 1 214 ? -2.221 9.555 14.328 1 98.81 214 TYR A CA 1
ATOM 1573 C C . TYR A 1 214 ? -3.48 9.078 15.039 1 98.81 214 TYR A C 1
ATOM 1575 O O . TYR A 1 214 ? -4.277 8.328 14.477 1 98.81 214 TYR A O 1
ATOM 1583 N N . VAL A 1 215 ? -3.633 9.5 16.25 1 98.88 215 VAL A N 1
ATOM 1584 C CA . VAL A 1 215 ? -4.836 9.133 17 1 98.88 215 VAL A CA 1
ATOM 1585 C C . VAL A 1 215 ? -6.059 9.766 16.344 1 98.88 215 VAL A C 1
ATOM 1587 O O . VAL A 1 215 ? -7.086 9.109 16.156 1 98.88 215 VAL A O 1
ATOM 1590 N N . ILE A 1 216 ? -5.945 11.023 15.977 1 98.75 216 ILE A N 1
ATOM 1591 C CA . ILE A 1 216 ? -7.031 11.719 15.297 1 98.75 216 ILE A CA 1
ATOM 1592 C C . ILE A 1 216 ? -7.352 11.023 13.977 1 98.75 216 ILE A C 1
ATOM 1594 O O . ILE A 1 216 ? -8.523 10.789 13.664 1 98.75 216 ILE A O 1
ATOM 1598 N N . MET A 1 217 ? -6.328 10.617 13.219 1 98.75 217 MET A N 1
ATOM 1599 C CA . MET A 1 217 ? -6.496 9.875 11.977 1 98.75 217 MET A CA 1
ATOM 1600 C C . MET A 1 217 ? -7.273 8.586 12.219 1 98.75 217 MET A C 1
ATOM 1602 O O . MET A 1 217 ? -8.203 8.258 11.477 1 98.75 217 MET A O 1
ATOM 1606 N N . GLY A 1 218 ? -6.895 7.914 13.312 1 98.81 218 GLY A N 1
ATOM 1607 C CA . GLY A 1 218 ? -7.566 6.668 13.648 1 98.81 218 GLY A CA 1
ATOM 1608 C C . GLY A 1 218 ? -9.031 6.852 14 1 98.81 218 GLY A C 1
ATOM 1609 O O . GLY A 1 218 ? -9.883 6.094 13.539 1 98.81 218 GLY A O 1
ATOM 1610 N N . VAL A 1 219 ? -9.297 7.852 14.742 1 98.81 219 VAL A N 1
ATOM 1611 C CA . VAL A 1 219 ? -10.664 8.117 15.195 1 98.81 219 VAL A CA 1
ATOM 1612 C C . VAL A 1 219 ? -11.539 8.5 14.008 1 98.81 219 VAL A C 1
ATOM 1614 O O . VAL A 1 219 ? -12.617 7.938 13.812 1 98.81 219 VAL A O 1
ATOM 1617 N N . LEU A 1 220 ? -11.102 9.414 13.203 1 98.81 220 LEU A N 1
ATOM 1618 C CA . LEU A 1 220 ? -11.867 9.852 12.047 1 98.81 220 LEU A CA 1
ATOM 1619 C C . LEU A 1 220 ? -12.062 8.711 11.055 1 98.81 220 LEU A C 1
ATOM 1621 O O . LEU A 1 220 ? -13.148 8.547 10.5 1 98.81 220 LEU A O 1
ATOM 1625 N N . THR A 1 221 ? -11.047 7.887 10.852 1 98.75 221 THR A N 1
ATOM 1626 C CA . THR A 1 221 ? -11.141 6.754 9.938 1 98.75 221 THR A CA 1
ATOM 1627 C C . THR A 1 221 ? -12.141 5.727 10.445 1 98.75 221 THR A C 1
ATOM 1629 O O . THR A 1 221 ? -12.867 5.113 9.656 1 98.75 221 THR A O 1
ATOM 1632 N N . SER A 1 222 ? -12.148 5.562 11.758 1 98.75 222 SER A N 1
ATOM 1633 C CA . SER A 1 222 ? -13.094 4.605 12.32 1 98.75 222 SER A CA 1
ATOM 1634 C C . SER A 1 222 ? -14.531 5.078 12.148 1 98.75 222 SER A C 1
ATOM 1636 O O . SER A 1 222 ? -15.438 4.266 11.93 1 98.75 222 SER A O 1
ATOM 1638 N N . ILE A 1 223 ? -14.75 6.367 12.25 1 98.56 223 ILE A N 1
ATOM 1639 C CA . ILE A 1 223 ? -16.078 6.93 11.992 1 98.56 223 ILE A CA 1
ATOM 1640 C C . ILE A 1 223 ? -16.469 6.695 10.539 1 98.56 223 ILE A C 1
ATOM 1642 O O . ILE A 1 223 ? -17.578 6.266 10.25 1 98.56 223 ILE A O 1
ATOM 1646 N N . ALA A 1 224 ? -15.562 6.934 9.641 1 98.56 224 ALA A N 1
ATOM 1647 C CA . ALA A 1 224 ? -15.789 6.648 8.227 1 98.56 224 ALA A CA 1
ATOM 1648 C C . ALA A 1 224 ? -16.109 5.168 8.008 1 98.56 224 ALA A C 1
ATOM 1650 O O . ALA A 1 224 ? -16.984 4.824 7.211 1 98.56 224 ALA A O 1
ATOM 1651 N N . GLY A 1 225 ? -15.391 4.336 8.773 1 98.31 225 GLY A N 1
ATOM 1652 C CA . GLY A 1 225 ? -15.609 2.902 8.664 1 98.31 225 GLY A CA 1
ATOM 1653 C C . GLY A 1 225 ? -17 2.473 9.07 1 98.31 225 GLY A C 1
ATOM 1654 O O . GLY A 1 225 ? -17.594 1.595 8.445 1 98.31 225 GLY A O 1
ATOM 1655 N N . LEU A 1 226 ? -17.5 3.1 10.078 1 98.06 226 LEU A N 1
ATOM 1656 C CA . LEU A 1 226 ? -18.859 2.812 10.516 1 98.06 226 LEU A CA 1
ATOM 1657 C C . LEU A 1 226 ? -19.875 3.193 9.438 1 98.06 226 LEU A C 1
ATOM 1659 O O . LEU A 1 226 ? -20.812 2.441 9.172 1 98.06 226 LEU A O 1
ATOM 1663 N N . ILE A 1 227 ? -19.641 4.297 8.867 1 97.94 227 ILE A N 1
ATOM 1664 C CA . ILE A 1 227 ? -20.547 4.77 7.824 1 97.94 227 ILE A CA 1
ATOM 1665 C C . ILE A 1 227 ? -20.5 3.818 6.629 1 97.94 227 ILE A C 1
ATOM 1667 O O . ILE A 1 227 ? -21.531 3.412 6.105 1 97.94 227 ILE A O 1
ATOM 1671 N N . VAL A 1 228 ? -19.312 3.41 6.23 1 96.81 228 VAL A N 1
ATOM 1672 C CA . VAL A 1 228 ? -19.141 2.508 5.098 1 96.81 228 VAL A CA 1
ATOM 1673 C C . VAL A 1 228 ? -19.844 1.181 5.383 1 96.81 228 VAL A C 1
ATOM 1675 O O . VAL A 1 228 ? -20.594 0.674 4.543 1 96.81 228 VAL A O 1
ATOM 1678 N N . THR A 1 229 ? -19.625 0.677 6.555 1 97.19 229 THR A N 1
ATOM 1679 C CA . THR A 1 229 ? -20.156 -0.625 6.941 1 97.19 229 THR A CA 1
ATOM 1680 C C . THR A 1 229 ? -21.672 -0.589 6.988 1 97.19 229 THR A C 1
ATOM 1682 O O . THR A 1 229 ? -22.344 -1.487 6.465 1 97.19 229 THR A O 1
ATOM 1685 N N . THR A 1 230 ? -22.25 0.4 7.555 1 96.69 230 THR A N 1
ATOM 1686 C CA . THR A 1 230 ? -23.703 0.486 7.699 1 96.69 230 THR A CA 1
ATOM 1687 C C . THR A 1 230 ? -24.359 0.796 6.359 1 96.69 230 THR A C 1
ATOM 1689 O O . THR A 1 230 ? -25.484 0.374 6.105 1 96.69 230 THR A O 1
ATOM 1692 N N . ARG A 1 231 ? -23.656 1.456 5.562 1 94.12 231 ARG A N 1
ATOM 1693 C CA . ARG A 1 231 ? -24.156 1.692 4.211 1 94.12 231 ARG A CA 1
ATOM 1694 C C . ARG A 1 231 ? -24.188 0.397 3.406 1 94.12 231 ARG A C 1
ATOM 1696 O O . ARG A 1 231 ? -25.109 0.171 2.627 1 94.12 231 ARG A O 1
ATOM 1703 N N . LEU A 1 232 ? -23.172 -0.423 3.564 1 92.31 232 LEU A N 1
ATOM 1704 C CA . LEU A 1 232 ? -23.094 -1.705 2.875 1 92.31 232 LEU A CA 1
ATOM 1705 C C . LEU A 1 232 ? -24.141 -2.682 3.418 1 92.31 232 LEU A C 1
ATOM 1707 O O . LEU A 1 232 ? -24.5 -3.648 2.742 1 92.31 232 LEU A O 1
ATOM 1711 N N . GLY A 1 233 ? -24.562 -2.5 4.582 1 94.44 233 GLY A N 1
ATOM 1712 C CA . GLY A 1 233 ? -25.562 -3.357 5.211 1 94.44 233 GLY A CA 1
ATOM 1713 C C . GLY A 1 233 ? -24.953 -4.613 5.82 1 94.44 233 GLY A C 1
ATOM 1714 O O . GLY A 1 233 ? -25.688 -5.48 6.305 1 94.44 233 GLY A O 1
ATOM 1715 N N . SER A 1 234 ? -23.688 -4.738 5.719 1 94.94 234 SER A N 1
ATOM 1716 C CA . SER A 1 234 ? -22.969 -5.855 6.316 1 94.94 234 SER A CA 1
ATOM 1717 C C . SER A 1 234 ? -21.5 -5.512 6.543 1 94.94 234 SER A C 1
ATOM 1719 O O . SER A 1 234 ? -20.938 -4.688 5.828 1 94.94 234 SER A O 1
ATOM 1721 N N . GLY A 1 235 ? -21.016 -6.035 7.605 1 95.19 235 GLY A N 1
ATOM 1722 C CA . GLY A 1 235 ? -19.578 -5.938 7.824 1 95.19 235 GLY A CA 1
ATOM 1723 C C . GLY A 1 235 ? -18.781 -6.926 6.996 1 95.19 235 GLY A C 1
ATOM 1724 O O . GLY A 1 235 ? -18.906 -8.141 7.168 1 95.19 235 GLY A O 1
ATOM 1725 N N . GLN A 1 236 ? -17.969 -6.41 6.059 1 95.12 236 GLN A N 1
ATOM 1726 C CA . GLN A 1 236 ? -17.203 -7.258 5.148 1 95.12 236 GLN A CA 1
ATOM 1727 C C . GLN A 1 236 ? -15.711 -7.121 5.402 1 95.12 236 GLN A C 1
ATOM 1729 O O . GLN A 1 236 ? -15.188 -6.008 5.508 1 95.12 236 GLN A O 1
ATOM 1734 N N . PRO A 1 237 ? -15.008 -8.25 5.426 1 93.81 237 PRO A N 1
ATOM 1735 C CA . PRO A 1 237 ? -13.562 -8.195 5.656 1 93.81 237 PRO A CA 1
ATOM 1736 C C . PRO A 1 237 ? -12.805 -7.562 4.492 1 93.81 237 PRO A C 1
ATOM 1738 O O . PRO A 1 237 ? -11.641 -7.188 4.641 1 93.81 237 PRO A O 1
ATOM 1741 N N . SER A 1 238 ? -13.398 -7.426 3.314 1 90.5 238 SER A N 1
ATOM 1742 C CA . SER A 1 238 ? -12.766 -6.82 2.148 1 90.5 238 SER A CA 1
ATOM 1743 C C . SER A 1 238 ? -13.133 -5.344 2.027 1 90.5 238 SER A C 1
ATOM 1745 O O . SER A 1 238 ? -12.742 -4.68 1.066 1 90.5 238 SER A O 1
ATOM 1747 N N . ALA A 1 239 ? -13.898 -4.848 2.996 1 93.31 239 ALA A N 1
ATOM 1748 C CA . ALA A 1 239 ? -14.312 -3.449 2.924 1 93.31 239 ALA A CA 1
ATOM 1749 C C . ALA A 1 239 ? -13.117 -2.512 3.059 1 93.31 239 ALA A C 1
ATOM 1751 O O . ALA A 1 239 ? -12.156 -2.82 3.768 1 93.31 239 ALA A O 1
ATOM 1752 N N . GLY A 1 240 ? -13.172 -1.466 2.373 1 93.06 240 GLY A N 1
ATOM 1753 C CA . GLY A 1 240 ? -12.195 -0.402 2.549 1 93.06 240 GLY A CA 1
ATOM 1754 C C . GLY A 1 240 ? -10.938 -0.605 1.728 1 93.06 240 GLY A C 1
ATOM 1755 O O . GLY A 1 240 ? -9.906 0.021 1.993 1 93.06 240 GLY A O 1
ATOM 1756 N N . LEU A 1 241 ? -10.977 -1.484 0.718 1 88.12 241 LEU A N 1
ATOM 1757 C CA . LEU A 1 241 ? -9.828 -1.68 -0.153 1 88.12 241 LEU A CA 1
ATOM 1758 C C . LEU A 1 241 ? -9.547 -0.427 -0.976 1 88.12 241 LEU A C 1
ATOM 1760 O O . LEU A 1 241 ? -10.461 0.147 -1.57 1 88.12 241 LEU A O 1
ATOM 1764 N N . ASN A 1 242 ? -8.312 0.083 -0.993 1 85.06 242 ASN A N 1
ATOM 1765 C CA . ASN A 1 242 ? -7.84 1.237 -1.749 1 85.06 242 ASN A CA 1
ATOM 1766 C C . ASN A 1 242 ? -8.359 2.545 -1.162 1 85.06 242 ASN A C 1
ATOM 1768 O O . ASN A 1 242 ? -8.211 3.607 -1.767 1 85.06 242 ASN A O 1
ATOM 1772 N N . PHE A 1 243 ? -9.008 2.424 0.034 1 93.44 243 PHE A N 1
ATOM 1773 C CA . PHE A 1 243 ? -9.578 3.6 0.684 1 93.44 243 PHE A CA 1
ATOM 1774 C C . PHE A 1 243 ? -8.484 4.602 1.039 1 93.44 243 PHE A C 1
ATOM 1776 O O . PHE A 1 243 ? -8.695 5.812 0.955 1 93.44 243 PHE A O 1
ATOM 1783 N N . GLU A 1 244 ? -7.355 4.102 1.479 1 93.44 244 GLU A N 1
ATOM 1784 C CA . GLU A 1 244 ? -6.242 4.98 1.825 1 93.44 244 GLU A CA 1
ATOM 1785 C C . GLU A 1 244 ? -5.766 5.77 0.61 1 93.44 244 GLU A C 1
ATOM 1787 O O . GLU A 1 244 ? -5.359 6.926 0.737 1 93.44 244 GLU A O 1
ATOM 1792 N N . MET A 1 245 ? -5.84 5.137 -0.55 1 90.75 245 MET A N 1
ATOM 1793 C CA . MET A 1 245 ? -5.426 5.812 -1.775 1 90.75 245 MET A CA 1
ATOM 1794 C C . MET A 1 245 ? -6.348 6.984 -2.09 1 90.75 245 MET A C 1
ATOM 1796 O O . MET A 1 245 ? -5.898 8.031 -2.555 1 90.75 245 MET A O 1
ATOM 1800 N N . ASP A 1 246 ? -7.613 6.766 -1.84 1 94.06 246 ASP A N 1
ATOM 1801 C CA . ASP A 1 246 ? -8.586 7.832 -2.07 1 94.06 246 ASP A CA 1
ATOM 1802 C C . ASP A 1 246 ? -8.32 9.023 -1.151 1 94.06 246 ASP A C 1
ATOM 1804 O O . ASP A 1 246 ? -8.375 10.172 -1.588 1 94.06 246 ASP A O 1
ATOM 1808 N N . CYS A 1 247 ? -8.039 8.695 0.071 1 96.81 247 CYS A N 1
ATOM 1809 C CA . CYS A 1 247 ? -7.789 9.758 1.04 1 96.81 247 CYS A CA 1
ATOM 1810 C C . CYS A 1 247 ? -6.512 10.516 0.705 1 96.81 247 CYS A C 1
ATOM 1812 O O . CYS A 1 247 ? -6.477 11.75 0.781 1 96.81 247 CYS A O 1
ATOM 1814 N N . ILE A 1 248 ? -5.512 9.805 0.332 1 94.19 248 ILE A N 1
ATOM 1815 C CA . ILE A 1 248 ? -4.238 10.422 -0.028 1 94.19 248 ILE A CA 1
ATOM 1816 C C . ILE A 1 248 ? -4.414 11.281 -1.278 1 94.19 248 ILE A C 1
ATOM 1818 O O . ILE A 1 248 ? -4.008 12.445 -1.304 1 94.19 248 ILE A O 1
ATOM 1822 N N . THR A 1 249 ? -5.082 10.695 -2.268 1 93.31 249 THR A N 1
ATOM 1823 C CA . THR A 1 249 ? -5.277 11.391 -3.531 1 93.31 249 THR A CA 1
ATOM 1824 C C . THR A 1 249 ? -6.062 12.68 -3.32 1 93.31 249 THR A C 1
ATOM 1826 O O . THR A 1 249 ? -5.695 13.734 -3.846 1 93.31 249 THR A O 1
ATOM 1829 N N . ALA A 1 250 ? -7.07 12.57 -2.523 1 95.62 250 ALA A N 1
ATOM 1830 C CA . ALA A 1 250 ? -7.895 13.75 -2.264 1 95.62 250 ALA A CA 1
ATOM 1831 C C . ALA A 1 250 ? -7.086 14.852 -1.586 1 95.62 250 ALA A C 1
ATOM 1833 O O . ALA A 1 250 ? -7.203 16.031 -1.939 1 95.62 250 ALA A O 1
ATOM 1834 N N . SER A 1 251 ? -6.293 14.477 -0.598 1 95.75 251 SER A N 1
ATOM 1835 C CA . SER A 1 251 ? -5.5 15.445 0.146 1 95.75 251 SER A CA 1
ATOM 1836 C C . SER A 1 251 ? -4.449 16.109 -0.745 1 95.75 251 SER A C 1
ATOM 1838 O O . SER A 1 251 ? -4.273 17.328 -0.714 1 95.75 251 SER A O 1
ATOM 1840 N N . VAL A 1 252 ? -3.828 15.32 -1.565 1 92 252 VAL A N 1
ATOM 1841 C CA . VAL A 1 252 ? -2.744 15.82 -2.402 1 92 252 VAL A CA 1
ATOM 1842 C C . VAL A 1 252 ? -3.318 16.672 -3.537 1 92 252 VAL A C 1
ATOM 1844 O O . VAL A 1 252 ? -2.789 17.734 -3.85 1 92 252 VAL A O 1
ATOM 1847 N N . VAL A 1 253 ? -4.363 16.141 -4.113 1 92 253 VAL A N 1
ATOM 1848 C CA . VAL A 1 253 ? -5.047 16.906 -5.156 1 92 253 VAL A CA 1
ATOM 1849 C C . VAL A 1 253 ? -5.547 18.219 -4.59 1 92 253 VAL A C 1
ATOM 1851 O O . VAL A 1 253 ? -5.535 19.25 -5.277 1 92 253 VAL A O 1
ATOM 1854 N N . GLY A 1 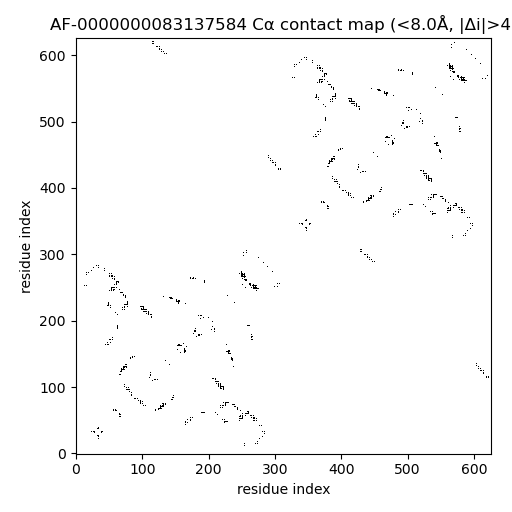254 ? -5.926 18.172 -3.367 1 93.5 254 GLY A N 1
ATOM 1855 C CA . GLY A 1 254 ? -6.438 19.359 -2.686 1 93.5 254 GLY A CA 1
ATOM 1856 C C . GLY A 1 254 ? -5.355 20.359 -2.342 1 93.5 254 GLY A C 1
ATOM 1857 O O . GLY A 1 254 ? -5.648 21.453 -1.851 1 93.5 254 GLY A O 1
ATOM 1858 N N . GLY A 1 255 ? -4.086 20 -2.5 1 91.19 255 GLY A N 1
ATOM 1859 C CA . GLY A 1 255 ? -3.031 20.984 -2.34 1 91.19 255 GLY A CA 1
ATOM 1860 C C . GLY A 1 255 ? -2.127 20.703 -1.153 1 91.19 255 GLY A C 1
ATOM 1861 O O . GLY A 1 255 ? -1.245 21.5 -0.837 1 91.19 255 GLY A O 1
ATOM 1862 N N . THR A 1 256 ? -2.408 19.625 -0.468 1 93.75 256 THR A N 1
ATOM 1863 C CA . THR A 1 256 ? -1.533 19.266 0.646 1 93.75 256 THR A CA 1
ATOM 1864 C C . THR A 1 256 ? -0.19 18.75 0.138 1 93.75 256 THR A C 1
ATOM 1866 O O . THR A 1 256 ? -0.143 17.906 -0.75 1 93.75 256 THR A O 1
ATOM 1869 N N . SER A 1 257 ? 0.897 19.297 0.681 1 91.88 257 SER A N 1
ATOM 1870 C CA . SER A 1 257 ? 2.236 18.938 0.215 1 91.88 257 SER A CA 1
ATOM 1871 C C . SER A 1 257 ? 2.711 17.625 0.823 1 91.88 257 SER A C 1
ATOM 1873 O O . SER A 1 257 ? 2.637 17.438 2.039 1 91.88 257 SER A O 1
ATOM 1875 N N . MET A 1 258 ? 3.281 16.859 -0.011 1 87.5 258 MET A N 1
ATOM 1876 C CA . MET A 1 258 ? 3.791 15.562 0.447 1 87.5 258 MET A CA 1
ATOM 1877 C C . MET A 1 258 ? 5.094 15.734 1.223 1 87.5 258 MET A C 1
ATOM 1879 O O . MET A 1 258 ? 5.523 14.828 1.932 1 87.5 258 MET A O 1
ATOM 1883 N N . SER A 1 259 ? 5.711 16.828 1.108 1 87.44 259 SER A N 1
ATOM 1884 C CA . SER A 1 259 ? 6.941 17.125 1.837 1 87.44 259 SER A CA 1
ATOM 1885 C C . SER A 1 259 ? 6.648 17.656 3.234 1 87.44 259 SER A C 1
ATOM 1887 O O . SER A 1 259 ? 7.562 17.844 4.039 1 87.44 259 SER A O 1
ATOM 1889 N N . GLY A 1 260 ? 5.375 17.906 3.469 1 91.94 260 GLY A N 1
ATOM 1890 C CA . GLY A 1 260 ? 4.973 18.375 4.789 1 91.94 260 GLY A CA 1
ATOM 1891 C C . GLY A 1 260 ? 4.945 19.875 4.91 1 91.94 260 GLY A C 1
ATOM 1892 O O . GLY A 1 260 ? 5.48 20.594 4.055 1 91.94 260 GLY A O 1
ATOM 1893 N N . GLY A 1 261 ? 4.215 20.391 5.867 1 94.69 261 GLY A N 1
ATOM 1894 C CA . GLY A 1 261 ? 4.266 21.781 6.273 1 94.69 261 GLY A CA 1
ATOM 1895 C C . GLY A 1 261 ? 3.234 22.641 5.574 1 94.69 261 GLY A C 1
ATOM 1896 O O . GLY A 1 261 ? 3.047 23.812 5.934 1 94.69 261 GLY A O 1
ATOM 1897 N N . ARG A 1 262 ? 2.602 22.094 4.59 1 93.94 262 ARG A N 1
ATOM 1898 C CA . ARG A 1 262 ? 1.616 22.875 3.855 1 93.94 262 ARG A CA 1
ATOM 1899 C C . ARG A 1 262 ? 0.38 22.047 3.535 1 93.94 262 ARG A C 1
ATOM 1901 O O . ARG A 1 262 ? 0.491 20.859 3.197 1 93.94 262 ARG A O 1
ATOM 1908 N N . GLY A 1 263 ? -0.8 22.703 3.584 1 94.31 263 GLY A N 1
ATOM 1909 C CA . GLY A 1 263 ? -2.061 22.062 3.25 1 94.31 263 GLY A CA 1
ATOM 1910 C C . GLY A 1 263 ? -3.252 22.672 3.957 1 94.31 263 GLY A C 1
ATOM 1911 O O . GLY A 1 263 ? -3.092 23.375 4.957 1 94.31 263 GLY A O 1
ATOM 1912 N N . LYS A 1 264 ? -4.387 22.484 3.391 1 95.31 264 LYS A N 1
ATOM 1913 C CA . LYS A 1 264 ? -5.629 22.969 3.975 1 95.31 264 LYS A CA 1
ATOM 1914 C C . LYS A 1 264 ? -6.727 21.906 3.896 1 95.31 264 LYS A C 1
ATOM 1916 O O . LYS A 1 264 ? -6.867 21.219 2.881 1 95.31 264 LYS A O 1
ATOM 1921 N N . VAL A 1 265 ? -7.457 21.844 4.965 1 96.69 265 VAL A N 1
ATOM 1922 C CA . VAL A 1 265 ? -8.547 20.875 5.031 1 96.69 265 VAL A CA 1
ATOM 1923 C C . VAL A 1 265 ? -9.57 21.172 3.939 1 96.69 265 VAL A C 1
ATOM 1925 O O . VAL A 1 265 ? -10.086 20.266 3.291 1 96.69 265 VAL A O 1
ATOM 1928 N N . MET A 1 266 ? -9.828 22.422 3.682 1 94.75 266 MET A N 1
ATOM 1929 C CA . MET A 1 266 ? -10.828 22.797 2.691 1 94.75 266 MET A CA 1
ATOM 1930 C C . MET A 1 266 ? -10.406 22.375 1.292 1 94.75 266 MET A C 1
ATOM 1932 O O . MET A 1 266 ? -11.25 22.016 0.466 1 94.75 266 MET A O 1
ATOM 1936 N N . GLY A 1 267 ? -9.102 22.484 0.992 1 94.06 267 GLY A N 1
ATOM 1937 C CA . GLY A 1 267 ? -8.609 21.953 -0.264 1 94.06 267 GLY A CA 1
ATOM 1938 C C . GLY A 1 267 ? -8.859 20.469 -0.416 1 94.06 267 GLY A C 1
ATOM 1939 O O . GLY A 1 267 ? -9.242 20 -1.492 1 94.06 267 GLY A O 1
ATOM 1940 N N . THR A 1 268 ? -8.648 19.75 0.657 1 96.25 268 THR A N 1
ATOM 1941 C CA . THR A 1 268 ? -8.867 18.312 0.673 1 96.25 268 THR A CA 1
ATOM 1942 C C . THR A 1 268 ? -10.328 17.984 0.371 1 96.25 268 THR A C 1
ATOM 1944 O O . THR A 1 268 ? -10.617 17.016 -0.332 1 96.25 268 THR A O 1
ATOM 1947 N N . ILE A 1 269 ? -11.211 18.781 0.905 1 96.44 269 ILE A N 1
ATOM 1948 C CA . ILE A 1 269 ? -12.625 18.531 0.694 1 96.44 269 ILE A CA 1
ATOM 1949 C C . ILE A 1 269 ? -12.969 18.703 -0.785 1 96.44 269 ILE A C 1
ATOM 1951 O O . ILE A 1 269 ? -13.75 17.922 -1.341 1 96.44 269 ILE A O 1
ATOM 1955 N N . VAL A 1 270 ? -12.383 19.672 -1.435 1 94.81 270 VAL A N 1
ATOM 1956 C CA . VAL A 1 270 ? -12.586 19.828 -2.869 1 94.81 270 VAL A CA 1
ATOM 1957 C C . VAL A 1 270 ? -12.031 18.625 -3.615 1 94.81 270 VAL A C 1
ATOM 1959 O O . VAL A 1 270 ? -12.633 18.156 -4.59 1 94.81 270 VAL A O 1
ATOM 1962 N N . GLY A 1 271 ? -10.898 18.156 -3.133 1 95.25 271 GLY A N 1
ATOM 1963 C CA . GLY A 1 271 ? -10.328 16.953 -3.707 1 95.25 271 GLY A CA 1
ATOM 1964 C C . GLY A 1 271 ? -11.242 15.742 -3.572 1 95.25 271 GLY A C 1
ATOM 1965 O O . GLY A 1 271 ? -11.375 14.953 -4.508 1 95.25 271 GLY A O 1
ATOM 1966 N N . VAL A 1 272 ? -11.82 15.594 -2.438 1 97.25 272 VAL A N 1
ATOM 1967 C CA . VAL A 1 272 ? -12.75 14.492 -2.197 1 97.25 272 VAL A CA 1
ATOM 1968 C C . VAL A 1 272 ? -13.93 14.594 -3.158 1 97.25 272 VAL A C 1
ATOM 1970 O O . VAL A 1 272 ? -14.359 13.594 -3.736 1 97.25 272 VAL A O 1
ATOM 1973 N N . LEU A 1 273 ? -14.438 15.773 -3.266 1 95.44 273 LEU A N 1
ATOM 1974 C CA . LEU A 1 273 ? -15.57 15.977 -4.156 1 95.44 273 LEU A CA 1
ATOM 1975 C C . LEU A 1 273 ? -15.195 15.648 -5.598 1 95.44 273 LEU A C 1
ATOM 1977 O O . LEU A 1 273 ? -15.984 15.047 -6.328 1 95.44 273 LEU A O 1
ATOM 1981 N N . LEU A 1 274 ? -14.039 16.016 -5.973 1 94.06 274 LEU A N 1
ATOM 1982 C CA . LEU A 1 274 ? -13.562 15.711 -7.316 1 94.06 274 LEU A CA 1
ATOM 1983 C C . LEU A 1 274 ? -13.555 14.203 -7.555 1 94.06 274 LEU A C 1
ATOM 1985 O O . LEU A 1 274 ? -14.109 13.727 -8.547 1 94.06 274 LEU A O 1
ATOM 1989 N N . LEU A 1 275 ? -12.992 13.531 -6.641 1 93.94 275 LEU A N 1
ATOM 1990 C CA . LEU A 1 275 ? -12.867 12.086 -6.801 1 93.94 275 LEU A CA 1
ATOM 1991 C C . LEU A 1 275 ? -14.234 11.406 -6.758 1 93.94 275 LEU A C 1
ATOM 1993 O O . LEU A 1 275 ? -14.484 10.461 -7.5 1 93.94 275 LEU A O 1
ATOM 1997 N N . THR A 1 276 ? -15.055 11.906 -5.891 1 95.25 276 THR A N 1
ATOM 1998 C CA . THR A 1 276 ? -16.375 11.305 -5.746 1 95.25 276 THR A CA 1
ATOM 1999 C C . THR A 1 276 ? -17.219 11.555 -6.992 1 95.25 276 THR A C 1
ATOM 2001 O O . THR A 1 276 ? -17.938 10.664 -7.453 1 95.25 276 THR A O 1
ATOM 2004 N N . VAL A 1 277 ? -17.172 12.766 -7.465 1 94.25 277 VAL A N 1
ATOM 2005 C CA . VAL A 1 277 ? -17.906 13.102 -8.68 1 94.25 277 VAL A CA 1
ATOM 2006 C C . VAL A 1 277 ? -17.391 12.258 -9.844 1 94.25 277 VAL A C 1
ATOM 2008 O O . VAL A 1 277 ? -18.172 11.758 -10.656 1 94.25 277 VAL A O 1
ATOM 2011 N N . LEU A 1 278 ? -16.125 12.078 -9.867 1 92.06 278 LEU A N 1
ATOM 2012 C CA . LEU A 1 278 ? -15.508 11.273 -10.922 1 92.06 278 LEU A CA 1
ATOM 2013 C C . LEU A 1 278 ? -15.984 9.828 -10.859 1 92.06 278 LEU A C 1
ATOM 2015 O O . LEU A 1 278 ? -16.438 9.273 -11.859 1 92.06 278 LEU A O 1
ATOM 2019 N N . THR A 1 279 ? -15.898 9.273 -9.695 1 92.31 279 THR A N 1
ATOM 2020 C CA . THR A 1 279 ? -16.234 7.863 -9.531 1 92.31 279 THR A CA 1
ATOM 2021 C C . THR A 1 279 ? -17.734 7.633 -9.703 1 92.31 279 THR A C 1
ATOM 2023 O O . THR A 1 279 ? -18.141 6.645 -10.305 1 92.31 279 THR A O 1
ATOM 2026 N N . ASN A 1 280 ? -18.531 8.531 -9.156 1 93.19 280 ASN A N 1
ATOM 2027 C CA . ASN A 1 280 ? -19.984 8.406 -9.305 1 93.19 280 ASN A CA 1
ATOM 2028 C C . ASN A 1 280 ? -20.422 8.539 -10.766 1 93.19 280 ASN A C 1
ATOM 2030 O O . ASN A 1 280 ? -21.266 7.781 -11.234 1 93.19 280 ASN A O 1
ATOM 2034 N N . GLY A 1 281 ? -19.906 9.508 -11.445 1 92.31 281 GLY A N 1
ATOM 2035 C CA . GLY A 1 281 ? -20.219 9.672 -12.859 1 92.31 281 GLY A CA 1
ATOM 2036 C C . GLY A 1 281 ? -19.875 8.445 -13.695 1 92.31 281 GLY A C 1
ATOM 2037 O O . GLY A 1 281 ? -20.656 8.031 -14.539 1 92.31 281 GLY A O 1
ATOM 2038 N N . MET A 1 282 ? -18.734 7.891 -13.438 1 91.12 282 MET A N 1
ATOM 2039 C CA . MET A 1 282 ? -18.328 6.691 -14.156 1 91.12 282 MET A CA 1
ATOM 2040 C C . MET A 1 282 ? -19.266 5.531 -13.883 1 91.12 282 MET A C 1
ATOM 2042 O O . MET A 1 282 ? -19.609 4.766 -14.789 1 91.12 282 MET A O 1
ATOM 2046 N N . THR A 1 283 ? -19.609 5.449 -12.625 1 89.44 283 THR A N 1
ATOM 2047 C CA . THR A 1 283 ? -20.562 4.402 -12.25 1 89.44 283 THR A CA 1
ATOM 2048 C C . THR A 1 283 ? -21.906 4.613 -12.938 1 89.44 283 THR A C 1
ATOM 2050 O O . THR A 1 283 ? -22.5 3.662 -13.438 1 89.44 283 THR A O 1
ATOM 2053 N N . LEU A 1 284 ? -22.344 5.797 -13.016 1 89 284 LEU A N 1
ATOM 2054 C CA . LEU A 1 284 ? -23.641 6.125 -13.594 1 89 284 LEU A CA 1
ATOM 2055 C C . LEU A 1 284 ? -23.656 5.832 -15.094 1 89 284 LEU A C 1
ATOM 2057 O O . LEU A 1 284 ? -24.688 5.418 -15.633 1 89 284 LEU A O 1
ATOM 2061 N N . VAL A 1 285 ? -22.562 6.035 -15.742 1 89 285 VAL A N 1
ATOM 2062 C CA . VAL A 1 285 ? -22.516 5.836 -17.188 1 89 285 VAL A CA 1
ATOM 2063 C C . VAL A 1 285 ? -22.172 4.379 -17.5 1 89 285 VAL A C 1
ATOM 2065 O O . VAL A 1 285 ? -22.031 4.004 -18.672 1 89 285 VAL A O 1
ATOM 2068 N N . GLY A 1 286 ? -21.938 3.527 -16.469 1 86.88 286 GLY A N 1
ATOM 2069 C C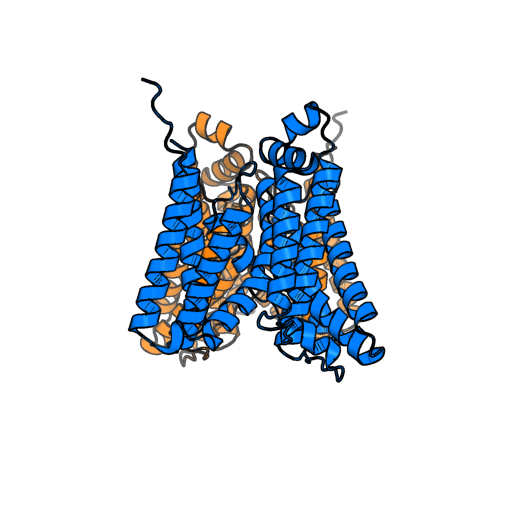A . GLY A 1 286 ? -21.766 2.094 -16.641 1 86.88 286 GLY A CA 1
ATOM 2070 C C . GLY A 1 286 ? -20.328 1.696 -16.891 1 86.88 286 GLY A C 1
ATOM 2071 O O . GLY A 1 286 ? -20.062 0.652 -17.484 1 86.88 286 GLY A O 1
ATOM 2072 N N . MET A 1 287 ? -19.469 2.545 -16.5 1 83.31 287 MET A N 1
ATOM 2073 C CA . MET A 1 287 ? -18.062 2.209 -16.672 1 83.31 287 MET A CA 1
ATOM 2074 C C . MET A 1 287 ? -17.594 1.269 -15.57 1 83.31 287 MET A C 1
ATOM 2076 O O . MET A 1 287 ? -18.031 1.37 -14.422 1 83.31 287 MET A O 1
ATOM 2080 N N . ASN A 1 288 ? -16.734 0.356 -15.969 1 84.12 288 ASN A N 1
ATOM 2081 C CA . ASN A 1 288 ? -16.156 -0.61 -15.039 1 84.12 288 ASN A CA 1
ATOM 2082 C C . ASN A 1 288 ? -15.352 0.079 -13.938 1 84.12 288 ASN A C 1
ATOM 2084 O O . ASN A 1 288 ? -14.664 1.07 -14.203 1 84.12 288 ASN A O 1
ATOM 2088 N N . THR A 1 289 ? -15.414 -0.366 -12.688 1 80.06 289 THR A N 1
ATOM 2089 C CA . THR A 1 289 ? -14.758 0.182 -11.508 1 80.06 289 THR A CA 1
ATOM 2090 C C . THR A 1 289 ? -13.242 0.136 -11.672 1 80.06 289 THR A C 1
ATOM 2092 O O . THR A 1 289 ? -12.523 0.928 -11.055 1 80.06 289 THR A O 1
ATOM 2095 N N . TYR A 1 290 ? -12.758 -0.655 -12.578 1 87.38 290 TYR A N 1
ATOM 2096 C CA . TYR A 1 290 ? -11.312 -0.787 -12.75 1 87.38 290 TYR A CA 1
ATOM 2097 C C . TYR A 1 290 ? -10.727 0.458 -13.406 1 87.38 290 TYR A C 1
ATOM 2099 O O . TYR A 1 290 ? -9.578 0.826 -13.141 1 87.38 290 TYR A O 1
ATOM 2107 N N . TRP A 1 291 ? -11.547 1.15 -14.164 1 89.81 291 TRP A N 1
ATOM 2108 C CA . TRP A 1 291 ? -11.117 2.41 -14.766 1 89.81 291 TRP A CA 1
ATOM 2109 C C . TRP A 1 291 ? -10.883 3.473 -13.695 1 89.81 291 TRP A C 1
ATOM 2111 O O . TRP A 1 291 ? -10.008 4.328 -13.844 1 89.81 291 TRP A O 1
ATOM 2121 N N . GLN A 1 292 ? -11.703 3.398 -12.688 1 88.19 292 GLN A N 1
ATOM 2122 C CA . GLN A 1 292 ? -11.547 4.352 -11.594 1 88.19 292 GLN A CA 1
ATOM 2123 C C . GLN A 1 292 ? -10.18 4.215 -10.938 1 88.19 292 GLN A C 1
ATOM 2125 O O . GLN A 1 292 ? -9.539 5.219 -10.609 1 88.19 292 GLN A O 1
ATOM 2130 N N . GLN A 1 293 ? -9.711 2.977 -10.844 1 88.25 293 GLN A N 1
ATOM 2131 C CA . GLN A 1 293 ? -8.406 2.734 -10.25 1 88.25 293 GLN A CA 1
ATOM 2132 C C . GLN A 1 293 ? -7.293 3.35 -11.094 1 88.25 293 GLN A C 1
ATOM 2134 O O . GLN A 1 293 ? -6.391 4 -10.562 1 88.25 293 GLN A O 1
ATOM 2139 N N . VAL A 1 294 ? -7.41 3.193 -12.367 1 92.06 294 VAL A N 1
ATOM 2140 C CA . VAL A 1 294 ? -6.402 3.723 -13.281 1 92.06 294 VAL A CA 1
ATOM 2141 C C . VAL A 1 294 ? -6.391 5.246 -13.211 1 92.06 294 VAL A C 1
ATOM 2143 O O . VAL A 1 294 ? -5.328 5.859 -13.07 1 92.06 294 VAL A O 1
ATOM 2146 N N . LEU A 1 295 ? -7.516 5.84 -13.211 1 90.5 295 LEU A N 1
ATOM 2147 C CA . LEU A 1 295 ? -7.617 7.297 -13.203 1 90.5 295 LEU A CA 1
ATOM 2148 C C . LEU A 1 295 ? -7.125 7.867 -11.883 1 90.5 295 LEU A C 1
ATOM 2150 O O . LEU A 1 295 ? -6.445 8.898 -11.859 1 90.5 295 LEU A O 1
ATOM 2154 N N . LYS A 1 296 ? -7.477 7.184 -10.805 1 87.12 296 LYS A N 1
ATOM 2155 C CA . LYS A 1 296 ? -6.996 7.617 -9.492 1 87.12 296 LYS A CA 1
ATOM 2156 C C . LYS A 1 296 ? -5.473 7.617 -9.438 1 87.12 296 LYS A C 1
ATOM 2158 O O . LYS A 1 296 ? -4.867 8.555 -8.922 1 87.12 296 LYS A O 1
ATOM 2163 N N . GLY A 1 297 ? -4.898 6.562 -9.977 1 90.69 297 GLY A N 1
ATOM 2164 C CA . GLY A 1 297 ? -3.445 6.52 -10.039 1 90.69 297 GLY A CA 1
ATOM 2165 C C . GLY A 1 297 ? -2.852 7.652 -10.859 1 90.69 297 GLY A C 1
ATOM 2166 O O . GLY A 1 297 ? -1.893 8.297 -10.43 1 90.69 297 GLY A O 1
ATOM 2167 N N . VAL A 1 298 ? -3.445 7.926 -11.953 1 93.81 298 VAL A N 1
ATOM 2168 C CA . VAL A 1 298 ? -2.971 8.984 -12.844 1 93.81 298 VAL A CA 1
ATOM 2169 C C . VAL A 1 298 ? -3.127 10.344 -12.148 1 93.81 298 VAL A C 1
ATOM 2171 O O . VAL A 1 298 ? -2.223 11.18 -12.203 1 93.81 298 VAL A O 1
ATOM 2174 N N . ILE A 1 299 ? -4.246 10.531 -11.469 1 90.5 299 ILE A N 1
ATOM 2175 C CA . ILE A 1 299 ? -4.531 11.797 -10.797 1 90.5 299 ILE A CA 1
ATOM 2176 C C . ILE A 1 299 ? -3.512 12.023 -9.68 1 90.5 299 ILE A C 1
ATOM 2178 O O . ILE A 1 299 ? -3.037 13.148 -9.492 1 90.5 299 ILE A O 1
ATOM 2182 N N . ILE A 1 300 ? -3.146 10.961 -8.961 1 87.88 300 ILE A N 1
ATOM 2183 C CA . ILE A 1 300 ? -2.154 11.078 -7.898 1 87.88 300 ILE A CA 1
ATOM 2184 C C . ILE A 1 300 ? -0.83 11.562 -8.477 1 87.88 300 ILE A C 1
ATOM 2186 O O . ILE A 1 300 ? -0.24 12.523 -7.977 1 87.88 300 ILE A O 1
ATOM 2190 N N . VAL A 1 301 ? -0.385 11 -9.578 1 91.25 301 VAL A N 1
ATOM 2191 C CA . VAL A 1 301 ? 0.897 11.312 -10.195 1 91.25 301 VAL A CA 1
ATOM 2192 C C . VAL A 1 301 ? 0.888 12.758 -10.695 1 91.25 301 VAL A C 1
ATOM 2194 O O . VAL A 1 301 ? 1.803 13.531 -10.398 1 91.25 301 VAL A O 1
ATOM 2197 N N . VAL A 1 302 ? -0.17 13.102 -11.391 1 90.94 302 VAL A N 1
ATOM 2198 C CA . VAL A 1 302 ? -0.258 14.438 -11.961 1 90.94 302 VAL A CA 1
ATOM 2199 C C . VAL A 1 302 ? -0.31 15.477 -10.844 1 90.94 302 VAL A C 1
ATOM 2201 O O . VAL A 1 302 ? 0.334 16.516 -10.93 1 90.94 302 VAL A O 1
ATOM 2204 N N . SER A 1 303 ? -1.029 15.156 -9.797 1 87.12 303 SER A N 1
ATOM 2205 C CA . SER A 1 303 ? -1.188 16.094 -8.688 1 87.12 303 SER A CA 1
ATOM 2206 C C . SER A 1 303 ? 0.128 16.312 -7.945 1 87.12 303 SER A C 1
ATOM 2208 O O . SER A 1 303 ? 0.49 17.438 -7.617 1 87.12 303 SER A O 1
ATOM 2210 N N . VAL A 1 304 ? 0.818 15.227 -7.668 1 86.44 304 VAL A N 1
ATOM 2211 C CA . VAL A 1 304 ? 2.066 15.328 -6.922 1 86.44 304 VAL A CA 1
ATOM 2212 C C . VAL A 1 304 ? 3.133 16 -7.789 1 86.44 304 VAL A C 1
ATOM 2214 O O . VAL A 1 304 ? 3.955 16.766 -7.289 1 86.44 304 VAL A O 1
ATOM 2217 N N . LEU A 1 305 ? 3.141 15.719 -9.117 1 88.5 305 LEU A N 1
ATOM 2218 C CA . LEU A 1 305 ? 4.082 16.359 -10.023 1 88.5 305 LEU A CA 1
ATOM 2219 C C . LEU A 1 305 ? 3.863 17.875 -10.062 1 88.5 305 LEU A C 1
ATOM 2221 O O . LEU A 1 305 ? 4.824 18.641 -10.125 1 88.5 305 LEU A O 1
ATOM 2225 N N . ALA A 1 306 ? 2.637 18.219 -10.023 1 83.75 306 ALA A N 1
ATOM 2226 C CA . ALA A 1 306 ? 2.299 19.641 -10.016 1 83.75 306 ALA A CA 1
ATOM 2227 C C . ALA A 1 306 ? 2.775 20.312 -8.734 1 83.75 306 ALA A C 1
ATOM 2229 O O . ALA A 1 306 ? 3.154 21.484 -8.742 1 83.75 306 ALA A O 1
ATOM 2230 N N . ASP A 1 307 ? 2.783 19.609 -7.617 1 80.5 307 ASP A N 1
ATOM 2231 C CA . ASP A 1 307 ? 3.232 20.125 -6.328 1 80.5 307 ASP A CA 1
ATOM 2232 C C . ASP A 1 307 ? 4.75 20.281 -6.301 1 80.5 307 ASP A C 1
ATOM 2234 O O . ASP A 1 307 ? 5.266 21.281 -5.789 1 80.5 307 ASP A O 1
ATOM 2238 N N . THR A 1 308 ? 5.441 19.312 -6.82 1 78.75 308 THR A N 1
ATOM 2239 C CA . THR A 1 308 ? 6.898 19.312 -6.746 1 78.75 308 THR A CA 1
ATOM 2240 C C . THR A 1 308 ? 7.484 20.359 -7.699 1 78.75 308 THR A C 1
ATOM 2242 O O . THR A 1 308 ? 8.539 20.938 -7.422 1 78.75 308 THR A O 1
ATOM 2245 N N . ARG A 1 309 ? 6.914 20.578 -8.781 1 73.75 309 ARG A N 1
ATOM 2246 C CA . ARG A 1 309 ? 7.418 21.547 -9.75 1 73.75 309 ARG A CA 1
ATOM 2247 C C . ARG A 1 309 ? 7.207 22.969 -9.258 1 73.75 309 ARG A C 1
ATOM 2249 O O . ARG A 1 309 ? 8.008 23.859 -9.555 1 73.75 309 ARG A O 1
ATOM 2256 N N . GLY A 1 310 ? 6.184 23.141 -8.539 1 62.56 310 GLY A N 1
ATOM 2257 C CA . GLY A 1 310 ? 5.945 24.469 -7.98 1 62.56 310 GLY A CA 1
ATOM 2258 C C . GLY A 1 310 ? 6.965 24.859 -6.934 1 62.56 310 GLY A C 1
ATOM 2259 O O . GLY A 1 310 ? 7.242 26.047 -6.75 1 62.56 310 GLY A O 1
ATOM 2260 N N . LYS A 1 311 ? 7.562 23.922 -6.281 1 61 311 LYS A N 1
ATOM 2261 C CA . LYS A 1 311 ? 8.57 24.203 -5.262 1 61 311 LYS A CA 1
ATOM 2262 C C . LYS A 1 311 ? 9.945 24.391 -5.887 1 61 311 LYS A C 1
ATOM 2264 O O . LYS A 1 311 ? 10.797 25.094 -5.324 1 61 311 LYS A O 1
ATOM 2269 N N . ALA A 1 312 ? 10.297 23.609 -6.852 1 51.22 312 ALA A N 1
ATOM 2270 C CA . ALA A 1 312 ? 11.602 23.719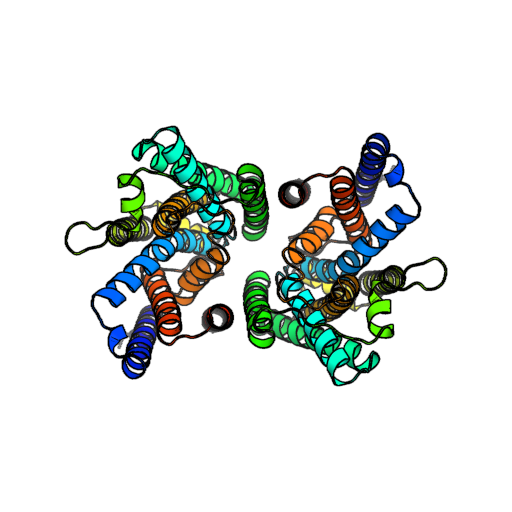 -7.492 1 51.22 312 ALA A CA 1
ATOM 2271 C C . ALA A 1 312 ? 11.773 25.078 -8.164 1 51.22 312 ALA A C 1
ATOM 2273 O O . ALA A 1 312 ? 12.898 25.547 -8.359 1 51.22 312 ALA A O 1
ATOM 2274 N N . LYS A 1 313 ? 10.617 25.891 -8.398 1 42.59 313 LYS A N 1
ATOM 2275 C CA . LYS A 1 313 ? 10.789 27.234 -8.945 1 42.59 313 LYS A CA 1
ATOM 2276 C C . LYS A 1 313 ? 10.875 28.266 -7.828 1 42.59 313 LYS A C 1
ATOM 2278 O O . LYS A 1 313 ? 10.125 28.203 -6.855 1 42.59 313 LYS A O 1
ATOM 2283 N N . MET B 1 1 ? 45.906 -3.9 22 1 26.42 1 MET B N 1
ATOM 2284 C CA . MET B 1 1 ? 44.938 -4.984 21.875 1 26.42 1 MET B CA 1
ATOM 2285 C C . MET B 1 1 ? 43.656 -4.492 21.219 1 26.42 1 MET B C 1
ATOM 2287 O O . MET B 1 1 ? 42.938 -3.658 21.781 1 26.42 1 MET B O 1
ATOM 2291 N N . LYS B 1 2 ? 43.625 -4.293 19.906 1 35.06 2 LYS B N 1
ATOM 2292 C CA . LYS B 1 2 ? 42.625 -3.727 19.016 1 35.06 2 LYS B CA 1
ATOM 2293 C C . LYS B 1 2 ? 41.25 -4.363 19.234 1 35.06 2 LYS B C 1
ATOM 2295 O O . LYS B 1 2 ? 41.125 -5.59 19.219 1 35.06 2 LYS B O 1
ATOM 2300 N N . GLU B 1 3 ? 40.406 -3.801 20.031 1 37.53 3 GLU B N 1
ATOM 2301 C CA . GLU B 1 3 ? 39.031 -4.246 20.359 1 37.53 3 GLU B CA 1
ATOM 2302 C C . GLU B 1 3 ? 38.312 -4.703 19.094 1 37.53 3 GLU B C 1
ATOM 2304 O O . GLU B 1 3 ? 38.188 -3.959 18.125 1 37.53 3 GLU B O 1
ATOM 2309 N N . LYS B 1 4 ? 38.375 -5.871 18.734 1 37.75 4 LYS B N 1
ATOM 2310 C CA . LYS B 1 4 ? 37.688 -6.551 17.641 1 37.75 4 LYS B CA 1
ATOM 2311 C C . LYS B 1 4 ? 36.219 -6.078 17.547 1 37.75 4 LYS B C 1
ATOM 2313 O O . LYS B 1 4 ? 35.438 -6.312 18.453 1 37.75 4 LYS B O 1
ATOM 2318 N N . LYS B 1 5 ? 35.938 -4.965 17.031 1 42.72 5 LYS B N 1
ATOM 2319 C CA . LYS B 1 5 ? 34.594 -4.504 16.625 1 42.72 5 LYS B CA 1
ATOM 2320 C C . LYS B 1 5 ? 33.75 -5.664 16.125 1 42.72 5 LYS B C 1
ATOM 2322 O O . LYS B 1 5 ? 34.031 -6.25 15.078 1 42.72 5 LYS B O 1
ATOM 2327 N N . ILE B 1 6 ? 33.188 -6.57 16.969 1 44.56 6 ILE B N 1
ATOM 2328 C CA . ILE B 1 6 ? 32.219 -7.609 16.641 1 44.56 6 ILE B CA 1
ATOM 2329 C C . ILE B 1 6 ? 31.344 -7.141 15.492 1 44.56 6 ILE B C 1
ATOM 2331 O O . ILE B 1 6 ? 30.719 -6.082 15.57 1 44.56 6 ILE B O 1
ATOM 2335 N N . ASN B 1 7 ? 31.594 -7.617 14.297 1 54.66 7 ASN B N 1
ATOM 2336 C CA . ASN B 1 7 ? 30.875 -7.305 13.062 1 54.66 7 ASN B CA 1
ATOM 2337 C C . ASN B 1 7 ? 29.375 -7.445 13.227 1 54.66 7 ASN B C 1
ATOM 2339 O O . ASN B 1 7 ? 28.844 -8.555 13.188 1 54.66 7 ASN B O 1
ATOM 2343 N N . ILE B 1 8 ? 28.672 -6.559 13.93 1 57.94 8 ILE B N 1
ATOM 2344 C CA . ILE B 1 8 ? 27.266 -6.461 14.266 1 57.94 8 ILE B CA 1
ATOM 2345 C C . ILE B 1 8 ? 26.422 -6.98 13.102 1 57.94 8 ILE B C 1
ATOM 2347 O O . ILE B 1 8 ? 25.422 -7.664 13.312 1 57.94 8 ILE B O 1
ATOM 2351 N N . ASN B 1 9 ? 26.875 -6.828 11.883 1 61.81 9 ASN B N 1
ATOM 2352 C CA . ASN B 1 9 ? 26.141 -7.324 10.711 1 61.81 9 ASN B CA 1
ATOM 2353 C C . ASN B 1 9 ? 26.219 -8.844 10.617 1 61.81 9 ASN B C 1
ATOM 2355 O O . ASN B 1 9 ? 25.234 -9.5 10.281 1 61.81 9 ASN B O 1
ATOM 2359 N N . GLY B 1 10 ? 27.391 -9.297 10.961 1 64.44 10 GLY B N 1
ATOM 2360 C CA . GLY B 1 10 ? 27.562 -10.734 10.961 1 64.44 10 GLY B CA 1
ATOM 2361 C C . GLY B 1 10 ? 26.719 -11.438 12.008 1 64.44 10 GLY B C 1
ATOM 2362 O O . GLY B 1 10 ? 26.188 -12.523 11.758 1 64.44 10 GLY B O 1
ATOM 2363 N N . LEU B 1 11 ? 26.5 -10.797 13.094 1 71.06 11 LEU B N 1
ATOM 2364 C CA . LEU B 1 11 ? 25.703 -11.344 14.18 1 71.06 11 LEU B CA 1
ATOM 2365 C C . LEU B 1 11 ? 24.219 -11.359 13.805 1 71.06 11 LEU B C 1
ATOM 2367 O O . LEU B 1 11 ? 23.5 -12.305 14.125 1 71.06 11 LEU B O 1
ATOM 2371 N N . ARG B 1 12 ? 23.797 -10.359 13.039 1 76.44 12 ARG B N 1
ATOM 2372 C CA . ARG B 1 12 ? 22.406 -10.289 12.602 1 76.44 12 ARG B CA 1
ATOM 2373 C C . ARG B 1 12 ? 22.094 -11.398 11.602 1 76.44 12 ARG B C 1
ATOM 2375 O O . ARG B 1 12 ? 21.031 -12.023 11.688 1 76.44 12 ARG B O 1
ATOM 2382 N N . GLU B 1 13 ? 23.047 -11.531 10.797 1 78.44 13 GLU B N 1
ATOM 2383 C CA . GLU B 1 13 ? 22.844 -12.594 9.812 1 78.44 13 GLU B CA 1
ATOM 2384 C C . GLU B 1 13 ? 22.812 -13.969 10.477 1 78.44 13 GLU B C 1
ATOM 2386 O O . GLU B 1 13 ? 22 -14.82 10.109 1 78.44 13 GLU B O 1
ATOM 2391 N N . LEU B 1 14 ? 23.641 -14.117 11.445 1 80.38 14 LEU B N 1
ATOM 2392 C CA . LEU B 1 14 ? 23.703 -15.391 12.156 1 80.38 14 LEU B CA 1
ATOM 2393 C C . LEU B 1 14 ? 22.438 -15.617 12.961 1 80.38 14 LEU B C 1
ATOM 2395 O O . LEU B 1 14 ? 21.922 -16.734 13.016 1 80.38 14 LEU B O 1
ATOM 2399 N N . LEU B 1 15 ? 21.953 -14.594 13.5 1 82.06 15 LEU B N 1
ATOM 2400 C CA . LEU B 1 15 ? 20.719 -14.688 14.258 1 82.06 15 LEU B CA 1
ATOM 2401 C C . LEU B 1 15 ? 19.547 -15.055 13.344 1 82.06 15 LEU B C 1
ATOM 2403 O O . LEU B 1 15 ? 18.703 -15.867 13.711 1 82.06 15 LEU B O 1
ATOM 2407 N N . LEU B 1 16 ? 19.578 -14.461 12.172 1 86.75 16 LEU B N 1
ATOM 2408 C CA . LEU B 1 16 ? 18.5 -14.734 11.227 1 86.75 16 LEU B CA 1
ATOM 2409 C C . LEU B 1 16 ? 18.531 -16.188 10.766 1 86.75 16 LEU B C 1
ATOM 2411 O O . LEU B 1 16 ? 17.5 -16.844 10.664 1 86.75 16 LEU B O 1
ATOM 2415 N N . VAL B 1 17 ? 19.75 -16.609 10.562 1 88.81 17 VAL B N 1
ATOM 2416 C CA . VAL B 1 17 ? 19.922 -18.016 10.172 1 88.81 17 VAL B CA 1
ATOM 2417 C C . VAL B 1 17 ? 19.453 -18.922 11.305 1 88.81 17 VAL B C 1
ATOM 2419 O O . VAL B 1 17 ? 18.812 -19.953 11.062 1 88.81 17 VAL B O 1
ATOM 2422 N N . GLY B 1 18 ? 19.75 -18.531 12.5 1 89.69 18 GLY B N 1
ATOM 2423 C CA . GLY B 1 18 ? 19.297 -19.281 13.664 1 89.69 18 GLY B CA 1
ATOM 2424 C C . GLY B 1 18 ? 17.781 -19.375 13.758 1 89.69 18 GLY B C 1
ATOM 2425 O O . GLY B 1 18 ? 17.234 -20.438 14.055 1 89.69 18 GLY B O 1
ATOM 2426 N N . VAL B 1 19 ? 17.141 -18.297 13.422 1 90.19 19 VAL B N 1
ATOM 2427 C CA . VAL B 1 19 ? 15.68 -18.25 13.477 1 90.19 19 VAL B CA 1
ATOM 2428 C C . VAL B 1 19 ? 15.094 -19.172 12.406 1 90.19 19 VAL B C 1
ATOM 2430 O O . VAL B 1 19 ? 14.117 -19.891 12.656 1 90.19 19 VAL B O 1
ATOM 2433 N N . VAL B 1 20 ? 15.711 -19.125 11.25 1 91.06 20 VAL B N 1
ATOM 2434 C CA . VAL B 1 20 ? 15.25 -20 10.18 1 91.06 20 VAL B CA 1
ATOM 2435 C C . VAL B 1 20 ? 15.391 -21.469 10.602 1 91.06 20 VAL B C 1
ATOM 2437 O O . VAL B 1 20 ? 14.461 -22.25 10.414 1 91.06 20 VAL B O 1
ATOM 2440 N N . LEU B 1 21 ? 16.5 -21.781 11.219 1 92.25 21 LEU B N 1
ATOM 2441 C CA . LEU B 1 21 ? 16.734 -23.141 11.672 1 92.25 21 LEU B CA 1
ATOM 2442 C C . LEU B 1 21 ? 15.75 -23.531 12.766 1 92.25 21 LEU B C 1
ATOM 2444 O O . LEU B 1 21 ? 15.242 -24.656 12.781 1 92.25 21 LEU B O 1
ATOM 2448 N N . LEU B 1 22 ? 15.5 -22.625 13.672 1 92.62 22 LEU B N 1
ATOM 2449 C CA . LEU B 1 22 ? 14.539 -22.875 14.734 1 92.62 22 LEU B CA 1
ATOM 2450 C C . LEU B 1 22 ? 13.156 -23.156 14.156 1 92.62 22 LEU B C 1
ATOM 2452 O O . LEU B 1 22 ? 12.469 -24.078 14.609 1 92.62 22 LEU B O 1
ATOM 2456 N N . LEU B 1 23 ? 12.781 -22.406 13.172 1 92 23 LEU B N 1
ATOM 2457 C CA . LEU B 1 23 ? 11.484 -22.609 12.539 1 92 23 LEU B CA 1
ATOM 2458 C C . LEU B 1 23 ? 11.438 -23.969 11.852 1 92 23 LEU B C 1
ATOM 2460 O O . LEU B 1 23 ? 10.406 -24.656 11.891 1 92 23 LEU B O 1
ATOM 2464 N N . CYS B 1 24 ? 12.555 -24.344 11.234 1 92.38 24 CYS B N 1
ATOM 2465 C CA . CYS B 1 24 ? 12.617 -25.641 10.578 1 92.38 24 CYS B CA 1
ATOM 2466 C C . CYS B 1 24 ? 12.398 -26.766 11.578 1 92.38 24 CYS B C 1
ATOM 2468 O O . CYS B 1 24 ? 11.672 -27.719 11.297 1 92.38 24 CYS B O 1
ATOM 2470 N N . VAL B 1 25 ? 12.945 -26.625 12.734 1 93.44 25 VAL B N 1
ATOM 2471 C CA . VAL B 1 25 ? 12.805 -27.641 13.773 1 93.44 25 VAL B CA 1
ATOM 2472 C C . VAL B 1 25 ? 11.359 -27.672 14.266 1 93.44 25 VAL B C 1
ATOM 2474 O O . VAL B 1 25 ? 10.766 -28.75 14.383 1 93.44 25 VAL B O 1
ATOM 2477 N N . VAL B 1 26 ? 10.805 -26.547 14.469 1 93.25 26 VAL B N 1
ATOM 2478 C CA . VAL B 1 26 ? 9.438 -26.453 14.984 1 93.25 26 VAL B CA 1
ATOM 2479 C C . VAL B 1 26 ? 8.469 -27.094 13.992 1 93.25 26 VAL B C 1
ATOM 2481 O O . VAL B 1 26 ? 7.621 -27.906 14.383 1 93.25 26 VAL B O 1
ATOM 2484 N N . TRP B 1 27 ? 8.617 -26.734 12.688 1 93.38 27 TRP B N 1
ATOM 2485 C CA . TRP B 1 27 ? 7.711 -27.25 11.672 1 93.38 27 TRP B CA 1
ATOM 2486 C C . TRP B 1 27 ? 7.902 -28.75 11.484 1 93.38 27 TRP B C 1
ATOM 2488 O O . TRP B 1 27 ? 6.938 -29.484 11.25 1 93.38 27 TRP B O 1
ATOM 2498 N N . THR B 1 28 ? 9.141 -29.234 11.633 1 92.75 28 THR B N 1
ATOM 2499 C CA . THR B 1 28 ? 9.43 -30.656 11.484 1 92.75 28 THR B CA 1
ATOM 2500 C C . THR B 1 28 ? 8.781 -31.453 12.609 1 92.75 28 THR B C 1
ATOM 2502 O O . THR B 1 28 ? 8.273 -32.562 12.383 1 92.75 28 THR B O 1
ATOM 2505 N N . VAL B 1 29 ? 8.812 -30.906 13.773 1 93.81 29 VAL B N 1
ATOM 2506 C CA . VAL B 1 29 ? 8.188 -31.547 14.922 1 93.81 29 VAL B CA 1
ATOM 2507 C C . VAL B 1 29 ? 6.676 -31.609 14.727 1 93.81 29 VAL B C 1
ATOM 2509 O O . VAL B 1 29 ? 6.031 -32.594 15.094 1 93.81 29 VAL B O 1
ATOM 2512 N N . MET B 1 30 ? 6.145 -30.672 14.117 1 93.06 30 MET B N 1
ATOM 2513 C CA . MET B 1 30 ? 4.699 -30.594 13.938 1 93.06 30 MET B CA 1
ATOM 2514 C C . MET B 1 30 ? 4.262 -31.438 12.742 1 93.06 30 MET B C 1
ATOM 2516 O O . MET B 1 30 ? 3.139 -31.953 12.719 1 93.06 30 MET B O 1
ATOM 2520 N N . ASN B 1 31 ? 5.086 -31.516 11.727 1 92.5 31 ASN B N 1
ATOM 2521 C CA . ASN B 1 31 ? 4.812 -32.281 10.516 1 92.5 31 ASN B CA 1
ATOM 2522 C C . ASN B 1 31 ? 6.09 -32.875 9.938 1 92.5 31 ASN B C 1
ATOM 2524 O O . ASN B 1 31 ? 6.879 -32.188 9.297 1 92.5 31 ASN B O 1
ATOM 2528 N N . PRO B 1 32 ? 6.254 -34.156 10.016 1 89.38 32 PRO B N 1
ATOM 2529 C CA . PRO B 1 32 ? 7.488 -34.781 9.578 1 89.38 32 PRO B CA 1
ATOM 2530 C C . PRO B 1 32 ? 7.738 -34.625 8.078 1 89.38 32 PRO B C 1
ATOM 2532 O O . PRO B 1 32 ? 8.859 -34.812 7.609 1 89.38 32 PRO B O 1
ATOM 2535 N N . GLN B 1 33 ? 6.785 -34.25 7.34 1 92.31 33 GLN B N 1
ATOM 2536 C CA . GLN B 1 33 ? 6.934 -34.094 5.898 1 92.31 33 GLN B CA 1
ATOM 2537 C C . GLN B 1 33 ? 7.609 -32.75 5.562 1 92.31 33 GLN B C 1
ATOM 2539 O O . GLN B 1 33 ? 7.934 -32.5 4.406 1 92.31 33 GLN B O 1
ATOM 2544 N N . PHE B 1 34 ? 7.871 -32.031 6.566 1 94.06 34 PHE B N 1
ATOM 2545 C CA . PHE B 1 34 ? 8.453 -30.703 6.348 1 94.06 34 PHE B CA 1
ATOM 2546 C C . PHE B 1 34 ? 9.82 -30.812 5.688 1 94.06 34 PHE B C 1
ATOM 2548 O O . PHE B 1 34 ? 10.148 -30.062 4.773 1 94.06 34 PHE B O 1
ATOM 2555 N N . LEU B 1 35 ? 10.633 -31.797 6.062 1 91.88 35 LEU B N 1
ATOM 2556 C CA . LEU B 1 35 ? 11.984 -31.891 5.531 1 91.88 35 LEU B CA 1
ATOM 2557 C C . LEU B 1 35 ? 12.047 -32.875 4.363 1 91.88 35 LEU B C 1
ATOM 2559 O O . LEU B 1 35 ? 13.125 -33.281 3.955 1 91.88 35 LEU B O 1
ATOM 2563 N N . SER B 1 36 ? 10.93 -33.219 3.844 1 92.88 36 SER B N 1
ATOM 2564 C CA . SER B 1 36 ? 10.914 -34.062 2.65 1 92.88 36 SER B CA 1
ATOM 2565 C C . SER B 1 36 ? 11.508 -33.344 1.451 1 92.88 36 SER B C 1
ATOM 2567 O O . SER B 1 36 ? 11.508 -32.094 1.409 1 92.88 36 SER B O 1
ATOM 2569 N N . VAL B 1 37 ? 12.031 -34.062 0.526 1 92 37 VAL B N 1
ATOM 2570 C CA . VAL B 1 37 ? 12.641 -33.5 -0.672 1 92 37 VAL B CA 1
ATOM 2571 C C . VAL B 1 37 ? 11.602 -32.688 -1.442 1 92 37 VAL B C 1
ATOM 2573 O O . VAL B 1 37 ? 11.906 -31.609 -1.965 1 92 37 VAL B O 1
ATOM 2576 N N . ASN B 1 38 ? 10.438 -33.219 -1.482 1 91.94 38 ASN B N 1
ATOM 2577 C CA . ASN B 1 38 ? 9.352 -32.531 -2.182 1 91.94 38 ASN B CA 1
ATOM 2578 C C . ASN B 1 38 ? 9.047 -31.172 -1.548 1 91.94 38 ASN B C 1
ATOM 2580 O O . ASN B 1 38 ? 8.875 -30.172 -2.252 1 91.94 38 ASN B O 1
ATOM 2584 N N . ASN B 1 39 ? 9.023 -31.156 -0.227 1 94.5 39 ASN B N 1
ATOM 2585 C CA . ASN B 1 39 ? 8.703 -29.906 0.45 1 94.5 39 ASN B CA 1
ATOM 2586 C C . ASN B 1 39 ? 9.867 -28.922 0.378 1 94.5 39 ASN B C 1
ATOM 2588 O O . ASN B 1 39 ? 9.648 -27.719 0.227 1 94.5 39 ASN B O 1
ATOM 2592 N N . ILE B 1 40 ? 11.008 -29.375 0.508 1 93.69 40 ILE B N 1
ATOM 2593 C CA . ILE B 1 40 ? 12.172 -28.516 0.403 1 93.69 40 ILE B CA 1
ATOM 2594 C C . ILE B 1 40 ? 12.227 -27.891 -0.993 1 93.69 40 ILE B C 1
ATOM 2596 O O . ILE B 1 40 ? 12.539 -26.703 -1.144 1 93.69 40 ILE B O 1
ATOM 2600 N N . THR B 1 41 ? 11.922 -28.719 -1.97 1 92.94 41 THR B N 1
ATOM 2601 C CA . THR B 1 41 ? 11.883 -28.219 -3.338 1 92.94 41 THR B CA 1
ATOM 2602 C C . THR B 1 41 ? 10.797 -27.156 -3.488 1 92.94 41 THR B C 1
ATOM 2604 O O . THR B 1 41 ? 11 -26.141 -4.176 1 92.94 41 THR B O 1
ATOM 2607 N N . ASN B 1 42 ? 9.75 -27.344 -2.809 1 91.62 42 ASN B N 1
ATOM 2608 C CA . ASN B 1 42 ? 8.664 -26.375 -2.838 1 91.62 42 ASN B CA 1
ATOM 2609 C C . ASN B 1 42 ? 9.062 -25.062 -2.16 1 91.62 42 ASN B C 1
ATOM 2611 O O . ASN B 1 42 ? 8.711 -23.984 -2.637 1 91.62 42 ASN B O 1
ATOM 2615 N N . ILE B 1 43 ? 9.703 -25.188 -1.119 1 94.62 43 ILE B N 1
ATOM 2616 C CA . ILE B 1 43 ? 10.188 -24.016 -0.398 1 94.62 43 ILE B CA 1
ATOM 2617 C C . ILE B 1 43 ? 11.141 -23.203 -1.289 1 94.62 43 ILE B C 1
ATOM 2619 O O . ILE B 1 43 ? 11.023 -21.984 -1.389 1 94.62 43 ILE B O 1
ATOM 2623 N N . LEU B 1 44 ? 11.953 -23.891 -1.961 1 95.06 44 LEU B N 1
ATOM 2624 C CA . LEU B 1 44 ? 12.93 -23.234 -2.816 1 95.06 44 LEU B CA 1
ATOM 2625 C C . LEU B 1 44 ? 12.242 -22.578 -4.016 1 95.06 44 LEU B C 1
ATOM 2627 O O . LEU B 1 44 ? 12.625 -21.484 -4.438 1 95.06 44 LEU B O 1
ATOM 2631 N N . ARG B 1 45 ? 11.25 -23.234 -4.523 1 94.19 45 ARG B N 1
ATOM 2632 C CA . ARG B 1 45 ? 10.5 -22.672 -5.641 1 94.19 45 ARG B CA 1
ATOM 2633 C C . ARG B 1 45 ? 9.781 -21.391 -5.219 1 94.19 45 ARG B C 1
ATOM 2635 O O . ARG B 1 45 ? 9.805 -20.391 -5.945 1 94.19 45 ARG B O 1
ATOM 2642 N N . GLN B 1 46 ? 9.211 -21.438 -4.051 1 92.88 46 GLN B N 1
ATOM 2643 C CA . GLN B 1 46 ? 8.492 -20.281 -3.541 1 92.88 46 GLN B CA 1
ATOM 2644 C C . GLN B 1 46 ? 9.453 -19.141 -3.211 1 92.88 46 GLN B C 1
ATOM 2646 O O . GLN B 1 46 ? 9.156 -17.969 -3.475 1 92.88 46 GLN B O 1
ATOM 2651 N N . ALA B 1 47 ? 10.531 -19.516 -2.693 1 96.81 47 ALA B N 1
ATOM 2652 C CA . ALA B 1 47 ? 11.539 -18.531 -2.34 1 96.81 47 ALA B CA 1
ATOM 2653 C C . ALA B 1 47 ? 12.125 -17.875 -3.586 1 96.81 47 ALA B C 1
ATOM 2655 O O . ALA B 1 47 ? 12.57 -16.719 -3.543 1 96.81 47 ALA B O 1
ATOM 2656 N N . SER B 1 48 ? 12.086 -18.578 -4.668 1 97.44 48 SER B N 1
ATOM 2657 C CA . SER B 1 48 ? 12.797 -18.141 -5.863 1 97.44 48 SER B CA 1
ATOM 2658 C C . SER B 1 48 ? 12.211 -16.844 -6.406 1 97.44 48 SER B C 1
ATOM 2660 O O . SER B 1 48 ? 12.93 -15.867 -6.617 1 97.44 48 SER B O 1
ATOM 2662 N N . TYR B 1 49 ? 10.875 -16.797 -6.59 1 96.81 49 TYR B N 1
ATOM 2663 C CA . TYR B 1 49 ? 10.32 -15.594 -7.211 1 96.81 49 TYR B CA 1
ATOM 2664 C C . TYR B 1 49 ? 10.375 -14.414 -6.258 1 96.81 49 TYR B C 1
ATOM 2666 O O . TYR B 1 49 ? 10.602 -13.273 -6.676 1 96.81 49 TYR B O 1
ATOM 2674 N N . THR B 1 50 ? 10.273 -14.641 -4.953 1 97.69 50 THR B N 1
ATOM 2675 C CA . THR B 1 50 ? 10.406 -13.555 -3.988 1 97.69 50 THR B CA 1
ATOM 2676 C C . THR B 1 50 ? 11.852 -13.07 -3.912 1 97.69 50 THR B C 1
ATOM 2678 O O . THR B 1 50 ? 12.102 -11.867 -3.834 1 97.69 50 THR B O 1
ATOM 2681 N N . ALA B 1 51 ? 12.711 -14.039 -3.934 1 98.56 51 ALA B N 1
ATOM 2682 C CA . ALA B 1 51 ? 14.125 -13.688 -3.855 1 98.56 51 ALA B CA 1
ATOM 2683 C C . ALA B 1 51 ? 14.547 -12.844 -5.055 1 98.56 51 ALA B C 1
ATOM 2685 O O . ALA B 1 51 ? 15.281 -11.867 -4.902 1 98.56 51 ALA B O 1
ATOM 2686 N N . ILE B 1 52 ? 14.133 -13.234 -6.203 1 98.69 52 ILE B N 1
ATOM 2687 C CA . ILE B 1 52 ? 14.492 -12.523 -7.426 1 98.69 52 ILE B CA 1
ATOM 2688 C C . ILE B 1 52 ? 14.039 -11.07 -7.332 1 98.69 52 ILE B C 1
ATOM 2690 O O . ILE B 1 52 ? 14.828 -10.148 -7.539 1 98.69 52 ILE B O 1
ATOM 2694 N N . ALA B 1 53 ? 12.797 -10.867 -6.961 1 98.56 53 ALA B N 1
ATOM 2695 C CA . ALA B 1 53 ? 12.258 -9.516 -6.84 1 98.56 53 ALA B CA 1
ATOM 2696 C C . ALA B 1 53 ? 12.883 -8.781 -5.66 1 98.56 53 ALA B C 1
ATOM 2698 O O . ALA B 1 53 ? 13.109 -7.566 -5.723 1 98.56 53 ALA B O 1
ATOM 2699 N N . ALA B 1 54 ? 13.18 -9.508 -4.609 1 98.5 54 ALA B N 1
ATOM 2700 C CA . ALA B 1 54 ? 13.727 -8.898 -3.402 1 98.5 54 ALA B CA 1
ATOM 2701 C C . ALA B 1 54 ? 15.133 -8.359 -3.65 1 98.5 54 ALA B C 1
ATOM 2703 O O . ALA B 1 54 ? 15.562 -7.402 -2.998 1 98.5 54 ALA B O 1
ATOM 2704 N N . VAL B 1 55 ? 15.852 -8.969 -4.555 1 98.56 55 VAL B N 1
ATOM 2705 C CA . VAL B 1 55 ? 17.156 -8.438 -4.941 1 98.56 55 VAL B CA 1
ATOM 2706 C C . VAL B 1 55 ? 17 -7.008 -5.453 1 98.56 55 VAL B C 1
ATOM 2708 O O . VAL B 1 55 ? 17.766 -6.117 -5.078 1 98.56 55 VAL B O 1
ATOM 2711 N N . GLY B 1 56 ? 16 -6.82 -6.316 1 98.5 56 GLY B N 1
ATOM 2712 C CA . GLY B 1 56 ? 15.711 -5.477 -6.785 1 98.5 56 GLY B CA 1
ATOM 2713 C C . GLY B 1 56 ? 15.25 -4.543 -5.684 1 98.5 56 GLY B C 1
ATOM 2714 O O . GLY B 1 56 ? 15.703 -3.402 -5.598 1 98.5 56 GLY B O 1
ATOM 2715 N N . MET B 1 57 ? 14.422 -5.039 -4.836 1 98.12 57 MET B N 1
ATOM 2716 C CA . MET B 1 57 ? 13.898 -4.242 -3.732 1 98.12 57 MET B CA 1
ATOM 2717 C C . MET B 1 57 ? 15.016 -3.805 -2.793 1 98.12 57 MET B C 1
ATOM 2719 O O . MET B 1 57 ? 14.977 -2.699 -2.252 1 98.12 57 MET B O 1
ATOM 2723 N N . THR B 1 58 ? 15.953 -4.668 -2.594 1 98.06 58 THR B N 1
ATOM 2724 C CA . THR B 1 58 ? 17.094 -4.34 -1.749 1 98.06 58 THR B CA 1
ATOM 2725 C C . THR B 1 58 ? 17.812 -3.098 -2.271 1 98.06 58 THR B C 1
ATOM 2727 O O . THR B 1 58 ? 18.125 -2.186 -1.504 1 98.06 58 THR B O 1
ATOM 2730 N N . MET B 1 59 ? 18 -3.031 -3.537 1 98.44 59 MET B N 1
ATOM 2731 C CA . MET B 1 59 ? 18.688 -1.882 -4.125 1 98.44 59 MET B CA 1
ATOM 2732 C C . MET B 1 59 ? 17.828 -0.624 -4.008 1 98.44 59 MET B C 1
ATOM 2734 O O . MET B 1 59 ? 18.359 0.467 -3.771 1 98.44 59 MET B O 1
ATOM 2738 N N . ILE B 1 60 ? 16.5 -0.806 -4.191 1 98.5 60 ILE B N 1
ATOM 2739 C CA . ILE B 1 60 ? 15.586 0.314 -4.047 1 98.5 60 ILE B CA 1
ATOM 2740 C C . ILE B 1 60 ? 15.664 0.874 -2.629 1 98.5 60 ILE B C 1
ATOM 2742 O O . ILE B 1 60 ? 15.75 2.09 -2.439 1 98.5 60 ILE B O 1
ATOM 2746 N N . ILE B 1 61 ? 15.703 0.008 -1.671 1 96.75 61 ILE B N 1
ATOM 2747 C CA . ILE B 1 61 ? 15.711 0.432 -0.276 1 96.75 61 ILE B CA 1
ATOM 2748 C C . ILE B 1 61 ? 17.062 1.041 0.069 1 96.75 61 ILE B C 1
ATOM 2750 O O . ILE B 1 61 ? 17.141 2.004 0.834 1 96.75 61 ILE B O 1
ATOM 2754 N N . ILE B 1 62 ? 18.141 0.581 -0.5 1 97.31 62 ILE B N 1
ATOM 2755 C CA . ILE B 1 62 ? 19.469 1.116 -0.235 1 97.31 62 ILE B CA 1
ATOM 2756 C C . ILE B 1 62 ? 19.547 2.572 -0.69 1 97.31 62 ILE B C 1
ATOM 2758 O O . ILE B 1 62 ? 20.188 3.402 -0.038 1 97.31 62 ILE B O 1
ATOM 2762 N N . ILE B 1 63 ? 18.875 2.91 -1.797 1 97.19 63 ILE B N 1
ATOM 2763 C CA . ILE B 1 63 ? 18.953 4.293 -2.252 1 97.19 63 ILE B CA 1
ATOM 2764 C C . ILE B 1 63 ? 17.953 5.152 -1.477 1 97.19 63 ILE B C 1
ATOM 2766 O O . ILE B 1 63 ? 17.797 6.34 -1.771 1 97.19 63 ILE B O 1
ATOM 2770 N N . GLY B 1 64 ? 17.234 4.516 -0.59 1 94.25 64 GLY B N 1
ATOM 2771 C CA . GLY B 1 64 ? 16.375 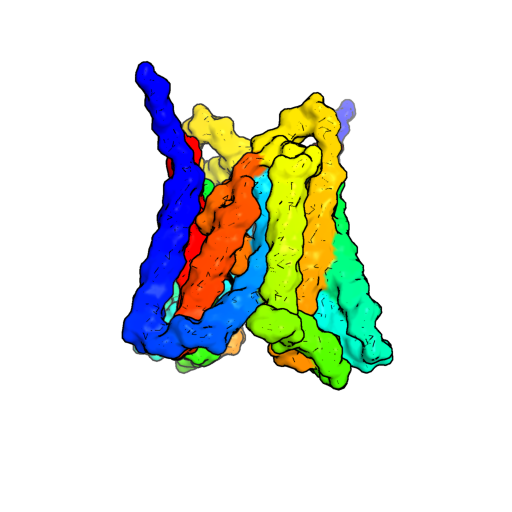5.262 0.305 1 94.25 64 GLY B CA 1
ATOM 2772 C C . GLY B 1 64 ? 14.945 5.387 -0.208 1 94.25 64 GLY B C 1
ATOM 2773 O O . GLY B 1 64 ? 14.242 6.336 0.131 1 94.25 64 GLY B O 1
ATOM 2774 N N . GLU B 1 65 ? 14.516 4.484 -1.059 1 94.81 65 GLU B N 1
ATOM 2775 C CA . GLU B 1 65 ? 13.172 4.504 -1.623 1 94.81 65 GLU B CA 1
ATOM 2776 C C . GLU B 1 65 ? 12.461 3.176 -1.389 1 94.81 65 GLU B C 1
ATOM 2778 O O . GLU B 1 65 ? 13.031 2.254 -0.803 1 94.81 65 GLU B O 1
ATOM 2783 N N . ILE B 1 66 ? 11.203 3.156 -1.677 1 93.75 66 ILE B N 1
ATOM 2784 C CA . ILE B 1 66 ? 10.398 1.947 -1.571 1 93.75 66 ILE B CA 1
ATOM 2785 C C . ILE B 1 66 ? 9.547 1.785 -2.828 1 93.75 66 ILE B C 1
ATOM 2787 O O . ILE B 1 66 ? 9.008 2.764 -3.35 1 93.75 66 ILE B O 1
ATOM 2791 N N . ASP B 1 67 ? 9.531 0.646 -3.34 1 96.88 67 ASP B N 1
ATOM 2792 C CA . ASP B 1 67 ? 8.711 0.355 -4.508 1 96.88 67 ASP B CA 1
ATOM 2793 C C . ASP B 1 67 ? 7.488 -0.48 -4.129 1 96.88 67 ASP B C 1
ATOM 2795 O O . ASP B 1 67 ? 7.613 -1.668 -3.824 1 96.88 67 ASP B O 1
ATOM 2799 N N . LEU B 1 68 ? 6.328 0.072 -4.184 1 94.5 68 LEU B N 1
ATOM 2800 C CA . LEU B 1 68 ? 5.109 -0.633 -3.805 1 94.5 68 LEU B CA 1
ATOM 2801 C C . LEU B 1 68 ? 4.457 -1.282 -5.02 1 94.5 68 LEU B C 1
ATOM 2803 O O . LEU B 1 68 ? 3.475 -2.016 -4.887 1 94.5 68 LEU B O 1
ATOM 2807 N N . SER B 1 69 ? 4.988 -1.099 -6.152 1 97 69 SER B N 1
ATOM 2808 C CA . SER B 1 69 ? 4.328 -1.55 -7.371 1 97 69 SER B CA 1
ATOM 2809 C C . SER B 1 69 ? 4.699 -2.99 -7.703 1 97 69 SER B C 1
ATOM 2811 O O . SER B 1 69 ? 4.18 -3.568 -8.656 1 97 69 SER B O 1
ATOM 2813 N N . ALA B 1 70 ? 5.566 -3.592 -6.93 1 97.19 70 ALA B N 1
ATOM 2814 C CA . ALA B 1 70 ? 6.105 -4.91 -7.242 1 97.19 70 ALA B CA 1
ATOM 2815 C C . ALA B 1 70 ? 4.988 -5.934 -7.426 1 97.19 70 ALA B C 1
ATOM 2817 O O . ALA B 1 70 ? 5.02 -6.734 -8.367 1 97.19 70 ALA B O 1
ATOM 2818 N N . GLY B 1 71 ? 4.035 -5.871 -6.59 1 96.38 71 GLY B N 1
ATOM 2819 C CA . GLY B 1 71 ? 2.947 -6.832 -6.684 1 96.38 71 GLY B CA 1
ATOM 2820 C C . GLY B 1 71 ? 2.154 -6.711 -7.973 1 96.38 71 GLY B C 1
ATOM 2821 O O . GLY B 1 71 ? 1.935 -7.707 -8.664 1 96.38 71 GLY B O 1
ATOM 2822 N N . SER B 1 72 ? 1.734 -5.52 -8.289 1 97.31 72 SER B N 1
ATOM 2823 C CA . SER B 1 72 ? 0.965 -5.297 -9.508 1 97.31 72 SER B CA 1
ATOM 2824 C C . SER B 1 72 ? 1.817 -5.531 -10.75 1 97.31 72 SER B C 1
ATOM 2826 O O . SER B 1 72 ? 1.302 -5.93 -11.797 1 97.31 72 SER B O 1
ATOM 2828 N N . LEU B 1 73 ? 3.084 -5.309 -10.602 1 98.38 73 LEU B N 1
ATOM 2829 C CA . LEU B 1 73 ? 3.967 -5.551 -11.742 1 98.38 73 LEU B CA 1
ATOM 2830 C C . LEU B 1 73 ? 4.133 -7.047 -11.992 1 98.38 73 LEU B C 1
ATOM 2832 O O . LEU B 1 73 ? 4.223 -7.48 -13.141 1 98.38 73 LEU B O 1
ATOM 2836 N N . VAL B 1 74 ? 4.191 -7.828 -10.922 1 98.12 74 VAL B N 1
ATOM 2837 C CA . VAL B 1 74 ? 4.191 -9.281 -11.055 1 98.12 74 VAL B CA 1
ATOM 2838 C C . VAL B 1 74 ? 2.973 -9.727 -11.859 1 98.12 74 VAL B C 1
ATOM 2840 O O . VAL B 1 74 ? 3.094 -10.539 -12.781 1 98.12 74 VAL B O 1
ATOM 2843 N N . CYS B 1 75 ? 1.911 -9.172 -11.5 1 97.81 75 CYS B N 1
ATOM 2844 C CA . CYS B 1 75 ? 0.666 -9.484 -12.195 1 97.81 75 CYS B CA 1
ATOM 2845 C C . CYS B 1 75 ? 0.727 -9.039 -13.648 1 97.81 75 CYS B C 1
ATOM 2847 O O . CYS B 1 75 ? 0.459 -9.836 -14.555 1 97.81 75 CYS B O 1
ATOM 2849 N N . ALA B 1 76 ? 1.101 -7.84 -13.914 1 97.81 76 ALA B N 1
ATOM 2850 C CA . ALA B 1 76 ? 1.122 -7.277 -15.258 1 97.81 76 ALA B CA 1
ATOM 2851 C C . ALA B 1 76 ? 2.084 -8.047 -16.156 1 97.81 76 ALA B C 1
ATOM 2853 O O . ALA B 1 76 ? 1.738 -8.398 -17.297 1 97.81 76 ALA B O 1
ATOM 2854 N N . ALA B 1 77 ? 3.236 -8.281 -15.641 1 98.06 77 ALA B N 1
ATOM 2855 C CA . ALA B 1 77 ? 4.234 -9.016 -16.422 1 98.06 77 ALA B CA 1
ATOM 2856 C C . ALA B 1 77 ? 3.77 -10.438 -16.703 1 98.06 77 ALA B C 1
ATOM 2858 O O . ALA B 1 77 ? 3.918 -10.93 -17.828 1 98.06 77 ALA B O 1
ATOM 2859 N N . GLY B 1 78 ? 3.246 -11.078 -15.711 1 97.69 78 GLY B N 1
ATOM 2860 C CA . GLY B 1 78 ? 2.709 -12.414 -15.898 1 97.69 78 GLY B CA 1
ATOM 2861 C C . GLY B 1 78 ? 1.599 -12.469 -16.938 1 97.69 78 GLY B C 1
ATOM 2862 O O . GLY B 1 78 ? 1.568 -13.367 -17.781 1 97.69 78 GLY B O 1
ATOM 2863 N N . LEU B 1 79 ? 0.744 -11.523 -16.859 1 97.94 79 LEU B N 1
ATOM 2864 C CA . LEU B 1 79 ? -0.388 -11.469 -17.781 1 97.94 79 LEU B CA 1
ATOM 2865 C C . LEU B 1 79 ? 0.083 -11.227 -19.219 1 97.94 79 LEU B C 1
ATOM 2867 O O . LEU B 1 79 ? -0.389 -11.875 -20.156 1 97.94 79 LEU B O 1
ATOM 2871 N N . VAL B 1 80 ? 0.987 -10.266 -19.375 1 97.94 80 VAL B N 1
ATOM 2872 C CA . VAL B 1 80 ? 1.503 -9.969 -20.703 1 97.94 80 VAL B CA 1
ATOM 2873 C C . VAL B 1 80 ? 2.211 -11.195 -21.266 1 97.94 80 VAL B C 1
ATOM 2875 O O . VAL B 1 80 ? 2.018 -11.555 -22.438 1 97.94 80 VAL B O 1
ATOM 2878 N N . GLY B 1 81 ? 2.986 -11.875 -20.422 1 97.88 81 GLY B N 1
ATOM 2879 C CA . GLY B 1 81 ? 3.605 -13.117 -20.859 1 97.88 81 GLY B CA 1
ATOM 2880 C C . GLY B 1 81 ? 2.6 -14.172 -21.281 1 97.88 81 GLY B C 1
ATOM 2881 O O . GLY B 1 81 ? 2.77 -14.82 -22.312 1 97.88 81 GLY B O 1
ATOM 2882 N N . ALA B 1 82 ? 1.577 -14.328 -20.5 1 97.5 82 ALA B N 1
ATOM 2883 C CA . ALA B 1 82 ? 0.545 -15.328 -20.781 1 97.5 82 ALA B CA 1
ATOM 2884 C C . ALA B 1 82 ? -0.197 -15.008 -22.078 1 97.5 82 ALA B C 1
ATOM 2886 O O . ALA B 1 82 ? -0.447 -15.906 -22.891 1 97.5 82 ALA B O 1
ATOM 2887 N N . VAL B 1 83 ? -0.54 -13.758 -22.281 1 96.88 83 VAL B N 1
ATOM 2888 C CA . VAL B 1 83 ? -1.287 -13.336 -23.469 1 96.88 83 VAL B CA 1
ATOM 2889 C C . VAL B 1 83 ? -0.443 -13.562 -24.719 1 96.88 83 VAL B C 1
ATOM 2891 O O . VAL B 1 83 ? -0.938 -14.078 -25.719 1 96.88 83 VAL B O 1
ATOM 2894 N N . VAL B 1 84 ? 0.818 -13.141 -24.641 1 97.5 84 VAL B N 1
ATOM 2895 C CA . VAL B 1 84 ? 1.702 -13.297 -25.781 1 97.5 84 VAL B CA 1
ATOM 2896 C C . VAL B 1 84 ? 1.908 -14.781 -26.078 1 97.5 84 VAL B C 1
ATOM 2898 O O . VAL B 1 84 ? 1.902 -15.195 -27.25 1 97.5 84 VAL B O 1
ATOM 2901 N N . CYS B 1 85 ? 2.064 -15.578 -25.047 1 97.19 85 CYS B N 1
ATOM 2902 C CA . CYS B 1 85 ? 2.221 -17.016 -25.234 1 97.19 85 CYS B CA 1
ATOM 2903 C C . CYS B 1 85 ? 0.972 -17.625 -25.859 1 97.19 85 CYS B C 1
ATOM 2905 O O . CYS B 1 85 ? 1.068 -18.438 -26.781 1 97.19 85 CYS B O 1
ATOM 2907 N N . LYS B 1 86 ? -0.135 -17.219 -25.375 1 96.19 86 LYS B N 1
ATOM 2908 C CA . LYS B 1 86 ? -1.407 -17.734 -25.875 1 96.19 86 LYS B CA 1
ATOM 2909 C C . LYS B 1 86 ? -1.584 -17.391 -27.344 1 96.19 86 LYS B C 1
ATOM 2911 O O . LYS B 1 86 ? -2.025 -18.234 -28.141 1 96.19 86 LYS B O 1
ATOM 2916 N N . ASN B 1 87 ? -1.201 -16.188 -27.75 1 96.38 87 ASN B N 1
ATOM 2917 C CA . ASN B 1 87 ? -1.48 -15.711 -29.094 1 96.38 87 ASN B CA 1
ATOM 2918 C C . ASN B 1 87 ? -0.385 -16.125 -30.078 1 96.38 87 ASN B C 1
ATOM 2920 O O . ASN B 1 87 ? -0.646 -16.312 -31.266 1 96.38 87 ASN B O 1
ATOM 2924 N N . THR B 1 88 ? 0.886 -16.234 -29.625 1 96.5 88 THR B N 1
ATOM 2925 C CA . THR B 1 88 ? 1.987 -16.469 -30.547 1 96.5 88 THR B CA 1
ATOM 2926 C C . THR B 1 88 ? 2.582 -17.859 -30.344 1 96.5 88 THR B C 1
ATOM 2928 O O . THR B 1 88 ? 3.314 -18.359 -31.203 1 96.5 88 THR B O 1
ATOM 2931 N N . ASN B 1 89 ? 2.348 -18.469 -29.281 1 96.19 89 ASN B N 1
ATOM 2932 C CA . ASN B 1 89 ? 2.906 -19.766 -28.906 1 96.19 89 ASN B CA 1
ATOM 2933 C C . ASN B 1 89 ? 4.43 -19.734 -28.891 1 96.19 89 ASN B C 1
ATOM 2935 O O . ASN B 1 89 ? 5.074 -20.75 -29.156 1 96.19 89 ASN B O 1
ATOM 2939 N N . ASN B 1 90 ? 4.957 -18.594 -28.734 1 97.12 90 ASN B N 1
ATOM 2940 C CA . ASN B 1 90 ? 6.402 -18.406 -28.656 1 97.12 90 ASN B CA 1
ATOM 2941 C C . ASN B 1 90 ? 6.855 -18.016 -27.266 1 97.12 90 ASN B C 1
ATOM 2943 O O . ASN B 1 90 ? 6.57 -16.906 -26.812 1 97.12 90 ASN B O 1
ATOM 2947 N N . VAL B 1 91 ? 7.625 -18.859 -26.672 1 97.19 91 VAL B N 1
ATOM 2948 C CA . VAL B 1 91 ? 8.039 -18.688 -25.281 1 97.19 91 VAL B CA 1
ATOM 2949 C C . VAL B 1 91 ? 9.016 -17.516 -25.188 1 97.19 91 VAL B C 1
ATOM 2951 O O . VAL B 1 91 ? 8.922 -16.703 -24.266 1 97.19 91 VAL B O 1
ATOM 2954 N N . LEU B 1 92 ? 9.938 -17.406 -26.062 1 97.5 92 LEU B N 1
ATOM 2955 C CA . LEU B 1 92 ? 10.938 -16.344 -26.031 1 97.5 92 LEU B CA 1
ATOM 2956 C C . LEU B 1 92 ? 10.281 -14.977 -26.141 1 97.5 92 LEU B C 1
ATOM 2958 O O . LEU B 1 92 ? 10.664 -14.039 -25.438 1 97.5 92 LEU B O 1
ATOM 2962 N N . LEU B 1 93 ? 9.32 -14.883 -27.047 1 97.94 93 LEU B N 1
ATOM 2963 C CA . LEU B 1 93 ? 8.602 -13.625 -27.203 1 97.94 93 LEU B CA 1
ATOM 2964 C C . LEU B 1 93 ? 7.832 -13.273 -25.938 1 97.94 93 LEU B C 1
ATOM 2966 O O . LEU B 1 93 ? 7.715 -12.102 -25.578 1 97.94 93 LEU B O 1
ATOM 2970 N N . SER B 1 94 ? 7.277 -14.312 -25.297 1 98.12 94 SER B N 1
ATOM 2971 C CA . SER B 1 94 ? 6.555 -14.109 -24.047 1 98.12 94 SER B CA 1
ATOM 2972 C C . SER B 1 94 ? 7.469 -13.562 -22.953 1 98.12 94 SER B C 1
ATOM 2974 O O . SER B 1 94 ? 7.105 -12.625 -22.25 1 98.12 94 SER B O 1
ATOM 2976 N N . ILE B 1 95 ? 8.648 -14.125 -22.875 1 98.25 95 ILE B N 1
ATOM 2977 C CA . ILE B 1 95 ? 9.609 -13.711 -21.875 1 98.25 95 ILE B CA 1
ATOM 2978 C C . ILE B 1 95 ? 10.062 -12.273 -22.156 1 98.25 95 ILE B C 1
ATOM 2980 O O . ILE B 1 95 ? 10.086 -11.438 -21.25 1 98.25 95 ILE B O 1
ATOM 2984 N N . LEU B 1 96 ? 10.344 -11.953 -23.391 1 98.56 96 LEU B N 1
ATOM 2985 C CA . LEU B 1 96 ? 10.812 -10.625 -23.781 1 98.56 96 LEU B CA 1
ATOM 2986 C C . LEU B 1 96 ? 9.734 -9.578 -23.531 1 98.56 96 LEU B C 1
ATOM 2988 O O . LEU B 1 96 ? 10.031 -8.469 -23.062 1 98.56 96 LEU B O 1
ATOM 2992 N N . ALA B 1 97 ? 8.508 -9.961 -23.828 1 98.56 97 ALA B N 1
ATOM 2993 C CA . ALA B 1 97 ? 7.402 -9.031 -23.625 1 98.56 97 ALA B CA 1
ATOM 2994 C C . ALA B 1 97 ? 7.219 -8.719 -22.141 1 98.56 97 ALA B C 1
ATOM 2996 O O . ALA B 1 97 ? 7.02 -7.566 -21.766 1 98.56 97 ALA B O 1
ATOM 2997 N N . ALA B 1 98 ? 7.262 -9.766 -21.312 1 98.5 98 ALA B N 1
ATOM 2998 C CA . ALA B 1 98 ? 7.117 -9.586 -19.859 1 98.5 98 ALA B CA 1
ATOM 2999 C C . ALA B 1 98 ? 8.242 -8.719 -19.297 1 98.5 98 ALA B C 1
ATOM 3001 O O . ALA B 1 98 ? 8 -7.801 -18.516 1 98.5 98 ALA B O 1
ATOM 3002 N N . VAL B 1 99 ? 9.453 -9 -19.719 1 98.69 99 VAL B N 1
ATOM 3003 C CA . VAL B 1 99 ? 10.617 -8.273 -19.234 1 98.69 99 VAL B CA 1
ATOM 3004 C C . VAL B 1 99 ? 10.562 -6.828 -19.719 1 98.69 99 VAL B C 1
ATOM 3006 O O . VAL B 1 99 ? 10.93 -5.91 -18.984 1 98.69 99 VAL B O 1
ATOM 3009 N N . LEU B 1 100 ? 10.094 -6.602 -20.906 1 98.69 100 LEU B N 1
ATOM 3010 C CA . LEU B 1 100 ? 9.969 -5.258 -21.453 1 98.69 100 LEU B CA 1
ATOM 3011 C C . LEU B 1 100 ? 8.977 -4.434 -20.641 1 98.69 100 LEU B C 1
ATOM 3013 O O . LEU B 1 100 ? 9.203 -3.246 -20.391 1 98.69 100 LEU B O 1
ATOM 3017 N N . VAL B 1 101 ? 7.867 -5.066 -20.281 1 98.38 101 VAL B N 1
ATOM 3018 C CA . VAL B 1 101 ? 6.887 -4.375 -19.453 1 98.38 101 VAL B CA 1
ATOM 3019 C C . VAL B 1 101 ? 7.523 -3.963 -18.125 1 98.38 101 VAL B C 1
ATOM 3021 O O . VAL B 1 101 ? 7.32 -2.842 -17.656 1 98.38 101 VAL B O 1
ATOM 3024 N N . GLY B 1 102 ? 8.266 -4.906 -17.547 1 98.69 102 GLY B N 1
ATOM 3025 C CA . GLY B 1 102 ? 8.961 -4.59 -16.312 1 98.69 102 GLY B CA 1
ATOM 3026 C C . GLY B 1 102 ? 9.945 -3.445 -16.453 1 98.69 102 GLY B C 1
ATOM 3027 O O . GLY B 1 102 ? 9.992 -2.547 -15.617 1 98.69 102 GLY B O 1
ATOM 3028 N N . ALA B 1 103 ? 10.664 -3.488 -17.531 1 98.81 103 ALA B N 1
ATOM 3029 C CA . ALA B 1 103 ? 11.641 -2.434 -17.781 1 98.81 103 ALA B CA 1
ATOM 3030 C C . ALA B 1 103 ? 10.953 -1.087 -17.984 1 98.81 103 ALA B C 1
ATOM 3032 O O . ALA B 1 103 ? 11.43 -0.062 -17.484 1 98.81 103 ALA B O 1
ATOM 3033 N N . LEU B 1 104 ? 9.875 -1.082 -18.656 1 98.69 104 LEU B N 1
ATOM 3034 C CA . LEU B 1 104 ? 9.148 0.149 -18.953 1 98.69 104 LEU B CA 1
ATOM 3035 C C . LEU B 1 104 ? 8.531 0.732 -17.688 1 98.69 104 LEU B C 1
ATOM 3037 O O . LEU B 1 104 ? 8.609 1.941 -17.453 1 98.69 104 LEU B O 1
ATOM 3041 N N . VAL B 1 105 ? 7.926 -0.114 -16.938 1 98.56 105 VAL B N 1
ATOM 3042 C CA . VAL B 1 105 ? 7.324 0.349 -15.68 1 98.56 105 VAL B CA 1
ATOM 3043 C C . VAL B 1 105 ? 8.414 0.857 -14.742 1 98.56 105 VAL B C 1
ATOM 3045 O O . VAL B 1 105 ? 8.25 1.896 -14.102 1 98.56 105 VAL B O 1
ATOM 3048 N N . GLY B 1 106 ? 9.516 0.071 -14.672 1 98.69 106 GLY B N 1
ATOM 3049 C CA . GLY B 1 106 ? 10.648 0.542 -13.891 1 98.69 106 GLY B CA 1
ATOM 3050 C C . GLY B 1 106 ? 11.18 1.883 -14.359 1 98.69 106 GLY B C 1
ATOM 3051 O O . GLY B 1 106 ? 11.492 2.752 -13.539 1 98.69 106 GLY B O 1
ATOM 3052 N N . LEU B 1 107 ? 11.234 2.043 -15.625 1 98.75 107 LEU B N 1
ATOM 3053 C CA . LEU B 1 107 ? 11.703 3.301 -16.203 1 98.75 107 LEU B CA 1
ATOM 3054 C C . LEU B 1 107 ? 10.75 4.441 -15.852 1 98.75 107 LEU B C 1
ATOM 3056 O O . LEU B 1 107 ? 11.195 5.527 -15.469 1 98.75 107 LEU B O 1
ATOM 3060 N N . CYS B 1 108 ? 9.516 4.199 -15.961 1 98.31 108 CYS B N 1
ATOM 3061 C CA . CYS B 1 108 ? 8.523 5.223 -15.633 1 98.31 108 CYS B CA 1
ATOM 3062 C C . CYS B 1 108 ? 8.609 5.625 -14.172 1 98.31 108 CYS B C 1
ATOM 3064 O O . CYS B 1 108 ? 8.664 6.812 -13.852 1 98.31 108 CYS B O 1
ATOM 3066 N N . ASN B 1 109 ? 8.648 4.641 -13.312 1 98.25 109 ASN B N 1
ATOM 3067 C CA . ASN B 1 109 ? 8.773 4.93 -11.891 1 98.25 109 ASN B CA 1
ATOM 3068 C C . ASN B 1 109 ? 10.07 5.656 -11.578 1 98.25 109 ASN B C 1
ATOM 3070 O O . ASN B 1 109 ? 10.086 6.605 -10.789 1 98.25 109 ASN B O 1
ATOM 3074 N N . GLY B 1 110 ? 11.125 5.16 -12.234 1 98.44 110 GLY B N 1
ATOM 3075 C CA . GLY B 1 110 ? 12.414 5.809 -12.031 1 98.44 110 GLY B CA 1
ATOM 3076 C C . GLY B 1 110 ? 12.422 7.262 -12.461 1 98.44 110 GLY B C 1
ATOM 3077 O O . GLY B 1 110 ? 12.961 8.117 -11.75 1 98.44 110 GLY B O 1
ATOM 3078 N N . VAL B 1 111 ? 11.852 7.551 -13.562 1 97.94 111 VAL B N 1
ATOM 3079 C CA . VAL B 1 111 ? 11.812 8.914 -14.078 1 97.94 111 VAL B CA 1
ATOM 3080 C C . VAL B 1 111 ? 10.93 9.781 -13.188 1 97.94 111 VAL B C 1
ATOM 3082 O O . VAL B 1 111 ? 11.281 10.922 -12.875 1 97.94 111 VAL B O 1
ATOM 3085 N N . LEU B 1 112 ? 9.836 9.266 -12.781 1 96.75 112 LEU B N 1
ATOM 3086 C CA . LEU B 1 112 ? 8.93 10.008 -11.906 1 96.75 112 LEU B CA 1
ATOM 3087 C C . LEU B 1 112 ? 9.617 10.367 -10.594 1 96.75 112 LEU B C 1
ATOM 3089 O O . LEU B 1 112 ? 9.422 11.461 -10.062 1 96.75 112 LEU B O 1
ATOM 3093 N N . CYS B 1 113 ? 10.422 9.461 -10.102 1 95.88 113 CYS B N 1
ATOM 3094 C CA . CYS B 1 113 ? 11.086 9.68 -8.82 1 95.88 113 CYS B CA 1
ATOM 3095 C C . CYS B 1 113 ? 12.312 10.578 -8.992 1 95.88 113 CYS B C 1
ATOM 3097 O O . CYS B 1 113 ? 12.484 11.547 -8.25 1 95.88 113 CYS B O 1
ATOM 3099 N N . ALA B 1 114 ? 13.094 10.258 -10.016 1 96.31 114 ALA B N 1
ATOM 3100 C CA . ALA B 1 114 ? 14.383 10.93 -10.164 1 96.31 114 ALA B CA 1
ATOM 3101 C C . ALA B 1 114 ? 14.211 12.32 -10.773 1 96.31 114 ALA B C 1
ATOM 3103 O O . ALA B 1 114 ? 14.875 13.273 -10.367 1 96.31 114 ALA B O 1
ATOM 3104 N N . VAL B 1 115 ? 13.406 12.43 -11.766 1 94.88 115 VAL B N 1
ATOM 3105 C CA . VAL B 1 115 ? 13.242 13.688 -12.477 1 94.88 115 VAL B CA 1
ATOM 3106 C C . VAL B 1 115 ? 12.031 14.438 -11.938 1 94.88 115 VAL B C 1
ATOM 3108 O O . VAL B 1 115 ? 12.086 15.648 -11.719 1 94.88 115 VAL B O 1
ATOM 3111 N N . GLY B 1 116 ? 10.977 13.711 -11.656 1 93.19 116 GLY B N 1
ATOM 3112 C CA . GLY B 1 116 ? 9.766 14.336 -11.148 1 93.19 116 GLY B CA 1
ATOM 3113 C C . GLY B 1 116 ? 9.828 14.648 -9.664 1 93.19 116 GLY B C 1
ATOM 3114 O O . GLY B 1 116 ? 8.953 15.344 -9.133 1 93.19 116 GLY B O 1
ATOM 3115 N N . CYS B 1 117 ? 10.789 14.055 -8.984 1 92.31 117 CYS B N 1
ATOM 3116 C CA . CYS B 1 117 ? 11.039 14.273 -7.566 1 92.31 117 CYS B CA 1
ATOM 3117 C C . CYS B 1 117 ? 9.867 13.789 -6.727 1 92.31 117 CYS B C 1
ATOM 3119 O O . CYS B 1 117 ? 9.516 14.414 -5.723 1 92.31 117 CYS B O 1
ATOM 3121 N N . LEU B 1 118 ? 9.227 12.766 -7.266 1 91.62 118 LEU B N 1
ATOM 3122 C CA . LEU B 1 118 ? 8.195 12.117 -6.477 1 91.62 118 LEU B CA 1
ATOM 3123 C C . LEU B 1 118 ? 8.812 11.164 -5.457 1 91.62 118 LEU B C 1
ATOM 3125 O O . LEU B 1 118 ? 9.75 10.43 -5.773 1 91.62 118 LEU B O 1
ATOM 3129 N N . PRO B 1 119 ? 8.258 11.203 -4.2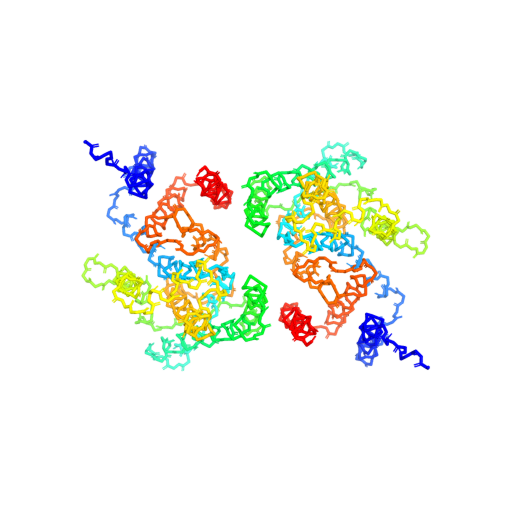23 1 89.31 119 PRO B N 1
ATOM 3130 C CA . PRO B 1 119 ? 8.68 10.125 -3.324 1 89.31 119 PRO B CA 1
ATOM 3131 C C . PRO B 1 119 ? 8.391 8.734 -3.893 1 89.31 119 PRO B C 1
ATOM 3133 O O . PRO B 1 119 ? 7.344 8.516 -4.504 1 89.31 119 PRO B O 1
ATOM 3136 N N . GLY B 1 120 ? 9.328 7.898 -3.777 1 92.81 120 GLY B N 1
ATOM 3137 C CA . GLY B 1 120 ? 9.258 6.57 -4.367 1 92.81 120 GLY B CA 1
ATOM 3138 C C . GLY B 1 120 ? 7.961 5.844 -4.066 1 92.81 120 GLY B C 1
ATOM 3139 O O . GLY B 1 120 ? 7.355 5.25 -4.957 1 92.81 120 GLY B O 1
ATOM 3140 N N . PHE B 1 121 ? 7.531 5.957 -2.834 1 89.81 121 PHE B N 1
ATOM 3141 C CA . PHE B 1 121 ? 6.355 5.199 -2.42 1 89.81 121 PHE B CA 1
ATOM 3142 C C . PHE B 1 121 ? 5.105 5.711 -3.127 1 89.81 121 PHE B C 1
ATOM 3144 O O . PHE B 1 121 ? 4.188 4.941 -3.414 1 89.81 121 PHE B O 1
ATOM 3151 N N . ILE B 1 122 ? 4.961 6.988 -3.426 1 88.69 122 ILE B N 1
ATOM 3152 C CA . ILE B 1 122 ? 3.793 7.578 -4.07 1 88.69 122 ILE B CA 1
ATOM 3153 C C . ILE B 1 122 ? 3.771 7.195 -5.551 1 88.69 122 ILE B C 1
ATOM 3155 O O . ILE B 1 122 ? 2.736 6.781 -6.074 1 88.69 122 ILE B O 1
ATOM 3159 N N . ALA B 1 123 ? 4.973 7.371 -6.188 1 93.5 123 ALA B N 1
ATOM 3160 C CA . ALA B 1 123 ? 5.074 7.008 -7.598 1 93.5 123 ALA B CA 1
ATOM 3161 C C . ALA B 1 123 ? 4.676 5.551 -7.816 1 93.5 123 ALA B C 1
ATOM 3163 O O . ALA B 1 123 ? 3.947 5.234 -8.758 1 93.5 123 ALA B O 1
ATOM 3164 N N . THR B 1 124 ? 5.094 4.754 -6.871 1 95.69 124 THR B N 1
ATOM 3165 C CA . THR B 1 124 ? 4.887 3.326 -7.09 1 95.69 124 THR B CA 1
ATOM 3166 C C . THR B 1 124 ? 3.521 2.891 -6.566 1 95.69 124 THR B C 1
ATOM 3168 O O . THR B 1 124 ? 2.984 1.868 -7 1 95.69 124 THR B O 1
ATOM 3171 N N . LEU B 1 125 ? 2.986 3.627 -5.633 1 91.06 125 LEU B N 1
ATOM 3172 C CA . LEU B 1 125 ? 1.594 3.404 -5.262 1 91.06 125 LEU B CA 1
ATOM 3173 C C . LEU B 1 125 ? 0.667 3.686 -6.441 1 91.06 125 LEU B C 1
ATOM 3175 O O . LEU B 1 125 ? -0.279 2.932 -6.684 1 91.06 125 LEU B O 1
ATOM 3179 N N . ALA B 1 126 ? 0.92 4.801 -7.094 1 93.62 126 ALA B N 1
ATOM 3180 C CA . ALA B 1 126 ? 0.153 5.137 -8.289 1 93.62 126 ALA B CA 1
ATOM 3181 C C . ALA B 1 126 ? 0.302 4.055 -9.359 1 93.62 126 ALA B C 1
ATOM 3183 O O . ALA B 1 126 ? -0.689 3.607 -9.938 1 93.62 126 ALA B O 1
ATOM 3184 N N . SER B 1 127 ? 1.531 3.641 -9.547 1 96.44 127 SER B N 1
ATOM 3185 C CA . SER B 1 127 ? 1.797 2.602 -10.539 1 96.44 127 SER B CA 1
ATOM 3186 C C . SER B 1 127 ? 1.104 1.295 -10.172 1 96.44 127 SER B C 1
ATOM 3188 O O . SER B 1 127 ? 0.596 0.587 -11.039 1 96.44 127 SER B O 1
ATOM 3190 N N . MET B 1 128 ? 1.133 0.996 -8.898 1 95.31 128 MET B N 1
ATOM 3191 C CA . MET B 1 128 ? 0.472 -0.211 -8.414 1 95.31 128 MET B CA 1
ATOM 3192 C C . MET B 1 128 ? -1.01 -0.203 -8.773 1 95.31 128 MET B C 1
ATOM 3194 O O . MET B 1 128 ? -1.529 -1.187 -9.305 1 95.31 128 MET B O 1
ATOM 3198 N N . THR B 1 129 ? -1.613 0.92 -8.547 1 92.69 129 THR B N 1
ATOM 3199 C CA . THR B 1 129 ? -3.049 1.042 -8.773 1 92.69 129 THR B CA 1
ATOM 3200 C C . THR B 1 129 ? -3.359 1.035 -10.273 1 92.69 129 THR B C 1
ATOM 3202 O O . THR B 1 129 ? -4.316 0.394 -10.703 1 92.69 129 THR B O 1
ATOM 3205 N N . ILE B 1 130 ? -2.584 1.717 -11.008 1 95.81 130 ILE B N 1
ATOM 3206 C CA . ILE B 1 130 ? -2.779 1.8 -12.453 1 95.81 130 ILE B CA 1
ATOM 3207 C C . ILE B 1 130 ? -2.602 0.418 -13.078 1 95.81 130 ILE B C 1
ATOM 3209 O O . ILE B 1 130 ? -3.447 -0.034 -13.852 1 95.81 130 ILE B O 1
ATOM 3213 N N . LEU B 1 131 ? -1.533 -0.252 -12.688 1 96.94 131 LEU B N 1
ATOM 3214 C CA . LEU B 1 131 ? -1.227 -1.56 -13.258 1 96.94 131 LEU B CA 1
ATOM 3215 C C . LEU B 1 131 ? -2.301 -2.578 -12.891 1 96.94 131 LEU B C 1
ATOM 3217 O O . LEU B 1 131 ? -2.723 -3.373 -13.734 1 96.94 131 LEU B O 1
ATOM 3221 N N . ARG B 1 132 ? -2.674 -2.543 -11.664 1 95 132 ARG B N 1
ATOM 3222 C CA . ARG B 1 132 ? -3.719 -3.461 -11.227 1 95 132 ARG B CA 1
ATOM 3223 C C . ARG B 1 132 ? -5.027 -3.195 -11.961 1 95 132 ARG B C 1
ATOM 3225 O O . ARG B 1 132 ? -5.688 -4.129 -12.422 1 95 132 ARG B O 1
ATOM 3232 N N . GLY B 1 133 ? -5.414 -1.919 -12.062 1 93.19 133 GLY B N 1
ATOM 3233 C CA . GLY B 1 133 ? -6.613 -1.561 -12.805 1 93.19 133 GLY B CA 1
ATOM 3234 C C . GLY B 1 133 ? -6.562 -1.991 -14.258 1 93.19 133 GLY B C 1
ATOM 3235 O O . GLY B 1 133 ? -7.531 -2.551 -14.773 1 93.19 133 GLY B O 1
ATOM 3236 N N . LEU B 1 134 ? -5.461 -1.806 -14.852 1 95.5 134 LEU B N 1
ATOM 3237 C CA . LEU B 1 134 ? -5.297 -2.186 -16.25 1 95.5 134 LEU B CA 1
ATOM 3238 C C . LEU B 1 134 ? -5.375 -3.701 -16.406 1 95.5 134 LEU B C 1
ATOM 3240 O O . LEU B 1 134 ? -5.906 -4.191 -17.406 1 95.5 134 LEU B O 1
ATOM 3244 N N . ALA B 1 135 ? -4.805 -4.422 -15.453 1 95.44 135 ALA B N 1
ATOM 3245 C CA . ALA B 1 135 ? -4.879 -5.883 -15.492 1 95.44 135 ALA B CA 1
ATOM 3246 C C . ALA B 1 135 ? -6.328 -6.359 -15.484 1 95.44 135 ALA B C 1
ATOM 3248 O O . ALA B 1 135 ? -6.707 -7.219 -16.281 1 95.44 135 ALA B O 1
ATOM 3249 N N . TYR B 1 136 ? -7.082 -5.75 -14.703 1 93.38 136 TYR B N 1
ATOM 3250 C CA . TYR B 1 136 ? -8.484 -6.141 -14.617 1 93.38 136 TYR B CA 1
ATOM 3251 C C . TYR B 1 136 ? -9.25 -5.699 -15.852 1 93.38 136 TYR B C 1
ATOM 3253 O O . TYR B 1 136 ? -10.125 -6.422 -16.344 1 93.38 136 TYR B O 1
ATOM 3261 N N . ILE B 1 137 ? -8.977 -4.535 -16.391 1 92.81 137 ILE B N 1
ATOM 3262 C CA . ILE B 1 137 ? -9.672 -4.008 -17.562 1 92.81 137 ILE B CA 1
ATOM 3263 C C . ILE B 1 137 ? -9.391 -4.898 -18.766 1 92.81 137 ILE B C 1
ATOM 3265 O O . ILE B 1 137 ? -10.312 -5.281 -19.5 1 92.81 137 ILE B O 1
ATOM 3269 N N . ILE B 1 138 ? -8.188 -5.277 -18.922 1 91.31 138 ILE B N 1
ATOM 3270 C CA . ILE B 1 138 ? -7.77 -6.004 -20.109 1 91.31 138 ILE B CA 1
ATOM 3271 C C . ILE B 1 138 ? -8.281 -7.441 -20.047 1 91.31 138 ILE B C 1
ATOM 3273 O O . ILE B 1 138 ? -8.695 -8.008 -21.062 1 91.31 138 ILE B O 1
ATOM 3277 N N . THR B 1 139 ? -8.367 -8.039 -18.875 1 93.62 139 THR B N 1
ATOM 3278 C CA . THR B 1 139 ? -8.75 -9.445 -18.75 1 93.62 139 THR B CA 1
ATOM 3279 C C . THR B 1 139 ? -10.242 -9.562 -18.453 1 93.62 139 THR B C 1
ATOM 3281 O O . THR B 1 139 ? -10.812 -10.656 -18.531 1 93.62 139 THR B O 1
ATOM 3284 N N . GLY B 1 140 ? -10.875 -8.438 -18.125 1 90.31 140 GLY B N 1
ATOM 3285 C CA . GLY B 1 140 ? -12.258 -8.5 -17.672 1 90.31 140 GLY B CA 1
ATOM 3286 C C . GLY B 1 140 ? -12.422 -9.266 -16.359 1 90.31 140 GLY B C 1
ATOM 3287 O O . GLY B 1 140 ? -13.477 -9.852 -16.109 1 90.31 140 GLY B O 1
ATOM 3288 N N . GLY B 1 141 ? -11.312 -9.367 -15.672 1 89.5 141 GLY B N 1
ATOM 3289 C CA . GLY B 1 141 ? -11.344 -10.086 -14.414 1 89.5 141 GLY B CA 1
ATOM 3290 C C . GLY B 1 141 ? -11.172 -11.586 -14.57 1 89.5 141 GLY B C 1
ATOM 3291 O O . GLY B 1 141 ? -11.18 -12.328 -13.586 1 89.5 141 GLY B O 1
ATOM 3292 N N . ASN B 1 142 ? -10.945 -12 -15.758 1 93.44 142 ASN B N 1
ATOM 3293 C CA . ASN B 1 142 ? -10.812 -13.43 -16.031 1 93.44 142 ASN B CA 1
ATOM 3294 C C . ASN B 1 142 ? -9.352 -13.852 -16.109 1 93.44 142 ASN B C 1
ATOM 3296 O O . ASN B 1 142 ? -8.469 -13.023 -16.375 1 93.44 142 ASN B O 1
ATOM 3300 N N . SER B 1 143 ? -9.141 -15.117 -15.852 1 95.31 143 SER B N 1
ATOM 3301 C CA . SER B 1 143 ? -7.805 -15.68 -15.977 1 95.31 143 SER B CA 1
ATOM 3302 C C . SER B 1 143 ? -7.469 -15.984 -17.438 1 95.31 143 SER B C 1
ATOM 3304 O O . SER B 1 143 ? -8.367 -16.266 -18.234 1 95.31 143 SER B O 1
ATOM 3306 N N . ILE B 1 144 ? -6.215 -15.922 -17.719 1 96.31 144 ILE B N 1
ATOM 3307 C CA . ILE B 1 144 ? -5.734 -16.25 -19.062 1 96.31 144 ILE B CA 1
ATOM 3308 C C . ILE B 1 144 ? -4.98 -17.578 -19.031 1 96.31 144 ILE B C 1
ATOM 3310 O O . ILE B 1 144 ? -4.074 -17.766 -18.203 1 96.31 144 ILE B O 1
ATOM 3314 N N . VAL B 1 145 ? -5.426 -18.422 -19.938 1 95 145 VAL B N 1
ATOM 3315 C CA . VAL B 1 145 ? -4.793 -19.734 -20 1 95 145 VAL B CA 1
ATOM 3316 C C . VAL B 1 145 ? -4.051 -19.891 -21.328 1 95 145 VAL B C 1
ATOM 3318 O O . VAL B 1 145 ? -4.414 -19.266 -22.312 1 95 145 VAL B O 1
ATOM 3321 N N . TRP B 1 146 ? -2.971 -20.641 -21.234 1 94.44 146 TRP B N 1
ATOM 3322 C CA . TRP B 1 146 ? -2.168 -20.938 -22.406 1 94.44 146 TRP B CA 1
ATOM 3323 C C . TRP B 1 146 ? -2.004 -22.438 -22.609 1 94.44 146 TRP B C 1
ATOM 3325 O O . TRP B 1 146 ? -2.299 -23.219 -21.703 1 94.44 146 TRP B O 1
ATOM 3335 N N . SER B 1 147 ? -1.604 -22.891 -23.781 1 89.44 147 SER B N 1
ATOM 3336 C CA . SER B 1 147 ? -1.476 -24.312 -24.062 1 89.44 147 SER B CA 1
ATOM 3337 C C . SER B 1 147 ? -0.012 -24.719 -24.188 1 89.44 147 SER B C 1
ATOM 3339 O O . SER B 1 147 ? 0.313 -25.922 -24.141 1 89.44 147 SER B O 1
ATOM 3341 N N . ASN B 1 148 ? 0.898 -23.797 -24.172 1 93.69 148 ASN B N 1
ATOM 3342 C CA . ASN B 1 148 ? 2.305 -24.094 -24.422 1 93.69 148 ASN B CA 1
ATOM 3343 C C . ASN B 1 148 ? 2.988 -24.656 -23.172 1 93.69 148 ASN B C 1
ATOM 3345 O O . ASN B 1 148 ? 3.221 -23.922 -22.219 1 93.69 148 ASN B O 1
ATOM 3349 N N . ASP B 1 149 ? 3.443 -25.875 -23.234 1 93.12 149 ASP B N 1
ATOM 3350 C CA . ASP B 1 149 ? 4.047 -26.547 -22.094 1 93.12 149 ASP B CA 1
ATOM 3351 C C . ASP B 1 149 ? 5.41 -25.953 -21.766 1 93.12 149 ASP B C 1
ATOM 3353 O O . ASP B 1 149 ? 5.816 -25.938 -20.594 1 93.12 149 ASP B O 1
ATOM 3357 N N . ASN B 1 150 ? 6.066 -25.5 -22.75 1 94.81 150 ASN B N 1
ATOM 3358 C CA . ASN B 1 150 ? 7.383 -24.906 -22.516 1 94.81 150 ASN B CA 1
ATOM 3359 C C . ASN B 1 150 ? 7.289 -23.641 -21.672 1 94.81 150 ASN B C 1
ATOM 3361 O O . ASN B 1 150 ? 8.188 -23.344 -20.891 1 94.81 150 ASN B O 1
ATOM 3365 N N . PHE B 1 151 ? 6.203 -22.969 -21.922 1 96.38 151 PHE B N 1
ATOM 3366 C CA . PHE B 1 151 ? 5.965 -21.781 -21.109 1 96.38 151 PHE B CA 1
ATOM 3367 C C . PHE B 1 151 ? 5.699 -22.156 -19.656 1 96.38 151 PHE B C 1
ATOM 3369 O O . PHE B 1 151 ? 6.211 -21.516 -18.734 1 96.38 151 PHE B O 1
ATOM 3376 N N . THR B 1 152 ? 5.02 -23.203 -19.469 1 95.12 152 THR B N 1
ATOM 3377 C CA . THR B 1 152 ? 4.684 -23.672 -18.125 1 95.12 152 THR B CA 1
ATOM 3378 C C . THR B 1 152 ? 5.93 -24.172 -17.406 1 95.12 152 THR B C 1
ATOM 3380 O O . THR B 1 152 ? 6.031 -24.062 -16.172 1 95.12 152 THR B O 1
ATOM 3383 N N . LYS B 1 153 ? 6.918 -24.609 -18.125 1 94.31 153 LYS B N 1
ATOM 3384 C CA . LYS B 1 153 ? 8.125 -25.188 -17.547 1 94.31 153 LYS B CA 1
ATOM 3385 C C . LYS B 1 153 ? 8.977 -24.125 -16.859 1 94.31 153 LYS B C 1
ATOM 3387 O O . LYS B 1 153 ? 9.828 -24.438 -16.031 1 94.31 153 LYS B O 1
ATOM 3392 N N . ILE B 1 154 ? 8.734 -22.891 -17.156 1 94.56 154 ILE B N 1
ATOM 3393 C CA . ILE B 1 154 ? 9.477 -21.812 -16.516 1 94.56 154 ILE B CA 1
ATOM 3394 C C . ILE B 1 154 ? 9.234 -21.844 -15.008 1 94.56 154 ILE B C 1
ATOM 3396 O O . ILE B 1 154 ? 10.156 -21.641 -14.219 1 94.56 154 ILE B O 1
ATOM 3400 N N . GLY B 1 155 ? 8 -22.094 -14.609 1 93.81 155 GLY B N 1
ATOM 3401 C CA . GLY B 1 155 ? 7.648 -22.078 -13.203 1 93.81 155 GLY B CA 1
ATOM 3402 C C . GLY B 1 155 ? 7.578 -23.469 -12.586 1 93.81 155 GLY B C 1
ATOM 3403 O O . GLY B 1 155 ? 7.691 -23.609 -11.367 1 93.81 155 GLY B O 1
ATOM 3404 N N . THR B 1 156 ? 7.434 -24.484 -13.414 1 92.62 156 THR B N 1
ATOM 3405 C CA . THR B 1 156 ? 7.172 -25.812 -12.859 1 92.62 156 THR B CA 1
ATOM 3406 C C . THR B 1 156 ? 8.242 -26.812 -13.305 1 92.62 156 THR B C 1
ATOM 3408 O O . THR B 1 156 ? 8.344 -27.906 -12.75 1 92.62 156 THR B O 1
ATOM 3411 N N . GLY B 1 157 ? 9.062 -26.422 -14.203 1 91.94 157 GLY B N 1
ATOM 3412 C CA . GLY B 1 157 ? 9.992 -27.359 -14.812 1 91.94 157 GLY B CA 1
ATOM 3413 C C . GLY B 1 157 ? 11.234 -27.609 -13.984 1 91.94 157 GLY B C 1
ATOM 3414 O O . GLY B 1 157 ? 11.414 -27 -12.922 1 91.94 157 GLY B O 1
ATOM 3415 N N . TYR B 1 158 ? 12.039 -28.641 -14.5 1 92.56 158 TYR B N 1
ATOM 3416 C CA . TYR B 1 158 ? 13.273 -29.031 -13.82 1 92.56 158 TYR B CA 1
ATOM 3417 C C . TYR B 1 158 ? 14.43 -29.109 -14.812 1 92.56 158 TYR B C 1
ATOM 3419 O O . TYR B 1 158 ? 14.227 -29.391 -15.992 1 92.56 158 TYR B O 1
ATOM 3427 N N . MET B 1 159 ? 15.516 -28.672 -14.391 1 91.94 159 MET B N 1
ATOM 3428 C CA . MET B 1 159 ? 16.781 -29.016 -15.016 1 91.94 159 MET B CA 1
ATOM 3429 C C . MET B 1 159 ? 17.594 -29.969 -14.141 1 91.94 159 MET B C 1
ATOM 3431 O O . MET B 1 159 ? 18.266 -29.547 -13.211 1 91.94 159 MET B O 1
ATOM 3435 N N . GLY B 1 160 ? 17.469 -31.297 -14.445 1 91.44 160 GLY B N 1
ATOM 3436 C CA . GLY B 1 160 ? 17.969 -32.281 -13.5 1 91.44 160 GLY B CA 1
ATOM 3437 C C . GLY B 1 160 ? 17.156 -32.344 -12.227 1 91.44 160 GLY B C 1
ATOM 3438 O O . GLY B 1 160 ? 15.922 -32.438 -12.273 1 91.44 160 GLY B O 1
ATOM 3439 N N . PRO B 1 161 ? 17.812 -32.312 -11.094 1 90.31 161 PRO B N 1
ATOM 3440 C CA . PRO B 1 161 ? 17.094 -32.344 -9.812 1 90.31 161 PRO B CA 1
ATOM 3441 C C . PRO B 1 161 ? 16.734 -30.938 -9.32 1 90.31 161 PRO B C 1
ATOM 3443 O O . PRO B 1 161 ? 15.992 -30.797 -8.344 1 90.31 161 PRO B O 1
ATOM 3446 N N . VAL B 1 162 ? 17.109 -29.984 -10.039 1 93.38 162 VAL B N 1
ATOM 3447 C CA . VAL B 1 162 ? 16.938 -28.609 -9.555 1 93.38 162 VAL B CA 1
ATOM 3448 C C . VAL B 1 162 ? 15.836 -27.922 -10.352 1 93.38 162 VAL B C 1
ATOM 3450 O O . VAL B 1 162 ? 15.867 -27.891 -11.578 1 93.38 162 VAL B O 1
ATOM 3453 N N . PRO B 1 163 ? 14.852 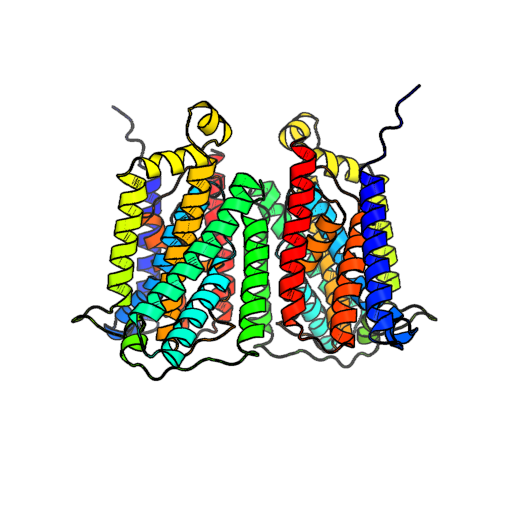-27.391 -9.672 1 95.88 163 PRO B N 1
ATOM 3454 C CA . PRO B 1 163 ? 13.797 -26.641 -10.367 1 95.88 163 PRO B CA 1
ATOM 3455 C C . PRO B 1 163 ? 14.328 -25.438 -11.125 1 95.88 163 PRO B C 1
ATOM 3457 O O . PRO B 1 163 ? 15.242 -24.75 -10.641 1 95.88 163 PRO B O 1
ATOM 3460 N N . ILE B 1 164 ? 13.773 -25.109 -12.266 1 97.06 164 ILE B N 1
ATOM 3461 C CA . ILE B 1 164 ? 14.203 -24.031 -13.156 1 97.06 164 ILE B CA 1
ATOM 3462 C C . ILE B 1 164 ? 14.141 -22.703 -12.422 1 97.06 164 ILE B C 1
ATOM 3464 O O . ILE B 1 164 ? 15.07 -21.891 -12.492 1 97.06 164 ILE B O 1
ATOM 3468 N N . PRO B 1 165 ? 13.016 -22.406 -11.625 1 97.56 165 PRO B N 1
ATOM 3469 C CA . PRO B 1 165 ? 12.969 -21.141 -10.898 1 97.56 165 PRO B CA 1
ATOM 3470 C C . PRO B 1 165 ? 14.156 -20.953 -9.953 1 97.56 165 PRO B C 1
ATOM 3472 O O . PRO B 1 165 ? 14.609 -19.812 -9.75 1 97.56 165 PRO B O 1
ATOM 3475 N N . VAL B 1 166 ? 14.648 -21.984 -9.383 1 97.75 166 VAL B N 1
ATOM 3476 C CA . VAL B 1 166 ? 15.766 -21.906 -8.445 1 97.75 166 VAL B CA 1
ATOM 3477 C C . VAL B 1 166 ? 17.031 -21.5 -9.195 1 97.75 166 VAL B C 1
ATOM 3479 O O . VAL B 1 166 ? 17.844 -20.719 -8.688 1 97.75 166 VAL B O 1
ATOM 3482 N N . ILE B 1 167 ? 17.203 -22.031 -10.352 1 97.81 167 ILE B N 1
ATOM 3483 C CA . ILE B 1 167 ? 18.344 -21.688 -11.188 1 97.81 167 ILE B CA 1
ATOM 3484 C C . ILE B 1 167 ? 18.297 -20.203 -11.531 1 97.81 167 ILE B C 1
ATOM 3486 O O . ILE B 1 167 ? 19.297 -19.5 -11.414 1 97.81 167 ILE B O 1
ATOM 3490 N N . ILE B 1 168 ? 17.109 -19.75 -11.93 1 98.12 168 ILE B N 1
ATOM 3491 C CA . ILE B 1 168 ? 16.938 -18.344 -12.266 1 98.12 168 ILE B CA 1
ATOM 3492 C C . ILE B 1 168 ? 17.219 -17.484 -11.039 1 98.12 168 ILE B C 1
ATOM 3494 O O . ILE B 1 168 ? 17.844 -16.422 -11.148 1 98.12 168 ILE B O 1
ATOM 3498 N N . MET B 1 169 ? 16.766 -17.938 -9.891 1 98.25 169 MET B N 1
ATOM 3499 C CA . MET B 1 169 ? 17.016 -17.234 -8.633 1 98.25 169 MET B CA 1
ATOM 3500 C C . MET B 1 169 ? 18.5 -17.094 -8.367 1 98.25 169 MET B C 1
ATOM 3502 O O . MET B 1 169 ? 18.969 -16.016 -8.008 1 98.25 169 MET B O 1
ATOM 3506 N N . ILE B 1 170 ? 19.281 -18.172 -8.555 1 98.06 170 ILE B N 1
ATOM 3507 C CA . ILE B 1 170 ? 20.719 -18.156 -8.32 1 98.06 170 ILE B CA 1
ATOM 3508 C C . ILE B 1 170 ? 21.391 -17.141 -9.242 1 98.06 170 ILE B C 1
ATOM 3510 O O . ILE B 1 170 ? 22.25 -16.359 -8.812 1 98.06 170 ILE B O 1
ATOM 3514 N N . VAL B 1 171 ? 20.984 -17.109 -10.477 1 98.31 171 VAL B N 1
ATOM 3515 C CA . VAL B 1 171 ? 21.531 -16.156 -11.438 1 98.31 171 VAL B CA 1
ATOM 3516 C C . VAL B 1 171 ? 21.219 -14.734 -10.984 1 98.31 171 VAL B C 1
ATOM 3518 O O . VAL B 1 171 ? 22.078 -13.852 -11.039 1 98.31 171 VAL B O 1
ATOM 3521 N N . ALA B 1 172 ? 19.984 -14.508 -10.547 1 98.31 172 ALA B N 1
ATOM 3522 C CA . ALA B 1 172 ? 19.578 -13.188 -10.086 1 98.31 172 ALA B CA 1
ATOM 3523 C C . ALA B 1 172 ? 20.359 -12.766 -8.852 1 98.31 172 ALA B C 1
ATOM 3525 O O . ALA B 1 172 ? 20.734 -11.594 -8.719 1 98.31 172 ALA B O 1
ATOM 3526 N N . ILE B 1 173 ? 20.594 -13.734 -7.977 1 98.25 173 ILE B N 1
ATOM 3527 C CA . ILE B 1 173 ? 21.344 -13.453 -6.758 1 98.25 173 ILE B CA 1
ATOM 3528 C C . ILE B 1 173 ? 22.781 -13.086 -7.113 1 98.25 173 ILE B C 1
ATOM 3530 O O . ILE B 1 173 ? 23.328 -12.109 -6.598 1 98.25 173 ILE B O 1
ATOM 3534 N N . ILE B 1 174 ? 23.375 -13.867 -7.965 1 98.25 174 ILE B N 1
ATOM 3535 C CA . ILE B 1 174 ? 24.734 -13.594 -8.398 1 98.25 174 ILE B CA 1
ATOM 3536 C C . ILE B 1 174 ? 24.797 -12.219 -9.047 1 98.25 174 ILE B C 1
ATOM 3538 O O . ILE B 1 174 ? 25.703 -11.43 -8.758 1 98.25 174 ILE B O 1
ATOM 3542 N N . PHE B 1 175 ? 23.797 -11.945 -9.852 1 97.94 175 PHE B N 1
ATOM 3543 C CA . PHE B 1 175 ? 23.719 -10.641 -10.5 1 97.94 175 PHE B CA 1
ATOM 3544 C C . PHE B 1 175 ? 23.625 -9.523 -9.469 1 97.94 175 PHE B C 1
ATOM 3546 O O . PHE B 1 175 ? 24.375 -8.547 -9.547 1 97.94 175 PHE B O 1
ATOM 3553 N N . GLY B 1 176 ? 22.766 -9.672 -8.547 1 97.81 176 GLY B N 1
ATOM 3554 C CA . GLY B 1 176 ? 22.594 -8.656 -7.516 1 97.81 176 GLY B CA 1
ATOM 3555 C C . GLY B 1 176 ? 23.828 -8.461 -6.656 1 97.81 176 GLY B C 1
ATOM 3556 O O . GLY B 1 176 ? 24.234 -7.332 -6.371 1 97.81 176 GLY B O 1
ATOM 3557 N N . VAL B 1 177 ? 24.469 -9.602 -6.289 1 97.25 177 VAL B N 1
ATOM 3558 C CA . VAL B 1 177 ? 25.656 -9.547 -5.449 1 97.25 177 VAL B CA 1
ATOM 3559 C C . VAL B 1 177 ? 26.797 -8.883 -6.215 1 97.25 177 VAL B C 1
ATOM 3561 O O . VAL B 1 177 ? 27.469 -7.996 -5.684 1 97.25 177 VAL B O 1
ATOM 3564 N N . MET B 1 178 ? 26.984 -9.258 -7.43 1 97.5 178 MET B N 1
ATOM 3565 C CA . MET B 1 178 ? 28.047 -8.68 -8.25 1 97.5 178 MET B CA 1
ATOM 3566 C C . MET B 1 178 ? 27.797 -7.191 -8.484 1 97.5 178 MET B C 1
ATOM 3568 O O . MET B 1 178 ? 28.719 -6.383 -8.367 1 97.5 178 MET B O 1
ATOM 3572 N N . LEU B 1 179 ? 26.594 -6.844 -8.75 1 96.88 179 LEU B N 1
ATOM 3573 C CA . LEU B 1 179 ? 26.234 -5.465 -9.047 1 96.88 179 LEU B CA 1
ATOM 3574 C C . LEU B 1 179 ? 26.469 -4.566 -7.84 1 96.88 179 LEU B C 1
ATOM 3576 O O . LEU B 1 179 ? 26.906 -3.422 -7.988 1 96.88 179 LEU B O 1
ATOM 3580 N N . THR B 1 180 ? 26.25 -5.043 -6.664 1 96 180 THR B N 1
ATOM 3581 C CA . THR B 1 180 ? 26.312 -4.211 -5.469 1 96 180 THR B CA 1
ATOM 3582 C C . THR B 1 180 ? 27.703 -4.246 -4.855 1 96 180 THR B C 1
ATOM 3584 O O . THR B 1 180 ? 28.078 -3.352 -4.086 1 96 180 THR B O 1
ATOM 3587 N N . THR B 1 181 ? 28.516 -5.289 -5.145 1 94.69 181 THR B N 1
ATOM 3588 C CA . THR B 1 181 ? 29.781 -5.418 -4.434 1 94.69 181 THR B CA 1
ATOM 3589 C C . THR B 1 181 ? 30.953 -5.242 -5.391 1 94.69 181 THR B C 1
ATOM 3591 O O . THR B 1 181 ? 32.031 -4.77 -4.992 1 94.69 181 THR B O 1
ATOM 3594 N N . LYS B 1 182 ? 30.781 -5.605 -6.637 1 95.44 182 LYS B N 1
ATOM 3595 C CA . LYS B 1 182 ? 31.938 -5.676 -7.512 1 95.44 182 LYS B CA 1
ATOM 3596 C C . LYS B 1 182 ? 31.953 -4.527 -8.516 1 95.44 182 LYS B C 1
ATOM 3598 O O . LYS B 1 182 ? 33 -4.102 -8.969 1 95.44 182 LYS B O 1
ATOM 3603 N N . PHE B 1 183 ? 30.844 -3.992 -8.836 1 96.12 183 PHE B N 1
ATOM 3604 C CA . PHE B 1 183 ? 30.766 -2.975 -9.875 1 96.12 183 PHE B CA 1
ATOM 3605 C C . PHE B 1 183 ? 30.734 -1.578 -9.273 1 96.12 183 PHE B C 1
ATOM 3607 O O . PHE B 1 183 ? 30.359 -1.411 -8.102 1 96.12 183 PHE B O 1
ATOM 3614 N N . ARG B 1 184 ? 31.156 -0.576 -10.102 1 95.19 184 ARG B N 1
ATOM 3615 C CA . ARG B 1 184 ? 31.141 0.824 -9.688 1 95.19 184 ARG B CA 1
ATOM 3616 C C . ARG B 1 184 ? 29.703 1.282 -9.398 1 95.19 184 ARG B C 1
ATOM 3618 O O . ARG B 1 184 ? 29.484 2.107 -8.508 1 95.19 184 ARG B O 1
ATOM 3625 N N . PHE B 1 185 ? 28.828 0.682 -10.07 1 96.75 185 PHE B N 1
ATOM 3626 C CA . PHE B 1 185 ? 27.422 1.042 -9.906 1 96.75 185 PHE B CA 1
ATOM 3627 C C . PHE B 1 185 ? 26.953 0.784 -8.477 1 96.75 185 PHE B C 1
ATOM 3629 O O . PHE B 1 185 ? 26.172 1.552 -7.93 1 96.75 185 PHE B O 1
ATOM 3636 N N . GLY B 1 186 ? 27.438 -0.277 -7.941 1 96.69 186 GLY B N 1
ATOM 3637 C CA . GLY B 1 186 ? 27.094 -0.579 -6.559 1 96.69 186 GLY B CA 1
ATOM 3638 C C . GLY B 1 186 ? 27.531 0.506 -5.59 1 96.69 186 GLY B C 1
ATOM 3639 O O . GLY B 1 186 ? 26.781 0.873 -4.684 1 96.69 186 GLY B O 1
ATOM 3640 N N . ARG B 1 187 ? 28.672 1.064 -5.789 1 96.38 187 ARG B N 1
ATOM 3641 C CA . ARG B 1 187 ? 29.156 2.146 -4.941 1 96.38 187 ARG B CA 1
ATOM 3642 C C . ARG B 1 187 ? 28.281 3.385 -5.066 1 96.38 187 ARG B C 1
ATOM 3644 O O . ARG B 1 187 ? 28.047 4.094 -4.082 1 96.38 187 ARG B O 1
ATOM 3651 N N . TYR B 1 188 ? 27.844 3.543 -6.254 1 97.88 188 TYR B N 1
ATOM 3652 C CA . TYR B 1 188 ? 26.969 4.691 -6.473 1 97.88 188 TYR B CA 1
ATOM 3653 C C . TYR B 1 188 ? 25.641 4.516 -5.742 1 97.88 188 TYR B C 1
ATOM 3655 O O . TYR B 1 188 ? 25.094 5.477 -5.191 1 97.88 188 TYR B O 1
ATOM 3663 N N . ILE B 1 189 ? 25.141 3.297 -5.703 1 97.81 189 ILE B N 1
ATOM 3664 C CA . ILE B 1 189 ? 23.875 3.002 -5.043 1 97.81 189 ILE B CA 1
ATOM 3665 C C . ILE B 1 189 ? 24 3.299 -3.549 1 97.81 189 ILE B C 1
ATOM 3667 O O . ILE B 1 189 ? 23.141 3.979 -2.979 1 97.81 189 ILE B O 1
ATOM 3671 N N . TYR B 1 190 ? 25.078 2.871 -2.926 1 97.69 190 TYR B N 1
ATOM 3672 C CA . TYR B 1 190 ? 25.266 3.068 -1.494 1 97.69 190 TYR B CA 1
ATOM 3673 C C . TYR B 1 190 ? 25.516 4.535 -1.174 1 97.69 190 TYR B C 1
ATOM 3675 O O . TYR B 1 190 ? 25.047 5.047 -0.158 1 97.69 190 TYR B O 1
ATOM 3683 N N . ALA B 1 191 ? 26.219 5.219 -2.027 1 97.44 191 ALA B N 1
ATOM 3684 C CA . ALA B 1 191 ? 26.516 6.637 -1.818 1 97.44 191 ALA B CA 1
ATOM 3685 C C . ALA B 1 191 ? 25.234 7.473 -1.887 1 97.44 191 ALA B C 1
ATOM 3687 O O . ALA B 1 191 ? 24.984 8.305 -1.012 1 97.44 191 ALA B O 1
ATOM 3688 N N . VAL B 1 192 ? 24.453 7.164 -2.904 1 97.44 192 VAL B N 1
ATOM 3689 C CA . VAL B 1 192 ? 23.203 7.887 -3.074 1 97.44 192 VAL B CA 1
ATOM 3690 C C . VAL B 1 192 ? 22.297 7.648 -1.867 1 97.44 192 VAL B C 1
ATOM 3692 O O . VAL B 1 192 ? 21.641 8.57 -1.387 1 97.44 192 VAL B O 1
ATOM 3695 N N . GLY B 1 193 ? 22.312 6.426 -1.416 1 96.38 193 GLY B N 1
ATOM 3696 C CA . GLY B 1 193 ? 21.5 6.078 -0.261 1 96.38 193 GLY B CA 1
ATOM 3697 C C . GLY B 1 193 ? 21.969 6.727 1.022 1 96.38 193 GLY B C 1
ATOM 3698 O O . GLY B 1 193 ? 21.172 6.984 1.929 1 96.38 193 GLY B O 1
ATOM 3699 N N . GLY B 1 194 ? 23.234 6.93 1.131 1 94.69 194 GLY B N 1
ATOM 3700 C CA . GLY B 1 194 ? 23.781 7.586 2.311 1 94.69 194 GLY B CA 1
ATOM 3701 C C . GLY B 1 194 ? 23.406 9.055 2.406 1 94.69 194 GLY B C 1
ATOM 3702 O O . GLY B 1 194 ? 22.891 9.5 3.432 1 94.69 194 GLY B O 1
ATOM 3703 N N . ASN B 1 195 ? 23.75 9.742 1.315 1 95.19 195 ASN B N 1
ATOM 3704 C CA . ASN B 1 195 ? 23.406 11.164 1.228 1 95.19 195 ASN B CA 1
ATOM 3705 C C . ASN B 1 195 ? 23.312 11.625 -0.223 1 95.19 195 ASN B C 1
ATOM 3707 O O . ASN B 1 195 ? 24.328 11.812 -0.889 1 95.19 195 ASN B O 1
ATOM 3711 N N . MET B 1 196 ? 22.125 11.938 -0.573 1 93.38 196 MET B N 1
ATOM 3712 C CA . MET B 1 196 ? 21.875 12.281 -1.97 1 93.38 196 MET B CA 1
ATOM 3713 C C . MET B 1 196 ? 22.578 13.586 -2.338 1 93.38 196 MET B C 1
ATOM 3715 O O . MET B 1 196 ? 23.156 13.703 -3.418 1 93.38 196 MET B O 1
ATOM 3719 N N . GLU B 1 197 ? 22.484 14.508 -1.451 1 92.75 197 GLU B N 1
ATOM 3720 C CA . GLU B 1 197 ? 23.062 15.82 -1.721 1 92.75 197 GLU B CA 1
ATOM 3721 C C . GLU B 1 197 ? 24.578 15.734 -1.822 1 92.75 197 GLU B C 1
ATOM 3723 O O . GLU B 1 197 ? 25.188 16.297 -2.738 1 92.75 197 GLU B O 1
ATOM 3728 N N . THR B 1 198 ? 25.141 15.078 -0.908 1 95.31 198 THR B N 1
ATOM 3729 C CA . THR B 1 198 ? 26.594 14.906 -0.933 1 95.31 198 THR B CA 1
ATOM 3730 C C . THR B 1 198 ? 27.016 14.133 -2.174 1 95.31 198 THR B C 1
ATOM 3732 O O . THR B 1 198 ? 28.062 14.422 -2.762 1 95.31 198 THR B O 1
ATOM 3735 N N . SER B 1 199 ? 26.188 13.172 -2.576 1 96.56 199 SER B N 1
ATOM 3736 C CA . SER B 1 199 ? 26.484 12.391 -3.773 1 96.56 199 SER B CA 1
ATOM 3737 C C . SER B 1 199 ? 26.453 13.266 -5.023 1 96.56 199 SER B C 1
ATOM 3739 O O . SER B 1 199 ? 27.328 13.156 -5.887 1 96.56 199 SER B O 1
ATOM 3741 N N . ARG B 1 200 ? 25.516 14.109 -5.047 1 95.19 200 ARG B N 1
ATOM 3742 C CA . ARG B 1 200 ? 25.422 15.039 -6.172 1 95.19 200 ARG B CA 1
ATOM 3743 C C . ARG B 1 200 ? 26.641 15.945 -6.242 1 95.19 200 ARG B C 1
ATOM 3745 O O . ARG B 1 200 ? 27.188 16.172 -7.32 1 95.19 200 ARG B O 1
ATOM 3752 N N . TRP B 1 201 ? 27.094 16.391 -5.129 1 95.56 201 TRP B N 1
ATOM 3753 C CA . TRP B 1 201 ? 28.234 17.297 -5.043 1 95.56 201 TRP B CA 1
ATOM 3754 C C . TRP B 1 201 ? 29.531 16.562 -5.398 1 95.56 201 TRP B C 1
ATOM 3756 O O . TRP B 1 201 ? 30.484 17.188 -5.887 1 95.56 201 TRP B O 1
ATOM 3766 N N . SER B 1 202 ? 29.5 15.273 -5.238 1 96.25 202 SER B N 1
ATOM 3767 C CA . SER B 1 202 ? 30.688 14.469 -5.496 1 96.25 202 SER B CA 1
ATOM 3768 C C . SER B 1 202 ? 30.734 14 -6.945 1 96.25 202 SER B C 1
ATOM 3770 O O . SER B 1 202 ? 31.594 13.203 -7.316 1 96.25 202 SER B O 1
ATOM 3772 N N . GLY B 1 203 ? 29.734 14.43 -7.773 1 96.19 203 GLY B N 1
ATOM 3773 C CA . GLY B 1 203 ? 29.766 14.156 -9.203 1 96.19 203 GLY B CA 1
ATOM 3774 C C . GLY B 1 203 ? 29.031 12.883 -9.578 1 96.19 203 GLY B C 1
ATOM 3775 O O . GLY B 1 203 ? 29.062 12.469 -10.742 1 96.19 203 GLY B O 1
ATOM 3776 N N . ILE B 1 204 ? 28.453 12.234 -8.68 1 97.06 204 ILE B N 1
ATOM 3777 C CA . ILE B 1 204 ? 27.688 11.031 -8.977 1 97.06 204 ILE B CA 1
ATOM 3778 C C . ILE B 1 204 ? 26.375 11.414 -9.664 1 97.06 204 ILE B C 1
ATOM 3780 O O . ILE B 1 204 ? 25.672 12.328 -9.219 1 97.06 204 ILE B O 1
ATOM 3784 N N . PRO B 1 205 ? 26.078 10.789 -10.805 1 97.94 205 PRO B N 1
ATOM 3785 C CA . PRO B 1 205 ? 24.812 11.086 -11.477 1 97.94 205 PRO B CA 1
ATOM 3786 C C . PRO B 1 205 ? 23.609 10.445 -10.773 1 97.94 205 PRO B C 1
ATOM 3788 O O . PRO B 1 205 ? 23.109 9.414 -11.227 1 97.94 205 PRO B O 1
ATOM 3791 N N . VAL B 1 206 ? 23.125 11.102 -9.859 1 97.62 206 VAL B N 1
ATOM 3792 C CA . VAL B 1 206 ? 22.078 10.594 -8.969 1 97.62 206 VAL B CA 1
ATOM 3793 C C . VAL B 1 206 ? 20.844 10.234 -9.789 1 97.62 206 VAL B C 1
ATOM 3795 O O . VAL B 1 206 ? 20.234 9.188 -9.562 1 97.62 206 VAL B O 1
ATOM 3798 N N . VAL B 1 207 ? 20.469 11.008 -10.781 1 97.81 207 VAL B N 1
ATOM 3799 C CA . VAL B 1 207 ? 19.281 10.797 -11.602 1 97.81 207 VAL B CA 1
ATOM 3800 C C . VAL B 1 207 ? 19.406 9.477 -12.359 1 97.81 207 VAL B C 1
ATOM 3802 O O . VAL B 1 207 ? 18.484 8.656 -12.352 1 97.81 207 VAL B O 1
ATOM 3805 N N . LYS B 1 208 ? 20.516 9.258 -12.914 1 98.25 208 LYS B N 1
ATOM 3806 C CA . LYS B 1 208 ? 20.75 8.031 -13.68 1 98.25 208 LYS B CA 1
ATOM 3807 C C . LYS B 1 208 ? 20.766 6.812 -12.773 1 98.25 208 LYS B C 1
ATOM 3809 O O . LYS B 1 208 ? 20.234 5.758 -13.133 1 98.25 208 LYS B O 1
ATOM 3814 N N . VAL B 1 209 ? 21.422 6.961 -11.641 1 98.25 209 VAL B N 1
ATOM 3815 C CA . VAL B 1 209 ? 21.5 5.855 -10.695 1 98.25 209 VAL B CA 1
ATOM 3816 C C . VAL B 1 209 ? 20.109 5.445 -10.242 1 98.25 209 VAL B C 1
ATOM 3818 O O . VAL B 1 209 ? 19.766 4.258 -10.25 1 98.25 209 VAL B O 1
ATOM 3821 N N . LYS B 1 210 ? 19.281 6.391 -9.891 1 98.12 210 LYS B N 1
ATOM 3822 C CA . LYS B 1 210 ? 17.906 6.117 -9.453 1 98.12 210 LYS B CA 1
ATOM 3823 C C . LYS B 1 210 ? 17.109 5.426 -10.547 1 98.12 210 LYS B C 1
ATOM 3825 O O . LYS B 1 210 ? 16.453 4.418 -10.297 1 98.12 210 LYS B O 1
ATOM 3830 N N . ILE B 1 211 ? 17.203 5.965 -11.719 1 98.69 211 ILE B N 1
ATOM 3831 C CA . ILE B 1 211 ? 16.438 5.426 -12.836 1 98.69 211 ILE B CA 1
ATOM 3832 C C . ILE B 1 211 ? 16.859 3.982 -13.102 1 98.69 211 ILE B C 1
ATOM 3834 O O . ILE B 1 211 ? 16.016 3.102 -13.266 1 98.69 211 ILE B O 1
ATOM 3838 N N . LEU B 1 212 ? 18.125 3.756 -13.094 1 98.69 212 LEU B N 1
ATOM 3839 C CA . LEU B 1 212 ? 18.641 2.422 -13.391 1 98.69 212 LEU B CA 1
ATOM 3840 C C . LEU B 1 212 ? 18.234 1.429 -12.305 1 98.69 212 LEU B C 1
ATOM 3842 O O . LEU B 1 212 ? 17.906 0.277 -12.609 1 98.69 212 LEU B O 1
ATOM 3846 N N . VAL B 1 213 ? 18.25 1.859 -11.055 1 98.69 213 VAL B N 1
ATOM 3847 C CA . VAL B 1 213 ? 17.844 0.991 -9.953 1 98.69 213 VAL B CA 1
ATOM 3848 C C . VAL B 1 213 ? 16.391 0.598 -10.117 1 98.69 213 VAL B C 1
ATOM 3850 O O . VAL B 1 213 ? 16.031 -0.567 -9.938 1 98.69 213 VAL B O 1
ATOM 3853 N N . TYR B 1 214 ? 15.555 1.526 -10.531 1 98.81 214 TYR B N 1
ATOM 3854 C CA . TYR B 1 214 ? 14.141 1.241 -10.742 1 98.81 214 TYR B CA 1
ATOM 3855 C C . TYR B 1 214 ? 13.938 0.332 -11.945 1 98.81 214 TYR B C 1
ATOM 3857 O O . TYR B 1 214 ? 13.047 -0.522 -11.945 1 98.81 214 TYR B O 1
ATOM 3865 N N . VAL B 1 215 ? 14.734 0.531 -12.945 1 98.88 215 VAL B N 1
ATOM 3866 C CA . VAL B 1 215 ? 14.648 -0.329 -14.117 1 98.88 215 VAL B CA 1
ATOM 3867 C C . VAL B 1 215 ? 15.031 -1.758 -13.742 1 98.88 2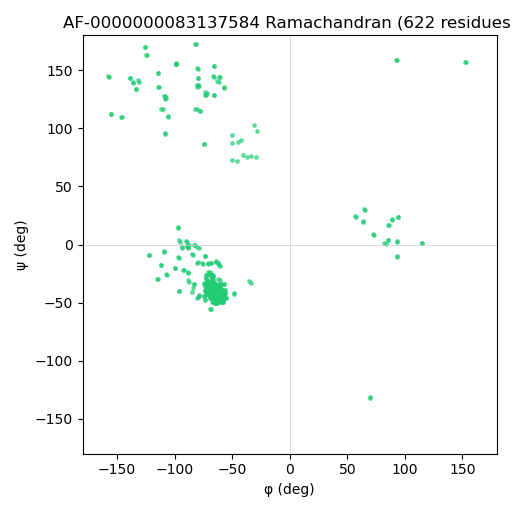15 VAL B C 1
ATOM 3869 O O . VAL B 1 215 ? 14.359 -2.713 -14.133 1 98.88 215 VAL B O 1
ATOM 3872 N N . ILE B 1 216 ? 16.094 -1.896 -12.992 1 98.81 216 ILE B N 1
ATOM 3873 C CA . ILE B 1 216 ? 16.531 -3.209 -12.531 1 98.81 216 ILE B CA 1
ATOM 3874 C C . ILE B 1 216 ? 15.445 -3.859 -11.688 1 98.81 216 ILE B C 1
ATOM 3876 O O . ILE B 1 216 ? 15.133 -5.039 -11.867 1 98.81 216 ILE B O 1
ATOM 3880 N N . MET B 1 217 ? 14.805 -3.094 -10.797 1 98.75 217 MET B N 1
ATOM 3881 C CA . MET B 1 217 ? 13.688 -3.57 -9.984 1 98.75 217 MET B CA 1
ATOM 3882 C C . MET B 1 217 ? 12.555 -4.09 -10.875 1 98.75 217 MET B C 1
ATOM 3884 O O . MET B 1 217 ? 12.016 -5.168 -10.617 1 98.75 217 MET B O 1
ATOM 3888 N N . GLY B 1 218 ? 12.289 -3.32 -11.922 1 98.81 218 GLY B N 1
ATOM 3889 C CA . GLY B 1 218 ? 11.234 -3.713 -12.836 1 98.81 218 GLY B CA 1
ATOM 3890 C C . GLY B 1 218 ? 11.531 -4.996 -13.586 1 98.81 218 GLY B C 1
ATOM 3891 O O . GLY B 1 218 ? 10.672 -5.871 -13.703 1 98.81 218 GLY B O 1
ATOM 3892 N N . VAL B 1 219 ? 12.727 -5.117 -14.023 1 98.81 219 VAL B N 1
ATOM 3893 C CA . VAL B 1 219 ? 13.141 -6.281 -14.797 1 98.81 219 VAL B CA 1
ATOM 3894 C C . VAL B 1 219 ? 13.109 -7.527 -13.914 1 98.81 219 VAL B C 1
ATOM 3896 O O . VAL B 1 219 ? 12.523 -8.547 -14.281 1 98.81 219 VAL B O 1
ATOM 3899 N N . LEU B 1 220 ? 13.703 -7.465 -12.758 1 98.81 220 LEU B N 1
ATOM 3900 C CA . LEU B 1 220 ? 13.734 -8.602 -11.844 1 98.81 220 LEU B CA 1
ATOM 3901 C C . LEU B 1 220 ? 12.328 -8.984 -11.398 1 98.81 220 LEU B C 1
ATOM 3903 O O . LEU B 1 220 ? 12 -10.172 -11.312 1 98.81 220 LEU B O 1
ATOM 3907 N N . THR B 1 221 ? 11.477 -8 -11.141 1 98.81 221 THR B N 1
ATOM 3908 C CA . THR B 1 221 ? 10.102 -8.266 -10.719 1 98.81 221 THR B CA 1
ATOM 3909 C C . THR B 1 221 ? 9.312 -8.938 -11.828 1 98.81 221 THR B C 1
ATOM 3911 O O . THR B 1 221 ? 8.477 -9.805 -11.57 1 98.81 221 THR B O 1
ATOM 3914 N N . SER B 1 222 ? 9.602 -8.508 -13.047 1 98.75 222 SER B N 1
ATOM 3915 C CA . SER B 1 222 ? 8.891 -9.117 -14.172 1 98.75 222 SER B CA 1
ATOM 3916 C C . SER B 1 222 ? 9.289 -10.578 -14.352 1 98.75 222 SER B C 1
ATOM 3918 O O . SER B 1 222 ? 8.461 -11.414 -14.711 1 98.75 222 SER B O 1
ATOM 3920 N N . ILE B 1 223 ? 10.539 -10.891 -14.102 1 98.56 223 ILE B N 1
ATOM 3921 C CA . ILE B 1 223 ? 10.992 -12.281 -14.141 1 98.56 223 ILE B CA 1
ATOM 3922 C C . ILE B 1 223 ? 10.289 -13.086 -13.055 1 98.56 223 ILE B C 1
ATOM 3924 O O . ILE B 1 223 ? 9.789 -14.188 -13.312 1 98.56 223 ILE B O 1
ATOM 3928 N N . ALA B 1 224 ? 10.203 -12.547 -11.875 1 98.56 224 ALA B N 1
ATOM 3929 C CA . ALA B 1 224 ? 9.469 -13.18 -10.789 1 98.56 224 ALA B CA 1
ATOM 3930 C C . ALA B 1 224 ? 8.008 -13.391 -11.172 1 98.56 224 ALA B C 1
ATOM 3932 O O . ALA B 1 224 ? 7.418 -14.43 -10.859 1 98.56 224 ALA B O 1
ATOM 3933 N N . GLY B 1 225 ? 7.473 -12.383 -11.875 1 98.31 225 GLY B N 1
ATOM 3934 C CA . GLY B 1 225 ? 6.082 -12.469 -12.297 1 98.31 225 GLY B CA 1
ATOM 3935 C C . GLY B 1 225 ? 5.824 -13.609 -13.266 1 98.31 225 GLY B C 1
ATOM 3936 O O . GLY B 1 225 ? 4.793 -14.281 -13.18 1 98.31 225 GLY B O 1
ATOM 3937 N N . LEU B 1 226 ? 6.75 -13.82 -14.133 1 98.06 226 LEU B N 1
ATOM 3938 C CA . LEU B 1 226 ? 6.637 -14.938 -15.062 1 98.06 226 LEU B CA 1
ATOM 3939 C C . LEU B 1 226 ? 6.641 -16.266 -14.328 1 98.06 226 LEU B C 1
ATOM 3941 O O . LEU B 1 226 ? 5.848 -17.156 -14.633 1 98.06 226 LEU B O 1
ATOM 3945 N N . ILE B 1 227 ? 7.488 -16.344 -13.383 1 97.94 227 ILE B N 1
ATOM 3946 C CA . ILE B 1 227 ? 7.59 -17.578 -12.609 1 97.94 227 ILE B CA 1
ATOM 3947 C C . ILE B 1 227 ? 6.297 -17.812 -11.836 1 97.94 227 ILE B C 1
ATOM 3949 O O . ILE B 1 227 ? 5.746 -18.922 -11.852 1 97.94 227 ILE B O 1
ATOM 3953 N N . VAL B 1 228 ? 5.773 -16.781 -11.219 1 96.75 228 VAL B N 1
ATOM 3954 C CA . VAL B 1 228 ? 4.547 -16.891 -10.438 1 96.75 228 VAL B CA 1
ATOM 3955 C C . VAL B 1 228 ? 3.395 -17.328 -11.344 1 96.75 228 VAL B C 1
ATOM 3957 O O . VAL B 1 228 ? 2.645 -18.234 -11.016 1 96.75 228 VAL B O 1
ATOM 3960 N N . THR B 1 229 ? 3.305 -16.688 -12.477 1 97.19 229 THR B N 1
ATOM 3961 C CA . THR B 1 229 ? 2.211 -16.938 -13.406 1 97.19 229 THR B CA 1
ATOM 3962 C C . THR B 1 229 ? 2.273 -18.359 -13.953 1 97.19 229 THR B C 1
ATOM 3964 O O . THR B 1 229 ? 1.258 -19.047 -13.992 1 97.19 229 THR B O 1
ATOM 3967 N N . THR B 1 230 ? 3.395 -18.828 -14.336 1 96.69 230 THR B N 1
ATOM 3968 C CA . THR B 1 230 ? 3.533 -20.156 -14.922 1 96.69 230 THR B CA 1
ATOM 3969 C C . THR B 1 230 ? 3.379 -21.234 -13.852 1 96.69 230 THR B C 1
ATOM 3971 O O . THR B 1 230 ? 2.904 -22.328 -14.141 1 96.69 230 THR B O 1
ATOM 3974 N N . ARG B 1 231 ? 3.734 -20.891 -12.695 1 94.12 231 ARG B N 1
ATOM 3975 C CA . ARG B 1 231 ? 3.508 -21.812 -11.594 1 94.12 231 ARG B CA 1
ATOM 3976 C C . ARG B 1 231 ? 2.02 -21.969 -11.297 1 94.12 231 ARG B C 1
ATOM 3978 O O . ARG B 1 231 ? 1.551 -23.062 -10.992 1 94.12 231 ARG B O 1
ATOM 3985 N N . LEU B 1 232 ? 1.303 -20.875 -11.359 1 92.31 232 LEU B N 1
ATOM 3986 C CA . LEU B 1 232 ? -0.138 -20.875 -11.125 1 92.31 232 LEU B CA 1
ATOM 3987 C C . LEU B 1 232 ? -0.868 -21.578 -12.266 1 92.31 232 LEU B C 1
ATOM 3989 O O . LEU B 1 232 ? -2.004 -22.031 -12.094 1 92.31 232 LEU B O 1
ATOM 3993 N N . GLY B 1 233 ? -0.308 -21.641 -13.383 1 94.38 233 GLY B N 1
ATOM 3994 C CA . GLY B 1 233 ? -0.899 -22.281 -14.547 1 94.38 233 GLY B CA 1
ATOM 3995 C C . GLY B 1 233 ? -1.885 -21.391 -15.281 1 94.38 233 GLY B C 1
ATOM 3996 O O . GLY B 1 233 ? -2.541 -21.844 -16.219 1 94.38 233 GLY B O 1
ATOM 3997 N N . SER B 1 234 ? -2.041 -20.203 -14.812 1 94.94 234 SER B N 1
ATOM 3998 C CA . SER B 1 234 ? -2.9 -19.219 -15.453 1 94.94 234 SER B CA 1
ATOM 3999 C C . SER B 1 234 ? -2.51 -17.812 -15.055 1 94.94 234 SER B C 1
ATOM 4001 O O . SER B 1 234 ? -1.975 -17.578 -13.969 1 94.94 234 SER B O 1
ATOM 4003 N N . GLY B 1 235 ? -2.658 -16.953 -16 1 95.19 235 GLY B N 1
ATOM 4004 C CA . GLY B 1 235 ? -2.504 -15.539 -15.688 1 95.19 235 GLY B CA 1
ATOM 4005 C C . GLY B 1 235 ? -3.719 -14.945 -14.992 1 95.19 235 GLY B C 1
ATOM 4006 O O . GLY B 1 235 ? -4.805 -14.906 -15.57 1 95.19 235 GLY B O 1
ATOM 4007 N N . GLN B 1 236 ? -3.543 -14.531 -13.734 1 95.12 236 GLN B N 1
ATOM 4008 C CA . GLN B 1 236 ? -4.652 -14.016 -12.945 1 95.12 236 GLN B CA 1
ATOM 4009 C C . GLN B 1 236 ? -4.449 -12.531 -12.625 1 95.12 236 GLN B C 1
ATOM 4011 O O . GLN B 1 236 ? -3.369 -12.125 -12.195 1 95.12 236 GLN B O 1
ATOM 4016 N N . PRO B 1 237 ? -5.512 -11.75 -12.773 1 93.81 237 PRO B N 1
ATOM 4017 C CA . PRO B 1 237 ? -5.395 -10.32 -12.477 1 93.81 237 PRO B CA 1
ATOM 4018 C C . PRO B 1 237 ? -5.195 -10.039 -10.992 1 93.81 237 PRO B C 1
ATOM 4020 O O . PRO B 1 237 ? -4.801 -8.93 -10.609 1 93.81 237 PRO B O 1
ATOM 4023 N N . SER B 1 238 ? -5.449 -10.984 -10.102 1 90.5 238 SER B N 1
ATOM 4024 C CA . SER B 1 238 ? -5.273 -10.82 -8.664 1 90.5 238 SER B CA 1
ATOM 4025 C C . SER B 1 238 ? -3.926 -11.367 -8.203 1 90.5 238 SER B C 1
ATOM 4027 O O . SER B 1 238 ? -3.631 -11.391 -7.008 1 90.5 238 SER B O 1
ATOM 4029 N N . ALA B 1 239 ? -3.125 -11.82 -9.164 1 93.31 239 ALA B N 1
ATOM 4030 C CA . ALA B 1 239 ? -1.831 -12.391 -8.789 1 93.31 239 ALA B CA 1
ATOM 4031 C C . ALA B 1 239 ? -0.913 -11.32 -8.203 1 93.31 239 ALA B C 1
ATOM 4033 O O . ALA B 1 239 ? -0.974 -10.156 -8.609 1 93.31 239 ALA B O 1
ATOM 4034 N N . GLY B 1 240 ? -0.155 -11.703 -7.285 1 93.06 240 GLY B N 1
ATOM 4035 C CA . GLY B 1 240 ? 0.897 -10.844 -6.77 1 93.06 240 GLY B CA 1
ATOM 4036 C C . GLY B 1 240 ? 0.418 -9.898 -5.684 1 93.06 240 GLY B C 1
ATOM 4037 O O . GLY B 1 240 ? 1.084 -8.906 -5.379 1 93.06 240 GLY B O 1
ATOM 4038 N N . LEU B 1 241 ? -0.746 -10.156 -5.086 1 88.06 241 LEU B N 1
ATOM 4039 C CA . LEU B 1 241 ? -1.233 -9.328 -3.988 1 88.06 241 LEU B CA 1
ATOM 4040 C C . LEU B 1 241 ? -0.327 -9.461 -2.768 1 88.06 241 LEU B C 1
ATOM 4042 O O . LEU B 1 241 ? 0.026 -10.57 -2.365 1 88.06 241 LEU B O 1
ATOM 4046 N N . ASN B 1 242 ? 0.135 -8.352 -2.18 1 85.19 242 ASN B N 1
ATOM 4047 C CA . ASN B 1 242 ? 0.968 -8.258 -0.985 1 85.19 242 ASN B CA 1
ATOM 4048 C C . ASN B 1 242 ? 2.4 -8.711 -1.266 1 85.19 242 ASN B C 1
ATOM 4050 O O . ASN B 1 242 ? 3.199 -8.867 -0.341 1 85.19 242 ASN B O 1
ATOM 4054 N N . PHE B 1 243 ? 2.686 -8.93 -2.58 1 93.44 243 PHE B N 1
ATOM 4055 C CA . PHE B 1 243 ? 4.016 -9.383 -2.971 1 93.44 243 PHE B CA 1
ATOM 4056 C C . PHE B 1 243 ? 5.074 -8.352 -2.605 1 93.44 243 PHE B C 1
ATOM 4058 O O . PHE B 1 243 ? 6.188 -8.703 -2.215 1 93.44 243 PHE B O 1
ATOM 4065 N N . GLU B 1 244 ? 4.75 -7.086 -2.781 1 93.56 244 GLU B N 1
ATOM 4066 C CA . GLU B 1 244 ? 5.684 -6.02 -2.438 1 93.56 244 GLU B CA 1
ATOM 4067 C C . GLU B 1 244 ? 6.027 -6.043 -0.95 1 93.56 244 GLU B C 1
ATOM 4069 O O . GLU B 1 244 ? 7.156 -5.742 -0.562 1 93.56 244 GLU B O 1
ATOM 4074 N N . MET B 1 245 ? 5.047 -6.418 -0.142 1 90.81 245 MET B N 1
ATOM 4075 C CA . MET B 1 245 ? 5.277 -6.488 1.299 1 90.81 245 MET B CA 1
ATOM 4076 C C . MET B 1 245 ? 6.277 -7.586 1.637 1 90.81 245 MET B C 1
ATOM 4078 O O . MET B 1 245 ? 7.105 -7.422 2.533 1 90.81 245 MET B O 1
ATOM 4082 N N . ASP B 1 246 ? 6.16 -8.672 0.923 1 94.12 246 ASP B N 1
ATOM 4083 C CA . ASP B 1 246 ? 7.094 -9.773 1.139 1 94.12 246 ASP B CA 1
ATOM 4084 C C . ASP B 1 246 ? 8.523 -9.359 0.79 1 94.12 246 ASP B C 1
ATOM 4086 O O . ASP B 1 246 ? 9.461 -9.672 1.523 1 94.12 246 ASP B O 1
ATOM 4090 N N . CYS B 1 247 ? 8.633 -8.672 -0.302 1 96.88 247 CYS B N 1
ATOM 4091 C CA . CYS B 1 247 ? 9.953 -8.242 -0.743 1 96.88 247 CYS B CA 1
ATOM 4092 C C . CYS B 1 247 ? 10.547 -7.227 0.222 1 96.88 247 CYS B C 1
ATOM 4094 O O . CYS B 1 247 ? 11.734 -7.297 0.554 1 96.88 247 CYS B O 1
ATOM 4096 N N . ILE B 1 248 ? 9.742 -6.324 0.661 1 94.25 248 ILE B N 1
ATOM 4097 C CA . ILE B 1 248 ? 10.195 -5.301 1.601 1 94.25 248 ILE B CA 1
ATOM 4098 C C . ILE B 1 248 ? 10.586 -5.953 2.924 1 94.25 248 ILE B C 1
ATOM 4100 O O . ILE B 1 248 ? 11.672 -5.703 3.451 1 94.25 248 ILE B O 1
ATOM 4104 N N . THR B 1 249 ? 9.703 -6.832 3.395 1 93.44 249 THR B N 1
ATOM 4105 C CA . THR B 1 249 ? 9.945 -7.492 4.672 1 93.44 249 THR B CA 1
ATOM 4106 C C . THR B 1 249 ? 11.234 -8.305 4.629 1 93.44 249 THR B C 1
ATOM 4108 O O . THR B 1 249 ? 12.047 -8.242 5.551 1 93.44 249 THR B O 1
ATOM 4111 N N . ALA B 1 250 ? 11.398 -8.992 3.545 1 95.69 250 ALA B N 1
ATOM 4112 C CA . ALA B 1 250 ? 12.602 -9.82 3.41 1 95.69 250 ALA B CA 1
ATOM 4113 C C . ALA B 1 250 ? 13.859 -8.953 3.428 1 95.69 250 ALA B C 1
ATOM 4115 O O . ALA B 1 250 ? 14.844 -9.305 4.078 1 95.69 250 ALA B O 1
ATOM 4116 N N . SER B 1 251 ? 13.836 -7.855 2.703 1 95.81 251 SER B N 1
ATOM 4117 C CA . SER B 1 251 ? 14.992 -6.973 2.617 1 95.81 251 SER B CA 1
ATOM 4118 C C . SER B 1 251 ? 15.305 -6.336 3.967 1 95.81 251 SER B C 1
ATOM 4120 O O . SER B 1 251 ? 16.469 -6.289 4.383 1 95.81 251 SER B O 1
ATOM 4122 N N . VAL B 1 252 ? 14.289 -5.926 4.656 1 92.12 252 VAL B N 1
ATOM 4123 C CA . VAL B 1 252 ? 14.477 -5.227 5.922 1 92.12 252 VAL B CA 1
ATOM 4124 C C . VAL B 1 252 ? 14.898 -6.215 7.004 1 92.12 252 VAL B C 1
ATOM 4126 O O . VAL B 1 252 ? 15.805 -5.934 7.797 1 92.12 252 VAL B O 1
ATOM 4129 N N . VAL B 1 253 ? 14.219 -7.328 7.004 1 92.06 253 VAL B N 1
ATOM 4130 C CA . VAL B 1 253 ? 14.586 -8.383 7.938 1 92.06 253 VAL B CA 1
ATOM 4131 C C . VAL B 1 253 ? 16.031 -8.812 7.684 1 92.06 253 VAL B C 1
ATOM 4133 O O . VAL B 1 253 ? 16.766 -9.133 8.617 1 92.06 253 VAL B O 1
ATOM 4136 N N . GLY B 1 254 ? 16.406 -8.773 6.457 1 93.62 254 GLY B N 1
ATOM 4137 C CA . GLY B 1 254 ? 17.734 -9.164 6.051 1 93.62 254 GLY B CA 1
ATOM 4138 C C . GLY B 1 254 ? 18.797 -8.148 6.426 1 93.62 254 GLY B C 1
ATOM 4139 O O . GLY B 1 254 ? 19.984 -8.383 6.23 1 93.62 254 GLY B O 1
ATOM 4140 N N . GLY B 1 255 ? 18.391 -6.965 6.879 1 91.31 255 GLY B N 1
ATOM 4141 C CA . GLY B 1 255 ? 19.375 -6.023 7.398 1 91.31 255 GLY B CA 1
ATOM 4142 C C . GLY B 1 255 ? 19.5 -4.766 6.562 1 91.31 255 GLY B C 1
ATOM 4143 O O . GLY B 1 255 ? 20.344 -3.912 6.832 1 91.31 255 GLY B O 1
ATOM 4144 N N . THR B 1 256 ? 18.688 -4.707 5.512 1 93.75 256 THR B N 1
ATOM 4145 C CA . THR B 1 256 ? 18.734 -3.492 4.703 1 93.75 256 THR B CA 1
ATOM 4146 C C . THR B 1 256 ? 18.062 -2.332 5.441 1 93.75 256 THR B C 1
ATOM 4148 O O . THR B 1 256 ? 16.969 -2.479 5.977 1 93.75 256 THR B O 1
ATOM 4151 N N . SER B 1 257 ? 18.734 -1.188 5.5 1 92 257 SER B N 1
ATOM 4152 C CA . SER B 1 257 ? 18.25 -0.037 6.254 1 92 257 SER B CA 1
ATOM 4153 C C . SER B 1 257 ? 17.203 0.741 5.457 1 92 257 SER B C 1
ATOM 4155 O O . SER B 1 257 ? 17.422 1.078 4.293 1 92 257 SER B O 1
ATOM 4157 N N . MET B 1 258 ? 16.188 1.086 6.137 1 87.81 258 MET B N 1
ATOM 4158 C CA . MET B 1 258 ? 15.125 1.847 5.492 1 87.81 258 MET B CA 1
ATOM 4159 C C . MET B 1 258 ? 15.531 3.301 5.293 1 87.81 258 MET B C 1
ATOM 4161 O O . MET B 1 258 ? 14.906 4.027 4.52 1 87.81 258 MET B O 1
ATOM 4165 N N . SER B 1 259 ? 16.516 3.746 5.953 1 87.5 259 SER B N 1
ATOM 4166 C CA . SER B 1 259 ? 17.031 5.109 5.809 1 87.5 259 SER B CA 1
ATOM 4167 C C . SER B 1 259 ? 18 5.219 4.641 1 87.5 259 SER B C 1
ATOM 4169 O O . SER B 1 259 ? 18.438 6.316 4.289 1 87.5 259 SER B O 1
ATOM 4171 N N . GLY B 1 260 ? 18.344 4.07 4.086 1 92.12 260 GLY B N 1
ATOM 4172 C CA . GLY B 1 260 ? 19.219 4.062 2.928 1 92.12 260 GLY B CA 1
ATOM 4173 C C . GLY B 1 260 ? 20.688 3.914 3.289 1 92.12 260 GLY B C 1
ATOM 4174 O O . GLY B 1 260 ? 21.062 4.066 4.453 1 92.12 260 GLY B O 1
ATOM 4175 N N . GLY B 1 261 ? 21.484 3.477 2.352 1 94.69 261 GLY B N 1
ATOM 4176 C CA . GLY B 1 261 ? 22.938 3.508 2.449 1 94.69 261 GLY B CA 1
ATOM 4177 C C . GLY B 1 261 ? 23.516 2.219 2.994 1 94.69 261 GLY B C 1
ATOM 4178 O O . GLY B 1 261 ? 24.734 2.029 2.973 1 94.69 261 GLY B O 1
ATOM 4179 N N . ARG B 1 262 ? 22.688 1.374 3.482 1 93.81 262 ARG B N 1
ATOM 4180 C CA . ARG B 1 262 ? 23.188 0.129 4.051 1 93.81 262 ARG B CA 1
ATOM 4181 C C . ARG B 1 262 ? 22.312 -1.051 3.662 1 93.81 262 ARG B C 1
ATOM 4183 O O . ARG B 1 262 ? 21.078 -0.93 3.629 1 93.81 262 ARG B O 1
ATOM 4190 N N . GLY B 1 263 ? 22.953 -2.215 3.422 1 94.38 263 GLY B N 1
ATOM 4191 C CA . GLY B 1 263 ? 22.25 -3.439 3.096 1 94.38 263 GLY B CA 1
ATOM 4192 C C . GLY B 1 263 ? 23.062 -4.402 2.262 1 94.38 263 GLY B C 1
ATOM 4193 O O . GLY B 1 263 ? 24.062 -4.008 1.645 1 94.38 263 GLY B O 1
ATOM 4194 N N . LYS B 1 264 ? 22.703 -5.633 2.33 1 95.31 264 LYS B N 1
ATOM 4195 C CA . LYS B 1 264 ? 23.375 -6.672 1.549 1 95.31 264 LYS B CA 1
ATOM 4196 C C . LYS B 1 264 ? 22.359 -7.617 0.917 1 95.31 264 LYS B C 1
ATOM 4198 O O . LYS B 1 264 ? 21.375 -8 1.558 1 95.31 264 LYS B O 1
ATOM 4203 N N . VAL B 1 265 ? 22.656 -7.957 -0.3 1 96.69 265 VAL B N 1
ATOM 4204 C CA . VAL B 1 265 ? 21.766 -8.859 -1.031 1 96.69 265 VAL B CA 1
ATOM 4205 C C . VAL B 1 265 ? 21.688 -10.203 -0.308 1 96.69 265 VAL B C 1
ATOM 4207 O O . VAL B 1 265 ? 20.625 -10.797 -0.192 1 96.69 265 VAL B O 1
ATOM 4210 N N . MET B 1 266 ? 22.781 -10.664 0.231 1 94.75 266 MET B N 1
ATOM 4211 C CA . MET B 1 266 ? 22.812 -11.961 0.897 1 94.75 266 MET B CA 1
ATOM 4212 C C . MET B 1 266 ? 21.938 -11.953 2.145 1 94.75 266 MET B C 1
ATOM 4214 O O . MET B 1 266 ? 21.328 -12.969 2.486 1 94.75 266 MET B O 1
ATOM 4218 N N . GLY B 1 267 ? 21.953 -10.836 2.887 1 94.06 267 GLY B N 1
ATOM 4219 C CA . GLY B 1 267 ? 21.016 -10.711 3.998 1 94.06 267 GLY B CA 1
ATOM 4220 C C . GLY B 1 267 ? 19.562 -10.836 3.58 1 94.06 267 GLY B C 1
ATOM 4221 O O . GLY B 1 267 ? 18.766 -11.492 4.258 1 94.06 267 GLY B O 1
ATOM 4222 N N . THR B 1 268 ? 19.25 -10.234 2.471 1 96.31 268 THR B N 1
ATOM 4223 C CA . THR B 1 268 ? 17.891 -10.281 1.929 1 96.31 268 THR B CA 1
ATOM 4224 C C . THR B 1 268 ? 17.5 -11.719 1.604 1 96.31 268 THR B C 1
ATOM 4226 O O . THR B 1 268 ? 16.344 -12.109 1.826 1 96.31 268 THR B O 1
ATOM 4229 N N . ILE B 1 269 ? 18.438 -12.461 1.092 1 96.44 269 ILE B N 1
ATOM 4230 C CA . ILE B 1 269 ? 18.141 -13.844 0.726 1 96.44 269 ILE B CA 1
ATOM 4231 C C . ILE B 1 269 ? 17.812 -14.648 1.979 1 96.44 269 ILE B C 1
ATOM 4233 O O . ILE B 1 269 ? 16.906 -15.484 1.963 1 96.44 269 ILE B O 1
ATOM 4237 N N . VAL B 1 270 ? 18.5 -14.406 3.057 1 94.88 270 VAL B N 1
ATOM 4238 C CA . VAL B 1 270 ? 18.172 -15.07 4.316 1 94.88 270 VAL B CA 1
ATOM 4239 C C . VAL B 1 270 ? 16.781 -14.648 4.781 1 94.88 270 VAL B C 1
ATOM 4241 O O . VAL B 1 270 ? 16.016 -15.477 5.301 1 94.88 270 VAL B O 1
ATOM 4244 N N . GLY B 1 271 ? 16.5 -13.375 4.582 1 95.31 271 GLY B N 1
ATOM 4245 C CA . GLY B 1 271 ? 15.164 -12.898 4.895 1 95.31 271 GLY B CA 1
ATOM 4246 C C . GLY B 1 271 ? 14.078 -13.586 4.086 1 95.31 271 GLY B C 1
ATOM 4247 O O . GLY B 1 271 ? 13.023 -13.93 4.621 1 95.31 271 GLY B O 1
ATOM 4248 N N . VAL B 1 272 ? 14.32 -13.758 2.842 1 97.25 272 VAL B N 1
ATOM 4249 C CA . VAL B 1 272 ? 13.375 -14.438 1.969 1 97.25 272 VAL B CA 1
ATOM 4250 C C . VAL B 1 272 ? 13.156 -15.867 2.457 1 97.25 272 VAL B C 1
ATOM 4252 O O . VAL B 1 272 ? 12.023 -16.344 2.51 1 97.25 272 VAL B O 1
ATOM 4255 N N . LEU B 1 273 ? 14.227 -16.516 2.75 1 95.44 273 LEU B N 1
ATOM 4256 C CA . LEU B 1 273 ? 14.133 -17.891 3.225 1 95.44 273 LEU B CA 1
ATOM 4257 C C . LEU B 1 273 ? 13.344 -17.953 4.527 1 95.44 273 LEU B C 1
ATOM 4259 O O . LEU B 1 273 ? 12.539 -18.875 4.719 1 95.44 273 LEU B O 1
ATOM 4263 N N . LEU B 1 274 ? 13.555 -17.016 5.367 1 94.12 274 LEU B N 1
ATOM 4264 C CA . LEU B 1 274 ? 12.812 -16.969 6.621 1 94.12 274 LEU B CA 1
ATOM 4265 C C . LEU B 1 274 ? 11.312 -16.875 6.359 1 94.12 274 LEU B C 1
ATOM 4267 O O . LEU B 1 274 ? 10.539 -17.656 6.906 1 94.12 274 LEU B O 1
ATOM 4271 N N . LEU B 1 275 ? 10.977 -15.977 5.523 1 94.06 275 LEU B N 1
ATOM 4272 C CA . LEU B 1 275 ? 9.562 -15.758 5.25 1 94.06 275 LEU B CA 1
ATOM 4273 C C . LEU B 1 275 ? 8.953 -16.953 4.539 1 94.06 275 LEU B C 1
ATOM 4275 O O . LEU B 1 275 ? 7.812 -17.328 4.816 1 94.06 275 LEU B O 1
ATOM 4279 N N . THR B 1 276 ? 9.719 -17.516 3.654 1 95.31 276 THR B N 1
ATOM 4280 C CA . THR B 1 276 ? 9.211 -18.641 2.895 1 95.31 276 THR B CA 1
ATOM 4281 C C . THR B 1 276 ? 9.039 -19.859 3.793 1 95.31 276 THR B C 1
ATOM 4283 O O . THR B 1 276 ? 8.047 -20.594 3.686 1 95.31 276 THR B O 1
ATOM 4286 N N . VAL B 1 277 ? 10.016 -20.109 4.609 1 94.38 277 VAL B N 1
ATOM 4287 C CA . VAL B 1 277 ? 9.93 -21.219 5.547 1 94.38 277 VAL B CA 1
ATOM 4288 C C . VAL B 1 277 ? 8.742 -21.016 6.488 1 94.38 277 VAL B C 1
ATOM 4290 O O . VAL B 1 277 ? 8.008 -21.969 6.789 1 94.38 277 VAL B O 1
ATOM 4293 N N . LEU B 1 278 ? 8.555 -19.797 6.879 1 92.12 278 LEU B N 1
ATOM 4294 C CA . LEU B 1 278 ? 7.441 -19.484 7.766 1 92.12 278 LEU B CA 1
ATOM 4295 C C . LEU B 1 278 ? 6.105 -19.75 7.086 1 92.12 278 LEU B C 1
ATOM 4297 O O . LEU B 1 278 ? 5.246 -20.438 7.648 1 92.12 278 LEU B O 1
ATOM 4301 N N . THR B 1 279 ? 5.969 -19.25 5.906 1 92.38 279 THR B N 1
ATOM 4302 C CA . THR B 1 279 ? 4.695 -19.359 5.199 1 92.38 279 THR B CA 1
ATOM 4303 C C . THR B 1 279 ? 4.438 -20.797 4.773 1 92.38 279 THR B C 1
ATOM 4305 O O . THR B 1 279 ? 3.305 -21.281 4.852 1 92.38 279 THR B O 1
ATOM 4308 N N . ASN B 1 280 ? 5.477 -21.484 4.305 1 93.31 280 ASN B N 1
ATOM 4309 C CA . ASN B 1 280 ? 5.324 -22.875 3.91 1 93.31 280 ASN B CA 1
ATOM 4310 C C . ASN B 1 280 ? 4.957 -23.766 5.102 1 93.31 280 ASN B C 1
ATOM 4312 O O . ASN B 1 280 ? 4.086 -24.625 4.988 1 93.31 280 ASN B O 1
ATOM 4316 N N . GLY B 1 281 ? 5.633 -23.609 6.188 1 92.5 281 GLY B N 1
ATOM 4317 C CA . GLY B 1 281 ? 5.316 -24.359 7.387 1 92.5 281 GLY B CA 1
ATOM 4318 C C . GLY B 1 281 ? 3.883 -24.172 7.848 1 92.5 281 GLY B C 1
ATOM 4319 O O . GLY B 1 281 ? 3.209 -25.141 8.203 1 92.5 281 GLY B O 1
ATOM 4320 N N . MET B 1 282 ? 3.438 -22.969 7.832 1 91.31 282 MET B N 1
ATOM 4321 C CA . MET B 1 282 ? 2.061 -22.688 8.227 1 91.31 282 MET B CA 1
ATOM 4322 C C . MET B 1 282 ? 1.071 -23.359 7.293 1 91.31 282 MET B C 1
ATOM 4324 O O . MET B 1 282 ? 0.045 -23.875 7.738 1 91.31 282 MET B O 1
ATOM 4328 N N . THR B 1 283 ? 1.421 -23.281 6.039 1 89.56 283 THR B N 1
ATOM 4329 C CA . THR B 1 283 ? 0.568 -23.938 5.059 1 89.56 283 THR B CA 1
ATOM 4330 C C . THR B 1 283 ? 0.546 -25.453 5.293 1 89.56 283 THR B C 1
ATOM 4332 O O . THR B 1 283 ? -0.512 -26.078 5.227 1 89.56 283 THR B O 1
ATOM 4335 N N . LEU B 1 284 ? 1.64 -26.016 5.582 1 89.25 284 LEU B N 1
ATOM 4336 C CA . LEU B 1 284 ? 1.762 -27.453 5.773 1 89.25 284 LEU B CA 1
ATOM 4337 C C . LEU B 1 284 ? 0.981 -27.906 7 1 89.25 284 LEU B C 1
ATOM 4339 O O . LEU B 1 284 ? 0.413 -29 7.012 1 89.25 284 LEU B O 1
ATOM 4343 N N . VAL B 1 285 ? 0.954 -27.109 8.016 1 89.19 285 VAL B N 1
ATOM 4344 C CA . VAL B 1 285 ? 0.278 -27.5 9.25 1 89.19 285 VAL B CA 1
ATOM 4345 C C . VAL B 1 285 ? -1.2 -27.109 9.172 1 89.19 285 VAL B C 1
ATOM 4347 O O . VAL B 1 285 ? -1.95 -27.312 10.125 1 89.19 285 VAL B O 1
ATOM 4350 N N . GLY B 1 286 ? -1.665 -26.484 8.07 1 86.88 286 GLY B N 1
ATOM 4351 C CA . GLY B 1 286 ? -3.072 -26.219 7.816 1 86.88 286 GLY B CA 1
ATOM 4352 C C . GLY B 1 286 ? -3.541 -24.891 8.391 1 86.88 286 GLY B C 1
ATOM 4353 O O . GLY B 1 286 ? -4.727 -24.734 8.68 1 86.88 286 GLY B O 1
ATOM 4354 N N . MET B 1 287 ? -2.619 -24.062 8.594 1 83.5 287 MET B N 1
ATOM 4355 C CA . MET B 1 287 ? -3.004 -22.75 9.109 1 83.5 287 MET B CA 1
ATOM 4356 C C . MET B 1 287 ? -3.521 -21.859 7.988 1 83.5 287 MET B C 1
ATOM 4358 O O . MET B 1 287 ? -3.029 -21.922 6.859 1 83.5 287 MET B O 1
ATOM 4362 N N . ASN B 1 288 ? -4.523 -21.078 8.336 1 84.19 288 ASN B N 1
ATOM 4363 C CA . ASN B 1 288 ? -5.125 -20.156 7.383 1 84.19 288 ASN B CA 1
ATOM 4364 C C . ASN B 1 288 ? -4.125 -19.109 6.91 1 84.19 288 ASN B C 1
ATOM 4366 O O . ASN B 1 288 ? -3.285 -18.641 7.684 1 84.19 288 ASN B O 1
ATOM 4370 N N . THR B 1 289 ? -4.121 -18.719 5.629 1 80.12 289 THR B N 1
ATOM 4371 C CA . THR B 1 289 ? -3.223 -17.766 4.984 1 80.12 289 THR B CA 1
ATOM 4372 C C . THR B 1 289 ? -3.34 -16.391 5.629 1 80.12 289 THR B C 1
ATOM 4374 O O . THR B 1 289 ? -2.393 -15.602 5.598 1 80.12 289 THR B O 1
ATOM 4377 N N . TYR B 1 290 ? -4.395 -16.141 6.34 1 87.44 290 TYR B N 1
ATOM 4378 C CA . TYR B 1 290 ? -4.594 -14.828 6.941 1 87.44 290 TYR B CA 1
ATOM 4379 C C . TYR B 1 290 ? -3.646 -14.617 8.117 1 87.44 290 TYR B C 1
ATOM 4381 O O . TYR B 1 290 ? -3.221 -13.492 8.383 1 87.44 290 TYR B O 1
ATOM 4389 N N . TRP B 1 291 ? -3.238 -15.711 8.727 1 89.81 291 TRP B N 1
ATOM 4390 C CA . TRP B 1 291 ? -2.258 -15.633 9.805 1 89.81 291 TRP B CA 1
ATOM 4391 C C . TRP B 1 291 ? -0.9 -15.188 9.281 1 89.81 291 TRP B C 1
ATOM 4393 O O . TRP B 1 291 ? -0.153 -14.492 9.977 1 89.81 291 TRP B O 1
ATOM 4403 N N . GLN B 1 292 ? -0.62 -15.625 8.094 1 88.25 292 GLN B N 1
ATOM 4404 C CA . GLN B 1 292 ? 0.645 -15.234 7.477 1 88.25 292 GLN B CA 1
ATOM 4405 C C . GLN B 1 292 ? 0.729 -13.719 7.309 1 88.25 292 GLN B C 1
ATOM 4407 O O . GLN B 1 292 ? 1.777 -13.117 7.555 1 88.25 292 GLN B O 1
ATOM 4412 N N . GLN B 1 293 ? -0.415 -13.125 6.984 1 88.44 293 GLN B N 1
ATOM 4413 C CA . GLN B 1 293 ? -0.454 -11.672 6.812 1 88.44 293 GLN B CA 1
ATOM 4414 C C . GLN B 1 293 ? -0.169 -10.961 8.133 1 88.44 293 GLN B C 1
ATOM 4416 O O . GLN B 1 293 ? 0.618 -10.008 8.172 1 88.44 293 GLN B O 1
ATOM 4421 N N . VAL B 1 294 ? -0.747 -11.461 9.172 1 92.06 294 VAL B N 1
ATOM 4422 C CA . VAL B 1 294 ? -0.565 -10.859 10.492 1 92.06 294 VAL B CA 1
ATOM 4423 C C . VAL B 1 294 ? 0.894 -10.984 10.922 1 92.06 294 VAL B C 1
ATOM 4425 O O . VAL B 1 294 ? 1.509 -10.008 11.352 1 92.06 294 VAL B O 1
ATOM 4428 N N . LEU B 1 295 ? 1.46 -12.117 10.734 1 90.62 295 LEU B N 1
ATOM 4429 C CA . LEU B 1 295 ? 2.834 -12.359 11.156 1 90.62 295 LEU B CA 1
ATOM 4430 C C . LEU B 1 295 ? 3.814 -11.539 10.336 1 90.62 295 LEU B C 1
ATOM 4432 O O . LEU B 1 295 ? 4.785 -11 10.875 1 90.62 295 LEU B O 1
ATOM 4436 N N . LYS B 1 296 ? 3.543 -11.453 9.039 1 87.31 296 LYS B N 1
ATOM 4437 C CA . LYS B 1 296 ? 4.391 -10.641 8.18 1 87.31 296 LYS B CA 1
ATOM 4438 C C . LYS B 1 296 ? 4.395 -9.18 8.633 1 87.31 296 LYS B C 1
ATOM 4440 O O . LYS B 1 296 ? 5.449 -8.539 8.68 1 87.31 296 LYS B O 1
ATOM 4445 N N . GLY B 1 297 ? 3.211 -8.695 8.961 1 90.75 297 GLY B N 1
ATOM 4446 C CA . GLY B 1 297 ? 3.137 -7.34 9.492 1 90.75 297 GLY B CA 1
ATOM 4447 C C . GLY B 1 297 ? 3.92 -7.156 10.773 1 90.75 297 GLY B C 1
ATOM 4448 O O . GLY B 1 297 ? 4.664 -6.184 10.922 1 90.75 297 GLY B O 1
ATOM 4449 N N . VAL B 1 298 ? 3.814 -8.094 11.641 1 93.88 298 VAL B N 1
ATOM 4450 C CA . VAL B 1 298 ? 4.516 -8.031 12.922 1 93.88 298 VAL B CA 1
ATOM 4451 C C . VAL B 1 298 ? 6.023 -8.109 12.688 1 93.88 298 VAL B C 1
ATOM 4453 O O . VAL B 1 298 ? 6.789 -7.363 13.305 1 93.88 298 VAL B O 1
ATOM 4456 N N . ILE B 1 299 ? 6.441 -8.961 11.773 1 90.62 299 ILE B N 1
ATOM 4457 C CA . ILE B 1 299 ? 7.859 -9.148 11.484 1 90.62 299 ILE B CA 1
ATOM 4458 C C . ILE B 1 299 ? 8.445 -7.863 10.914 1 90.62 299 ILE B C 1
ATOM 4460 O O . ILE B 1 299 ? 9.562 -7.473 11.258 1 90.62 299 ILE B O 1
ATOM 4464 N N . ILE B 1 300 ? 7.676 -7.184 10.047 1 88 300 ILE B N 1
ATOM 4465 C CA . ILE B 1 300 ? 8.141 -5.926 9.469 1 88 300 ILE B CA 1
ATOM 4466 C C . ILE B 1 300 ? 8.391 -4.91 10.586 1 88 300 ILE B C 1
ATOM 4468 O O . ILE B 1 300 ? 9.453 -4.293 10.641 1 88 300 ILE B O 1
ATOM 4472 N N . VAL B 1 301 ? 7.477 -4.773 11.531 1 91.38 301 VAL B N 1
ATOM 4473 C CA . VAL B 1 301 ? 7.555 -3.795 12.609 1 91.38 301 VAL B CA 1
ATOM 4474 C C . VAL B 1 301 ? 8.75 -4.109 13.508 1 91.38 301 VAL B C 1
ATOM 4476 O O . VAL B 1 301 ? 9.57 -3.234 13.789 1 91.38 301 VAL B O 1
ATOM 4479 N N . VAL B 1 302 ? 8.852 -5.363 13.875 1 91.06 302 VAL B N 1
ATOM 4480 C CA . VAL B 1 302 ? 9.922 -5.766 14.781 1 91.06 302 VAL B CA 1
ATOM 4481 C C . VAL B 1 302 ? 11.273 -5.574 14.102 1 91.06 302 VAL B C 1
ATOM 4483 O O . VAL B 1 302 ? 12.234 -5.102 14.727 1 91.06 302 VAL B O 1
ATOM 4486 N N . SER B 1 303 ? 11.344 -5.883 12.828 1 87.25 303 SER B N 1
ATOM 4487 C CA . SER B 1 303 ? 12.602 -5.785 12.094 1 87.25 303 SER B CA 1
ATOM 4488 C C . SER B 1 303 ? 13.031 -4.332 11.938 1 87.25 303 SER B C 1
ATOM 4490 O O . SER B 1 303 ? 14.211 -4.004 12.117 1 87.25 303 SER B O 1
ATOM 4492 N N . VAL B 1 304 ? 12.094 -3.482 11.578 1 86.56 304 VAL B N 1
ATOM 4493 C CA . VAL B 1 304 ? 12.438 -2.08 11.367 1 86.56 304 VAL B CA 1
ATOM 4494 C C . VAL B 1 304 ? 12.766 -1.417 12.695 1 86.56 304 VAL B C 1
ATOM 4496 O O . VAL B 1 304 ? 13.656 -0.565 12.773 1 86.56 304 VAL B O 1
ATOM 4499 N N . LEU B 1 305 ? 12.062 -1.8 13.797 1 88.56 305 LEU B N 1
ATOM 4500 C CA . LEU B 1 305 ? 12.352 -1.266 15.125 1 88.56 305 LEU B CA 1
ATOM 4501 C C . LEU B 1 305 ? 13.766 -1.644 15.562 1 88.56 305 LEU B C 1
ATOM 4503 O O . LEU B 1 305 ? 14.461 -0.838 16.188 1 88.56 305 LEU B O 1
ATOM 4507 N N . ALA B 1 306 ? 14.117 -2.82 15.234 1 83.75 306 ALA B N 1
ATOM 4508 C CA . ALA B 1 306 ? 15.461 -3.285 15.57 1 83.75 306 ALA B CA 1
ATOM 4509 C C . ALA B 1 306 ? 16.516 -2.5 14.805 1 83.75 306 ALA B C 1
ATOM 4511 O O . ALA B 1 306 ? 17.625 -2.27 15.312 1 83.75 306 ALA B O 1
ATOM 4512 N N . ASP B 1 307 ? 16.234 -2.062 13.586 1 80.75 307 ASP B N 1
ATOM 4513 C CA . ASP B 1 307 ? 17.141 -1.286 12.758 1 80.75 307 ASP B CA 1
ATOM 4514 C C . ASP B 1 307 ? 17.297 0.136 13.289 1 80.75 307 ASP B C 1
ATOM 4516 O O . ASP B 1 307 ? 18.406 0.677 13.328 1 80.75 307 ASP B O 1
ATOM 4520 N N . THR B 1 308 ? 16.203 0.728 13.68 1 78.75 308 THR B N 1
ATOM 4521 C CA . THR B 1 308 ? 16.219 2.125 14.094 1 78.75 308 THR B CA 1
ATOM 4522 C C . THR B 1 308 ? 16.875 2.271 15.469 1 78.75 308 THR B C 1
ATOM 4524 O O . THR B 1 308 ? 17.5 3.285 15.75 1 78.75 308 THR B O 1
ATOM 4527 N N . ARG B 1 309 ? 16.703 1.381 16.312 1 73.75 309 ARG B N 1
ATOM 4528 C CA . ARG B 1 309 ? 17.281 1.449 17.641 1 73.75 309 ARG B CA 1
ATOM 4529 C C . ARG B 1 309 ? 18.797 1.259 17.594 1 73.75 309 ARG B C 1
ATOM 4531 O O . ARG B 1 309 ? 19.531 1.826 18.422 1 73.75 309 ARG B O 1
ATOM 4538 N N . GLY B 1 310 ? 19.203 0.483 16.688 1 62.75 310 GLY B N 1
ATOM 4539 C CA . GLY B 1 310 ? 20.641 0.3 16.547 1 62.75 310 GLY B CA 1
ATOM 4540 C C . GLY B 1 310 ? 21.359 1.555 16.094 1 62.75 310 GLY B C 1
ATOM 4541 O O . GLY B 1 310 ? 22.531 1.757 16.406 1 62.75 310 GLY B O 1
ATOM 4542 N N . LYS B 1 311 ? 20.703 2.416 15.391 1 60.34 311 LYS B N 1
ATOM 4543 C CA . LYS B 1 311 ? 21.312 3.658 14.914 1 60.34 311 LYS B CA 1
ATOM 4544 C C . LYS B 1 311 ? 21.25 4.742 15.984 1 60.34 311 LYS B C 1
ATOM 4546 O O . LYS B 1 311 ? 22.094 5.641 16 1 60.34 311 LYS B O 1
ATOM 4551 N N . ALA B 1 312 ? 20.188 4.816 16.75 1 49.91 312 ALA B N 1
ATOM 4552 C CA . ALA B 1 312 ? 20.062 5.836 17.781 1 49.91 312 ALA B CA 1
ATOM 4553 C C . ALA B 1 312 ? 21.125 5.66 18.859 1 49.91 312 ALA B C 1
ATOM 4555 O O . ALA B 1 312 ? 21.469 6.621 19.547 1 49.91 312 ALA B O 1
ATOM 4556 N N . LYS B 1 313 ? 21.812 4.492 18.938 1 42.97 313 LYS B N 1
ATOM 4557 C CA . LYS B 1 313 ? 22.891 4.352 19.906 1 42.97 313 LYS B CA 1
ATOM 4558 C C . LYS B 1 313 ? 24.25 4.664 19.281 1 42.97 313 LYS B C 1
ATOM 4560 O O . LYS B 1 313 ? 24.531 4.215 18.172 1 42.97 313 LYS B O 1
#

Solvent-accessible surface area (backbone atoms only — not comparable to full-atom values): 28809 Å² total; per-residue (Å²): 131,82,76,74,74,71,58,63,67,58,51,50,49,49,48,51,53,48,49,39,50,51,50,51,51,53,37,32,73,74,34,73,62,51,76,33,70,69,42,47,52,48,42,43,47,58,26,14,35,49,38,28,26,19,45,22,42,39,53,34,22,17,46,44,37,44,66,51,22,46,10,25,40,16,19,42,12,11,36,47,20,36,51,40,26,49,76,64,68,34,55,68,61,11,51,52,50,8,32,48,49,14,31,49,52,11,38,50,44,12,43,40,28,47,74,43,62,37,59,37,50,58,48,16,44,23,46,20,35,26,38,35,15,48,35,29,60,74,46,70,66,41,68,42,68,62,83,55,63,73,50,34,31,48,33,66,26,63,60,82,94,42,45,37,36,41,54,55,23,51,52,42,47,52,49,44,44,41,42,54,70,70,37,72,64,18,56,50,40,34,42,36,8,61,36,52,66,61,26,47,75,70,67,45,62,58,52,59,52,45,22,49,45,29,22,48,27,17,31,32,20,9,51,19,8,40,31,53,21,25,52,67,63,34,18,39,53,73,41,37,73,68,41,26,54,52,24,48,36,11,17,36,58,22,56,30,32,77,74,21,36,36,62,48,58,69,30,20,46,54,20,27,47,37,53,33,52,50,49,50,41,37,51,73,75,66,46,62,72,35,56,50,36,29,49,51,17,51,49,39,50,54,33,52,42,56,54,42,54,59,63,80,98,133,80,78,74,75,72,58,63,66,59,52,51,49,51,50,50,52,48,50,38,51,50,50,52,51,54,37,32,74,74,35,74,62,50,78,33,70,70,43,48,50,48,44,44,48,58,25,14,35,47,35,28,25,18,45,23,43,39,54,34,22,17,47,45,36,44,64,52,21,45,10,26,40,16,18,43,12,10,35,47,19,36,51,40,27,48,74,64,66,34,56,68,60,10,52,52,50,8,34,48,49,14,31,50,52,11,38,49,43,12,43,39,28,48,74,42,60,36,57,38,49,59,48,17,44,25,46,19,35,26,38,36,15,48,35,28,60,76,45,72,69,41,69,42,69,61,83,55,63,72,50,33,30,48,34,66,27,64,60,82,94,42,46,37,36,41,54,53,23,51,53,43,48,51,49,44,44,41,42,54,71,71,38,72,64,17,53,50,42,33,40,37,8,62,36,52,66,62,27,47,74,71,67,47,62,57,50,59,54,43,23,49,44,28,20,48,26,18,30,31,21,9,52,20,8,41,31,53,23,26,53,67,63,34,18,39,51,73,40,39,72,67,41,26,54,53,23,50,37,12,18,35,58,22,56,28,32,76,74,20,37,36,63,46,59,68,30,21,46,53,20,26,48,37,52,32,52,52,50,50,42,37,51,73,75,66,49,64,71,36,56,50,35,30,48,52,16,50,49,39,51,55,32,52,41,55,56,43,54,58,63,78,100

Nearest PDB structures (foldseek):
  4dbl-assembly2_F  TM=5.509E-01  e=1.728E-02  Escherichia coli K-12
  2nq2-assembly1_A  TM=5.966E-01  e=1.207E-01  Haemophilus influenzae
  7dqk-assembly1_A  TM=1.702E-01  e=6.424E+00  Nicotiana tabacum
  2nq2-assembly1_A  TM=5.968E-01  e=3.177E-01  Haemophilus influenzae
  7lb8-assembly1_B  TM=5.637E-01  e=2.042E-01  Escherichia coli K-12

Foldseek 3Di:
DPPPPPPVLVVLLVVLLVLLVVLLVVLCVLPVCCPPLVNVLVLLLQLLLLLLLLLLQLLQLQLQAAAPQLLLLLLLLQQQLLVCCAVPVDNVVSLVRSLVSLLVLLLQLLCCCLVVVDGSHVSNVVNNVVSLVVLCVVQVQDKGAHDRVVLLQCQVNDDPSHRNSNVVSVVSLVVSQCCLPPDPLNVLSLVSLVPVVVSVVVVRPNSVSSSVSSSSSSNSSSSSSSNQQSPVNIRGSNGRVCSSLLSLLLFLSLPRASSHNDGHSVSSSSSSSSLSSVQSSCVVSPHDSVVSVVVSVVSSVVSNVVNVVVVVD/DPPPPPPVLVVLLVVLLVLLVVLLVVLCVLPVCCPPLVNVLVLLLQLLLLLLLLLLQLLQLQLQAAAPQLLLLLLLLQQQLLVCCAVPVDNVVSLVRLLVSLLVLLLQLLCCCLVVVDGSHVSNVVNNVVSLVVLCVVQVQDKGAHDRVVLLQCQVNDDPSHRNSSVVSVVSLVVSQCCLPPDPLNVLSLVSLVPVVVSVVVVRPNSVSSSVSSSSSSNSSSSSSSNQQSPVRIRGSNGRVCSSLLSLLLFLSLPRASSHNDGHSVSSSSSSSSLSSVQSSCVVSPHDSVVSVVVSVVSSVVSNVVNVVVVVD

pLDDT: mean 92.23, std 10.6, range [26.42, 98.88]

Radius of gyration: 24.61 Å; Cα contacts (8 Å, |Δi|>4): 1219; chains: 2; bounding box: 80×84×53 Å

InterPro domains:
  IPR001851 ABC transporter, permease [PF02653] (39-303)

Sequence (626 aa):
MKEKKININGLRELLLVGVVLLLCVVWTVMNPQFLSVNNITNILRQASYTAIAAVGMTMIIIIGEIDLSAGSLVCAAGLVGAVVCKNTNNVLLSILAAVLVGALVGLCNGVLCAVGCLPGFIATLASMTILRGLAYIITGGNSIVWSNDNFTKIGTGYMGPVPIPVIIMIVAIIFGVMLTTKFRFGRYIYAVGGNMETSRWSGIPVVKVKILVYVIMGVLTSIAGLIVTTRLGSGQPSAGLNFEMDCITASVVGGTSMSGGRGKVMGTIVGVLLLTVLTNGMTLVGMNTYWQQVLKGVIIVVSVLADTRGKAKMKEKKININGLRELLLVGVVLLLCVVWTVMNPQFLSVNNITNILRQASYTAIAAVGMTMIIIIGEIDLSAGSLVCAAGLVGAVVCKNTNNVLLSILAAVLVGALVGLCNGVLCAVGCLPGFIATLASMTILRGLAYIITGGNSIVWSNDNFTKIGTGYMGPVPIPVIIMIVAIIFGVMLTTKFRFGRYIYAVGGNMETSRWSGIPVVKVKILVYVIMGVLTSIAGLIVTTRLGSGQPSAGLNFEMDCITASVVGGTSMSGGRGKVMGTIVGVLLLTVLTNGMTLVGMNTYWQQVLKGVIIVVSVLADTRGKAK

Secondary structure (DSSP, 8-state):
-------HHHHHHHHHHHHHHHHHHHHHHH-GGGGSHHHHHHHHHHHHHHHHHHHHHHHHHHTT----THHHHHHHHHHHHHHHHHHH--HHHHHHHHHHHHHHHHHHHHHHHHTT---HHHHHHHHHHHHHHHHHHHHTT--B----HHHHHHHH-EETTEEHHHHHHHHHHHHHHHHHHTSHHHHHHHHHHH-HHHHHHTT--HHHHHHHHHHHHHHHHHHHHHHHHHHHTSB-TTTTTTHHHHHHHHHHHTT--TTSS---HHHHHHHHHHHHHHHHHHHHTT--HHHHHHHHHHHHHHHHHHHHHHHH-/-------HHHHHHHHHHHHHHHHHHHHHHH-GGGGSHHHHHHHHHHHHHHHHHHHHHHHHHHTT----THHHHHHHHHHHHHHHHHHH--HHHHHHHHHHHHHHHHHHHHHHHHTT---HHHHHHHHHHHHHHHHHHHHTT--B----HHHHHHHH-EETTEEHHHHHHHHHHHHHHHHHHTSHHHHHHHHHHH-HHHHHHTT--HHHHHHHHHHHHHHHHHHHHHHHHHHHTSB-TTTTTTHHHHHHHHHHHTT--TTSS---HHHHHHHHHHHHHHHHHHHHTT--HHHHHHHHHHHHHHHHHHHHHHHH-